Protein 7K29 (pdb70)

GO terms:
  GO:0043161 proteasome-mediated ubiquitin-dependent protein catabolic process (P, IDA)
  GO:1902883 negative regulation of response to oxidative stress (P, IDA)
  GO:0006511 ubiquitin-dependent protein catabolic process (P, IDA)
  GO:1990756 ubiquitin-like ligase-substrate adaptor activity (F, IDA)
  GO:0140416 transcription regulator inhibitor activity (F, IDA)
  GO:0000122 negative regulation of transcription by RNA polymerase II (P, IDA)
  GO:0005829 cytosol (C, TAS)
  GO:0032436 positive regulation of proteasomal ubiquitin-dependent protein catabolic process (P, TAS)
  GO:0061629 RNA polymerase II-specific DNA-binding transcription factor binding (F, IPI)
  GO:0005515 protein binding (F, IPI)
  GO:0034599 cellular response to oxidative stress (P, IDA)
  GO:0005737 cytoplasm (C, IDA)
  GO:0016234 inclusion body (C, IDA)
  GO:0010506 regulation of autophagy (P, IDA)
  GO:0031463 Cul3-RING ubiquitin ligase complex (C, IDA)
  GO:0016567 protein ubiquitination (P, IDA)
  GO:0005634 nucleus (C, EXP)
  GO:0005737 cytoplasm (C, EXP)
  GO:0005654 nucleoplasm (C, IDA)
  GO:0005829 cytosol (C, IDA)

InterPro domains:
  IPR000210 BTB/POZ domain [PF00651] (67-178)
  IPR000210 BTB/POZ domain [PS50097] (77-149)
  IPR000210 BTB/POZ domain [SM00225] (77-179)
  IPR006652 Kelch repeat type 1 [PF01344] (321-359)
  IPR006652 Kelch repeat type 1 [PF01344] (361-410)
  IPR006652 Kelch repeat type 1 [PF01344] (412-456)
  IPR006652 Kelch repeat type 1 [SM00612] (327-372)
  IPR006652 Kelch repeat type 1 [SM00612] (373-423)
  IPR006652 Kelch repeat type 1 [SM00612] (424-470)
  IPR006652 Kelch repeat type 1 [SM00612] (471-517)
  IPR006652 Kelch repeat type 1 [SM00612] (518-564)
  IPR006652 Kelch repeat type 1 [SM00612] (565-611)
  IPR011333 SKP1/BTB/POZ domain superfamily [G3DSA:3.30.710.10] (45-180)
  IPR011333 SKP1/BTB/POZ domain superfamily [SSF54695] (53-177)
  IPR011705 BTB/Kelch-associated [PF07707] (184-284)
  IPR011705 BTB/Kelch-associated [SM00875] (184-286)
  IPR015915 Kelch-type beta-propeller [G3DSA:2.120.10.80] (309-624)
  IPR015915 Kelch-type beta-propeller [SSF117281] (327-608)
  IPR017096 BTB-kelch protein [PIRSF037037] (39-613)
  IPR030563 Kelch-like ECH-associated protein 1, BTB/POZ domain [cd18248] (56-180)

Sequence (582 aa):
LIYTAGGYFRQSLSYLEAYNPSDGTWLRLADLQVPRSGLAGCVVGGLLYAVGGRNNSPDGNTDSSALDCYNPMTNQWSPCAPMSVPRNRIGVGVIDGHIYAVGGSHGCIHHNSVERYEPERDEWHLVAPMLTRRIGVGVAVLNRLLYAVGGFDGTNRLNSAECYYPERNEWRMITAMNTIRSGAGVCVLHNCIYAAGGYDGQDQLNSVERYDVATATWTFVAPMKHRRSALGITVHQGRIYVLGGYDGHTFLDSVECYDPDTDTWSEVTRMTSGRSGVGVAVTGRLIYTAGGYFRQSLSYLEAYNPSDGTWLRLADLQVPRSGLAGCVVGGLLYAVGGRNNSPDGNTDSSALDCYNPMTNQWSPCAPMSVPRNRIGVGVIDGHIYAVGGSHGCIHHNSVERYEPERDEWHLVAPMLTRRIGVGVAVLNRLLYAVGGFDGTNRLNSAECYYPERNEWRMITAMNTIRSSGAGVCVLHNCIYAAGGYDGQDQLNSVERYDVATATWTFVAPMKHRRSALGITVHQGRIYVLGGYDGHTFLDSVECYDPDTDTWSEVTRMTSGRSGVGVAVTMEPSRLDEETGEAL

Organism: Homo sapiens (NCBI:txid9606)

Radius of gyration: 26.39 Å; Cα contacts (8 Å, |Δi|>4): 1918; chains: 3; bounding box: 52×46×84 Å

B-factor: mean 49.56, std 18.27, range [22.1, 118.95]

Foldseek 3Di:
DKWWAWFDDPWIFQWIWDADLPVRDIGTADGHPAGFFLWAWEAFPNKIKTAWGWTGDPVDTFTFQWIWIAHPVVRDIDTFDGEPDGFGQWEWDAFPRKIKIAWHDDVLQTFQWIWIADVVVRDIDTFAGHPARFGLWYWEAAPRKIKTAWHDRNDFTFQWMWIADVVVRDIGTADGAPDRFGQWYWYAAPRWIKTAWHDGPPFTFQWMWTADVVVRDIGTFDGEPARFGQWEWDDDPRKIWIAWHDGPPDTFQWIWIAHVVVSDIDTRHGHPGGGGRIHMYDD/DKWKWWAWFDDPWIFFWTWTADLPPGDIHTFDTHPARFFQWAWEDFPQKIKTAWGWGGDPPDIFTDQWIWIAHLAVSDIDTFDGDPAGFGNWEWEDAPRKIKIAWHDGVQRQFQWIWIAHVVVRDIGTFAGHPARFHQWYWEAAPRKIKTAWHDRNPATFQWMWIADVVVRDIGTADGEPAGFGQWYWYDAPRKIKTAWHDRPPFTFQWMWIAHPVVSDIGTFDGHPARFGQWEWDDDPRKIWTAWHDGPPDTFQWIWIAHVVVSDIDTRHGHPDGGGRIHIYMGHHHDD/DPPPPPDDD

Nearest PDB structures (foldseek):
  8ehv-assembly2_B  TM=1.002E+00  e=1.366E-50  Homo sapiens
  7xot-assembly1_A  TM=9.981E-01  e=1.419E-49  Homo sapiens
  7pvp-assembly1_A  TM=9.879E-01  e=6.304E-35  synthetic construct
  6v7o-assembly2_B  TM=9.707E-01  e=1.119E-29  Homo sapiens
  6v7o-assembly1_A  TM=9.693E-01  e=1.017E-29  Homo sapiens

Secondary structure (DSSP, 8-state):
-EEEE--EESEEB--EEEE-TTT--EEE-PPPSS-BBS-EEEEETTEEEEE--EEEETTEEEE---EEEEETTTTEEEEE---SS--BT-EEEEETTEEEEE--EETTEEP--EEEEETTTTEEEEEPPPSS--BS-EEEEETTEEEEE--B-SS-B---EEEEETTTTEEEE-PPPSS--BS-EEEEETTEEEEE--B-SS-B---EEEEETTTTEEEE-PPPSS--BS-EEEESSS-EEEE--B-SS-B--EEEEEETTTTEEEEEEE-SS--BS-EEEE-/-EEEEEE--EESEE---EEEE-TTT--EEE-PPPSS--BS-EEEEETTEEEEE--EEEETTEEEE---EEEEETTTTEEEE-PPPSS--BT-EEEEETTEEEEE--EETTEE---EEEEETTTTEEEEEPPPSS--BS-EEEEETTEEEEE--B-SS-B---EEEEETTTTEEEEEPPPSS--BS-EEEEETTEEEEE--B-SS-B---EEEEETTTTEEEEEPPPSS--BS-EEEEETTEEEEE--B-SS-B--EEEEEETTTTEEEEEEE-SS--BS-EEEEEEPPP-/--TTT----

Solvent-accessible surface area: 22625 Å² total; per-residue (Å²): 58,0,19,0,3,0,0,7,72,196,79,2,18,21,67,0,8,0,5,35,33,110,89,39,58,45,95,133,32,24,78,7,109,72,37,4,0,8,9,16,15,10,42,17,77,37,45,4,16,1,0,0,0,36,36,9,38,112,142,35,58,94,21,18,30,35,1,7,14,4,30,54,167,75,66,109,27,48,92,23,32,82,10,72,46,25,0,6,34,11,5,18,5,39,9,109,32,40,0,11,0,0,0,0,9,77,58,125,100,31,15,39,25,0,1,67,7,35,39,112,164,72,68,29,119,106,30,20,78,7,97,23,113,0,7,11,8,9,14,6,37,3,14,46,17,0,8,0,4,0,0,32,40,35,116,85,36,19,48,22,0,0,0,4,28,40,169,152,72,68,18,99,87,41,64,41,7,87,26,65,2,0,9,18,2,14,15,40,9,33,14,2,0,0,0,0,0,0,16,49,40,152,75,10,17,38,31,0,0,62,8,19,54,63,61,43,58,16,74,105,28,18,77,4,148,66,118,0,0,12,14,4,24,16,46,34,153,39,93,0,13,0,2,0,1,15,42,29,168,72,37,12,37,10,1,0,10,4,30,20,116,98,61,65,24,61,86,56,31,161,5,86,40,13,0,0,9,9,3,14,9,49,53,84,132,6,1,1,0,2,0,0,63,92,189,80,3,18,22,66,0,7,1,10,31,40,112,93,38,69,44,68,139,10,26,69,8,157,64,43,2,9,11,7,15,15,10,40,20,77,24,53,2,9,0,0,0,0,60,36,32,29,121,130,42,87,87,13,16,28,34,1,15,15,0,45,2,120,74,37,106,37,61,111,26,28,80,7,66,46,28,0,19,87,13,5,16,7,45,4,94,30,43,0,9,0,0,0,0,13,68,56,110,85,51,12,39,26,0,1,56,5,7,37,121,156,67,72,28,83,111,26,17,79,6,105,26,115,0,12,8,7,7,13,6,36,6,24,116,6,0,7,0,4,0,0,50,39,24,111,88,75,23,47,24,0,0,2,1,18,22,103,47,69,70,16,82,95,37,67,40,5,82,26,70,1,7,8,17,2,12,13,40,6,123,48,16,0,4,0,1,0,0,61,49,26,150,75,33,14,36,25,0,0,74,8,45,25,40,66,45,65,14,66,100,20,19,65,3,121,71,117,0,11,14,13,4,26,16,44,14,148,28,103,1,15,0,1,0,0,78,41,24,167,71,54,22,27,9,1,0,10,0,21,29,131,86,62,73,11,62,98,63,27,148,6,89,41,11,0,8,13,11,2,13,8,16,2,86,81,17,61,216,129,18,92,1,8,1,5,46,152

Structure (mmCIF, N/CA/C/O backbone):
data_7K29
#
_entry.id   7K29
#
_cell.length_a   162.548
_cell.length_b   68.925
_cell.length_c   77.071
_cell.angle_alpha   90.00
_cell.angle_beta   117.70
_cell.angle_gamma   90.00
#
_symmetry.space_group_name_H-M   'C 1 2 1'
#
loop_
_entity.id
_entity.type
_entity.pdbx_description
1 polymer 'Kelch-like ECH-associated protein 1'
2 polymer ACE-LEU-ASP-GLU-GLU-THR-GLY-GLU-ALA-LEU-NH2
3 non-polymer 'SULFATE ION'
4 water water
#
loop_
_atom_site.group_PDB
_atom_site.id
_atom_site.type_symbol
_atom_site.label_atom_id
_atom_site.label_alt_id
_atom_site.label_comp_id
_atom_site.label_asym_id
_atom_site.label_entity_id
_atom_site.label_seq_id
_atom_site.pdbx_PDB_ins_code
_atom_site.Cartn_x
_atom_site.Cartn_y
_atom_site.Cartn_z
_atom_site.occupancy
_atom_site.B_iso_or_equiv
_atom_site.auth_seq_id
_atom_site.auth_comp_id
_atom_site.auth_asym_id
_atom_site.auth_atom_id
_atom_site.pdbx_PDB_model_num
ATOM 1 N N . LEU A 1 4 ? -52.697 27.733 35.083 1.00 69.43 327 LEU A N 1
ATOM 2 C CA . LEU A 1 4 ? -52.641 28.388 36.395 1.00 70.97 327 LEU A CA 1
ATOM 3 C C . LEU A 1 4 ? -51.743 27.756 37.468 1.00 71.20 327 LEU A C 1
ATOM 4 O O . LEU A 1 4 ? -51.439 26.561 37.447 1.00 73.67 327 LEU A O 1
ATOM 9 N N . ILE A 1 5 ? -51.385 28.584 38.444 1.00 72.27 328 ILE A N 1
ATOM 10 C CA . ILE A 1 5 ? -50.558 28.176 39.571 1.00 71.67 328 ILE A CA 1
ATOM 11 C C . ILE A 1 5 ? -51.471 27.667 40.678 1.00 68.31 328 ILE A C 1
ATOM 12 O O . ILE A 1 5 ? -52.192 28.446 41.301 1.00 67.32 328 ILE A O 1
ATOM 17 N N . TYR A 1 6 ? -51.431 26.361 40.923 1.00 67.11 329 TYR A N 1
ATOM 18 C CA . TYR A 1 6 ? -52.216 25.734 41.976 1.00 67.89 329 TYR A CA 1
ATOM 19 C C . TYR A 1 6 ? -51.383 25.577 43.243 1.00 66.26 329 TYR A C 1
ATOM 20 O O . TYR A 1 6 ? -50.193 25.245 43.184 1.00 67.33 329 TYR A O 1
ATOM 29 N N . THR A 1 7 ? -52.018 25.823 44.385 1.00 63.23 330 THR A N 1
ATOM 30 C CA . THR A 1 7 ? -51.430 25.622 45.699 1.00 62.94 330 THR A CA 1
ATOM 31 C C . THR A 1 7 ? -52.324 24.672 46.488 1.00 64.30 330 THR A C 1
ATOM 32 O O . THR A 1 7 ? -53.550 24.832 46.509 1.00 64.06 330 THR A O 1
ATOM 36 N N . ALA A 1 8 ? -51.726 23.648 47.087 1.00 63.94 331 ALA A N 1
ATOM 37 C CA . ALA A 1 8 ? -52.505 22.645 47.803 1.00 61.55 331 ALA A CA 1
ATOM 38 C C . ALA A 1 8 ? -51.968 22.463 49.213 1.00 57.88 331 ALA A C 1
ATOM 39 O O . ALA A 1 8 ? -50.760 22.575 49.450 1.00 57.06 331 ALA A O 1
ATOM 41 N N . GLY A 1 9 ? -52.873 22.165 50.140 1.00 54.85 332 GLY A N 1
ATOM 42 C CA . GLY A 1 9 ? -52.531 21.971 51.528 1.00 52.19 332 GLY A CA 1
ATOM 43 C C . GLY A 1 9 ? -51.843 23.187 52.119 1.00 49.34 332 GLY A C 1
ATOM 44 O O . GLY A 1 9 ? -52.102 24.337 51.747 1.00 52.33 332 GLY A O 1
ATOM 45 N N . GLY A 1 10 ? -50.938 22.925 53.051 1.00 40.70 333 GLY A N 1
ATOM 46 C CA . GLY A 1 10 ? -50.219 23.963 53.757 1.00 40.42 333 GLY A CA 1
ATOM 47 C C . GLY A 1 10 ? -50.558 23.968 55.233 1.00 41.84 333 GLY A C 1
ATOM 48 O O . GLY A 1 10 ? -51.271 23.100 55.747 1.00 39.78 333 GLY A O 1
ATOM 49 N N . TYR A 1 11 ? -50.032 24.968 55.927 1.00 44.51 334 TYR A N 1
ATOM 50 C CA . TYR A 1 11 ? -50.172 25.021 57.370 1.00 47.37 334 TYR A CA 1
ATOM 51 C C . TYR A 1 11 ? -50.328 26.461 57.825 1.00 50.62 334 TYR A C 1
ATOM 52 O O . TYR A 1 11 ? -49.528 27.328 57.457 1.00 48.95 334 TYR A O 1
ATOM 61 N N . PHE A 1 12 ? -51.373 26.693 58.617 1.00 54.01 335 PHE A N 1
ATOM 62 C CA . PHE A 1 12 ? -51.544 27.922 59.388 1.00 55.39 335 PHE A CA 1
ATOM 63 C C . PHE A 1 12 ? -52.403 27.557 60.592 1.00 54.28 335 PHE A C 1
ATOM 64 O O . PHE A 1 12 ? -53.600 27.299 60.437 1.00 57.69 335 PHE A O 1
ATOM 72 N N . ARG A 1 13 ? -51.783 27.508 61.773 1.00 53.00 336 ARG A N 1
ATOM 73 C CA . ARG A 1 13 ? -52.370 27.024 63.027 1.00 51.52 336 ARG A CA 1
ATOM 74 C C . ARG A 1 13 ? -52.693 25.528 62.988 1.00 48.46 336 ARG A C 1
ATOM 75 O O . ARG A 1 13 ? -52.688 24.873 64.034 1.00 47.59 336 ARG A O 1
ATOM 83 N N . GLN A 1 14 ? -52.955 24.975 61.805 1.00 46.65 337 GLN A N 1
ATOM 84 C CA . GLN A 1 14 ? -53.125 23.538 61.618 1.00 43.33 337 GLN A CA 1
ATOM 85 C C . GLN A 1 14 ? -52.940 23.243 60.132 1.00 40.26 337 GLN A C 1
ATOM 86 O O . GLN A 1 14 ? -52.923 24.155 59.301 1.00 40.71 337 GLN A O 1
ATOM 92 N N . SER A 1 15 ? -52.799 21.961 59.794 1.00 36.56 338 SER A N 1
ATOM 93 C CA . SER A 1 15 ? -52.711 21.597 58.382 1.00 38.65 338 SER A CA 1
ATOM 94 C C . SER A 1 15 ? -54.037 21.904 57.688 1.00 45.67 338 SER A C 1
ATOM 95 O O . SER A 1 15 ? -55.108 21.783 58.285 1.00 48.10 338 SER A O 1
ATOM 98 N N . LEU A 1 16 ? -53.970 22.296 56.423 1.00 52.92 339 LEU A N 1
ATOM 99 C CA . LEU A 1 16 ? -55.130 22.792 55.700 1.00 54.14 339 LEU A CA 1
ATOM 100 C C . LEU A 1 16 ? -55.536 21.855 54.568 1.00 51.02 339 LEU A C 1
ATOM 101 O O . LEU A 1 16 ? -54.752 21.024 54.093 1.00 50.75 339 LEU A O 1
ATOM 106 N N . SER A 1 17 ? -56.780 22.035 54.119 1.00 50.49 340 SER A N 1
ATOM 107 C CA . SER A 1 17 ? -57.327 21.330 52.969 1.00 54.33 340 SER A CA 1
ATOM 108 C C . SER A 1 17 ? -57.459 22.222 51.740 1.00 58.84 340 SER A C 1
ATOM 109 O O . SER A 1 17 ? -58.041 21.794 50.741 1.00 61.63 340 SER A O 1
ATOM 112 N N . TYR A 1 18 ? -56.929 23.441 51.791 1.00 60.02 341 TYR A N 1
ATOM 113 C CA . TYR A 1 18 ? -57.140 24.414 50.726 1.00 62.80 341 TYR A CA 1
ATOM 114 C C . TYR A 1 18 ? -56.584 23.935 49.391 1.00 62.84 341 TYR A C 1
ATOM 115 O O . TYR A 1 18 ? -55.503 23.341 49.317 1.00 66.15 341 TYR A O 1
ATOM 124 N N . LEU A 1 19 ? -57.323 24.224 48.326 1.00 61.99 342 LEU A N 1
ATOM 125 C CA . LEU A 1 19 ? -56.813 24.139 46.962 1.00 62.33 342 LEU A CA 1
ATOM 126 C C . LEU A 1 19 ? -57.183 25.435 46.258 1.00 63.54 342 LEU A C 1
ATOM 127 O O . LEU A 1 19 ? -58.368 25.732 46.078 1.00 63.29 342 LEU A O 1
ATOM 132 N N . GLU A 1 20 ? -56.177 26.212 45.885 1.00 67.75 343 GLU A N 1
ATOM 133 C CA . GLU A 1 20 ? -56.385 27.504 45.261 1.00 69.80 343 GLU A CA 1
ATOM 134 C C . GLU A 1 20 ? -55.525 27.599 44.016 1.00 71.24 343 GLU A C 1
ATOM 135 O O . GLU A 1 20 ? -54.464 26.978 43.929 1.00 73.76 343 GLU A O 1
ATOM 141 N N . ALA A 1 21 ? -55.992 28.390 43.053 1.00 69.49 344 ALA A N 1
ATOM 142 C CA . ALA A 1 21 ? -55.288 28.604 41.799 1.00 67.46 344 ALA A CA 1
ATOM 143 C C . ALA A 1 21 ? -55.090 30.096 41.599 1.00 70.00 344 ALA A C 1
ATOM 144 O O . ALA A 1 21 ? -56.026 30.879 41.780 1.00 72.51 344 ALA A O 1
ATOM 146 N N . TYR A 1 22 ? -53.874 30.486 41.242 1.00 72.93 345 TYR A N 1
ATOM 147 C CA . TYR A 1 22 ? -53.543 31.870 40.947 1.00 77.65 345 TYR A CA 1
ATOM 148 C C . TYR A 1 22 ? -53.348 32.027 39.447 1.00 81.75 345 TYR A C 1
ATOM 149 O O . TYR A 1 22 ? -52.711 31.190 38.803 1.00 83.66 345 TYR A O 1
ATOM 158 N N . ASN A 1 23 ? -53.907 33.098 38.896 1.00 84.50 346 ASN A N 1
ATOM 159 C CA . ASN A 1 23 ? -53.731 33.438 37.493 1.00 87.95 346 ASN A CA 1
ATOM 160 C C . ASN A 1 23 ? -52.832 34.664 37.400 1.00 88.20 346 ASN A C 1
ATOM 161 O O . ASN A 1 23 ? -53.277 35.778 37.716 1.00 88.38 346 ASN A O 1
ATOM 166 N N . PRO A 1 24 ? -51.575 34.524 36.962 1.00 88.50 347 PRO A N 1
ATOM 167 C CA . PRO A 1 24 ? -50.635 35.665 37.022 1.00 89.73 347 PRO A CA 1
ATOM 168 C C . PRO A 1 24 ? -50.923 36.814 36.050 1.00 95.16 347 PRO A C 1
ATOM 169 O O . PRO A 1 24 ? -50.261 37.852 36.161 1.00 95.94 347 PRO A O 1
ATOM 173 N N . SER A 1 25 ? -51.851 36.671 35.106 1.00 97.24 348 SER A N 1
ATOM 174 C CA . SER A 1 25 ? -52.122 37.786 34.206 1.00 100.25 348 SER A CA 1
ATOM 175 C C . SER A 1 25 ? -53.287 38.649 34.686 1.00 102.30 348 SER A C 1
ATOM 176 O O . SER A 1 25 ? -53.273 39.858 34.489 1.00 102.58 348 SER A O 1
ATOM 179 N N . ASP A 1 26 ? -54.261 38.063 35.354 1.00 103.47 349 ASP A N 1
ATOM 180 C CA . ASP A 1 26 ? -55.387 38.818 35.870 1.00 103.77 349 ASP A CA 1
ATOM 181 C C . ASP A 1 26 ? -55.313 39.033 37.383 1.00 101.10 349 ASP A C 1
ATOM 182 O O . ASP A 1 26 ? -56.215 39.658 37.959 1.00 100.61 349 ASP A O 1
ATOM 187 N N . GLY A 1 27 ? -54.281 38.517 38.050 1.00 98.40 350 GLY A N 1
ATOM 188 C CA . GLY A 1 27 ? -54.182 38.613 39.492 1.00 94.81 350 GLY A CA 1
ATOM 189 C C . GLY A 1 27 ? -55.287 37.948 40.286 1.00 94.30 350 GLY A C 1
ATOM 190 O O . GLY A 1 27 ? -55.368 38.173 41.500 1.00 92.50 350 GLY A O 1
ATOM 191 N N . THR A 1 28 ? -56.137 37.131 39.658 1.00 95.58 351 THR A N 1
ATOM 192 C CA . THR A 1 28 ? -57.224 36.483 40.382 1.00 95.73 351 THR A CA 1
ATOM 193 C C . THR A 1 28 ? -56.765 35.201 41.060 1.00 92.98 351 THR A C 1
ATOM 194 O O . THR A 1 28 ? -55.810 34.545 40.633 1.00 91.56 351 THR A O 1
ATOM 198 N N . TRP A 1 29 ? -57.501 34.843 42.106 1.00 90.84 352 TRP A N 1
ATOM 199 C CA . TRP A 1 29 ? -57.353 33.613 42.858 1.00 87.27 352 TRP A CA 1
ATOM 200 C C . TRP A 1 29 ? -58.649 32.819 42.739 1.00 87.46 352 TRP A C 1
ATOM 201 O O . TRP A 1 29 ? -59.746 33.383 42.823 1.00 89.22 352 TRP A O 1
ATOM 212 N N . LEU A 1 30 ? -58.533 31.505 42.550 1.00 85.71 353 LEU A N 1
ATOM 213 C CA . LEU A 1 30 ? -59.702 30.638 42.454 1.00 84.98 353 LEU A CA 1
ATOM 214 C C . LEU A 1 30 ? -59.655 29.545 43.514 1.00 84.41 353 LEU A C 1
ATOM 215 O O . LEU A 1 30 ? -58.652 28.830 43.635 1.00 82.64 353 LEU A O 1
ATOM 220 N N . ARG A 1 31 ? -60.755 29.410 44.266 1.00 84.37 354 ARG A N 1
ATOM 221 C CA . ARG A 1 31 ? -60.914 28.366 45.277 1.00 81.71 354 ARG A CA 1
ATOM 222 C C . ARG A 1 31 ? -61.545 27.146 44.612 1.00 81.89 354 ARG A C 1
ATOM 223 O O . ARG A 1 31 ? -62.458 27.292 43.790 1.00 83.58 354 ARG A O 1
ATOM 231 N N . LEU A 1 32 ? -61.062 25.956 44.961 1.00 79.14 355 LEU A N 1
ATOM 232 C CA . LEU A 1 32 ? -61.491 24.717 44.321 1.00 75.69 355 LEU A CA 1
ATOM 233 C C . LEU A 1 32 ? -61.762 23.674 45.404 1.00 67.78 355 LEU A C 1
ATOM 234 O O . LEU A 1 32 ? -61.845 23.985 46.597 1.00 64.87 355 LEU A O 1
ATOM 239 N N . ALA A 1 33 ? -61.856 22.410 44.988 1.00 65.26 356 ALA A N 1
ATOM 240 C CA . ALA A 1 33 ? -62.219 21.314 45.884 1.00 63.53 356 ALA A CA 1
ATOM 241 C C . ALA A 1 33 ? -61.204 21.131 47.015 1.00 66.09 356 ALA A C 1
ATOM 242 O O . ALA A 1 33 ? -59.993 21.065 46.781 1.00 66.10 356 ALA A O 1
ATOM 244 N N . ASP A 1 34 ? -61.711 21.033 48.246 1.00 67.71 357 ASP A N 1
ATOM 245 C CA . ASP A 1 34 ? -60.855 20.776 49.397 1.00 66.54 357 ASP A CA 1
ATOM 246 C C . ASP A 1 34 ? -60.170 19.420 49.263 1.00 65.22 357 ASP A C 1
ATOM 247 O O . ASP A 1 34 ? -60.765 18.451 48.783 1.00 66.44 357 ASP A O 1
ATOM 252 N N . LEU A 1 35 ? -58.906 19.359 49.692 1.00 62.34 358 LEU A N 1
ATOM 253 C CA . LEU A 1 35 ? -58.189 18.096 49.828 1.00 64.14 358 LEU A CA 1
ATOM 254 C C . LEU A 1 35 ? -59.060 17.111 50.593 1.00 67.73 358 LEU A C 1
ATOM 255 O O . LEU A 1 35 ? -59.881 17.533 51.420 1.00 67.18 358 LEU A O 1
ATOM 260 N N . GLN A 1 36 ? -58.922 15.813 50.323 1.00 71.48 359 GLN A N 1
ATOM 261 C CA . GLN A 1 36 ? -59.491 14.869 51.273 1.00 72.48 359 GLN A CA 1
ATOM 262 C C . GLN A 1 36 ? -58.846 15.178 52.611 1.00 67.78 359 GLN A C 1
ATOM 263 O O . GLN A 1 36 ? -59.359 16.006 53.367 1.00 62.70 359 GLN A O 1
ATOM 269 N N . VAL A 1 37 ? -57.729 14.550 52.928 1.00 64.89 360 VAL A N 1
ATOM 270 C CA . VAL A 1 37 ? -57.174 14.734 54.262 1.00 59.48 360 VAL A CA 1
ATOM 271 C C . VAL A 1 37 ? -56.339 16.010 54.309 1.00 57.93 360 VAL A C 1
ATOM 272 O O . VAL A 1 37 ? -55.573 16.291 53.368 1.00 60.02 360 VAL A O 1
ATOM 276 N N . PRO A 1 38 ? -56.485 16.831 55.355 1.00 53.09 361 PRO A N 1
ATOM 277 C CA . PRO A 1 38 ? -55.610 17.998 55.507 1.00 50.00 361 PRO A CA 1
ATOM 278 C C . PRO A 1 38 ? -54.150 17.590 55.392 1.00 49.75 361 PRO A C 1
ATOM 279 O O . PRO A 1 38 ? -53.769 16.473 55.749 1.00 48.43 361 PRO A O 1
ATOM 283 N N . ARG A 1 39 ? -53.328 18.506 54.892 1.00 49.82 362 ARG A N 1
ATOM 284 C CA . ARG A 1 39 ? -51.933 18.177 54.624 1.00 49.62 362 ARG A CA 1
ATOM 285 C C . ARG A 1 39 ? -51.066 19.421 54.619 1.00 46.75 362 ARG A C 1
ATOM 286 O O . ARG A 1 39 ? -51.421 20.421 53.990 1.00 45.60 362 ARG A O 1
ATOM 294 N N . SER A 1 40 ? -49.926 19.336 55.313 1.00 44.88 363 SER A N 1
ATOM 295 C CA . SER A 1 40 ? -48.817 20.275 55.184 1.00 41.44 363 SER A CA 1
ATOM 296 C C . SER A 1 40 ? -47.530 19.473 55.052 1.00 40.50 363 SER A C 1
ATOM 297 O O . SER A 1 40 ? -47.478 18.300 55.426 1.00 37.99 363 SER A O 1
ATOM 300 N N . GLY A 1 41 ? -46.488 20.110 54.512 1.00 41.61 364 GLY A N 1
ATOM 301 C CA . GLY A 1 41 ? -45.246 19.400 54.269 1.00 41.08 364 GLY A CA 1
ATOM 302 C C . GLY A 1 41 ? -45.293 18.451 53.094 1.00 41.73 364 GLY A C 1
ATOM 303 O O . GLY A 1 41 ? -44.441 17.558 52.983 1.00 43.09 364 GLY A O 1
ATOM 304 N N . LEU A 1 42 ? -46.276 18.619 52.212 1.00 39.09 365 LEU A N 1
ATOM 305 C CA . LEU A 1 42 ? -46.457 17.760 51.058 1.00 43.08 365 LEU A CA 1
ATOM 306 C C . LEU A 1 42 ? -45.742 18.372 49.858 1.00 47.66 365 LEU A C 1
ATOM 307 O O . LEU A 1 42 ? -45.115 19.429 49.948 1.00 49.45 365 LEU A O 1
ATOM 312 N N . ALA A 1 43 ? -45.821 17.695 48.721 1.00 48.06 366 ALA A N 1
ATOM 313 C CA . ALA A 1 43 ? -45.334 18.234 47.463 1.00 50.12 366 ALA A CA 1
ATOM 314 C C . ALA A 1 43 ? -46.367 17.967 46.380 1.00 55.90 366 ALA A C 1
ATOM 315 O O . ALA A 1 43 ? -47.119 16.988 46.438 1.00 54.81 366 ALA A O 1
ATOM 317 N N . GLY A 1 44 ? -46.420 18.868 45.412 1.00 58.44 367 GLY A N 1
ATOM 318 C CA . GLY A 1 44 ? -47.325 18.741 44.282 1.00 58.27 367 GLY A CA 1
ATOM 319 C C . GLY A 1 44 ? -46.559 18.553 42.986 1.00 58.88 367 GLY A C 1
ATOM 320 O O . GLY A 1 44 ? -45.470 19.103 42.814 1.00 56.20 367 GLY A O 1
ATOM 321 N N . CYS A 1 45 ? -47.129 17.760 42.084 1.00 63.14 368 CYS A N 1
ATOM 322 C CA . CYS A 1 45 ? -46.621 17.670 40.727 1.00 67.99 368 CYS A CA 1
ATOM 323 C C . CYS A 1 45 ? -47.805 17.500 39.789 1.00 69.94 368 CYS A C 1
ATOM 324 O O . CYS A 1 45 ? -48.871 17.024 40.188 1.00 73.61 368 CYS A O 1
ATOM 327 N N . VAL A 1 46 ? -47.608 17.907 38.535 1.00 69.78 369 VAL A N 1
ATOM 328 C CA . VAL A 1 46 ? -48.585 17.729 37.463 1.00 71.77 369 VAL A CA 1
ATOM 329 C C . VAL A 1 46 ? -48.069 16.646 36.525 1.00 75.49 369 VAL A C 1
ATOM 330 O O . VAL A 1 46 ? -46.958 16.758 35.988 1.00 74.11 369 VAL A O 1
ATOM 334 N N . VAL A 1 47 ? -48.860 15.587 36.349 1.00 78.72 370 VAL A N 1
ATOM 335 C CA . VAL A 1 47 ? -48.548 14.523 35.400 1.00 79.83 370 VAL A CA 1
ATOM 336 C C . VAL A 1 47 ? -49.756 14.303 34.501 1.00 83.02 370 VAL A C 1
ATOM 337 O O . VAL A 1 47 ? -50.839 13.949 34.982 1.00 81.92 370 VAL A O 1
ATOM 341 N N . GLY A 1 48 ? -49.561 14.497 33.199 1.00 84.98 371 GLY A N 1
ATOM 342 C CA . GLY A 1 48 ? -50.649 14.378 32.242 1.00 86.17 371 GLY A CA 1
ATOM 343 C C . GLY A 1 48 ? -51.791 15.329 32.521 1.00 85.89 371 GLY A C 1
ATOM 344 O O . GLY A 1 48 ? -52.956 14.915 32.520 1.00 85.96 371 GLY A O 1
ATOM 345 N N . GLY A 1 49 ? -51.482 16.602 32.769 1.00 87.03 372 GLY A N 1
ATOM 346 C CA . GLY A 1 49 ? -52.475 17.590 33.124 1.00 88.91 372 GLY A CA 1
ATOM 347 C C . GLY A 1 49 ? -52.959 17.530 34.555 1.00 89.55 372 GLY A C 1
ATOM 348 O O . GLY A 1 49 ? -53.171 18.586 35.165 1.00 92.16 372 GLY A O 1
ATOM 349 N N . LEU A 1 50 ? -53.125 16.335 35.114 1.00 87.04 373 LEU A N 1
ATOM 350 C CA . LEU A 1 50 ? -53.682 16.168 36.446 1.00 82.84 373 LEU A CA 1
ATOM 351 C C . LEU A 1 50 ? -52.687 16.633 37.510 1.00 79.08 373 LEU A C 1
ATOM 352 O O . LEU A 1 50 ? -51.493 16.803 37.246 1.00 78.67 373 LEU A O 1
ATOM 357 N N . LEU A 1 51 ? -53.193 16.856 38.721 1.00 73.91 374 LEU A N 1
ATOM 358 C CA . LEU A 1 51 ? -52.410 17.405 39.821 1.00 67.07 374 LEU A CA 1
ATOM 359 C C . LEU A 1 51 ? -52.346 16.387 40.956 1.00 66.48 374 LEU A C 1
ATOM 360 O O . LEU A 1 51 ? -53.387 15.920 41.430 1.00 64.49 374 LEU A O 1
ATOM 365 N N . TYR A 1 52 ? -51.134 16.067 41.414 1.00 68.23 375 TYR A N 1
ATOM 366 C CA . TYR A 1 52 ? -50.949 15.074 42.467 1.00 68.98 375 TYR A CA 1
ATOM 367 C C . TYR A 1 52 ? -50.441 15.714 43.756 1.00 60.38 375 TYR A C 1
ATOM 368 O O . TYR A 1 52 ? -49.635 16.650 43.727 1.00 56.53 375 TYR A O 1
ATOM 377 N N . ALA A 1 53 ? -50.932 15.204 44.888 1.00 58.34 376 ALA A N 1
ATOM 378 C CA . ALA A 1 53 ? -50.474 15.595 46.223 1.00 56.32 376 ALA A CA 1
ATOM 379 C C . ALA A 1 53 ? -49.856 14.376 46.896 1.00 52.69 376 ALA A C 1
ATOM 380 O O . ALA A 1 53 ? -50.516 13.337 47.008 1.00 49.43 376 ALA A O 1
ATOM 382 N N . VAL A 1 54 ? -48.593 14.500 47.338 1.00 50.19 377 VAL A N 1
ATOM 383 C CA . VAL A 1 54 ? -47.795 13.367 47.801 1.00 47.83 377 VAL A CA 1
ATOM 384 C C . VAL A 1 54 ? -47.267 13.644 49.209 1.00 48.29 377 VAL A C 1
ATOM 385 O O . VAL A 1 54 ? -46.743 14.728 49.493 1.00 49.92 377 VAL A O 1
ATOM 389 N N . GLY A 1 55 ? -47.390 12.648 50.084 1.00 48.55 378 GLY A N 1
ATOM 390 C CA . GLY A 1 55 ? -46.800 12.693 51.413 1.00 48.65 378 GLY A CA 1
ATOM 391 C C . GLY A 1 55 ? -47.348 13.822 52.271 1.00 47.31 378 GLY A C 1
ATOM 392 O O . GLY A 1 55 ? -48.442 14.345 52.034 1.00 46.96 378 GLY A O 1
ATOM 393 N N . GLY A 1 56 ? -46.548 14.223 53.262 1.00 46.00 379 GLY A N 1
ATOM 394 C CA . GLY A 1 56 ? -46.895 15.280 54.189 1.00 44.02 379 GLY A CA 1
ATOM 395 C C . GLY A 1 56 ? -47.349 14.729 55.527 1.00 42.46 379 GLY A C 1
ATOM 396 O O . GLY A 1 56 ? -46.964 13.638 55.946 1.00 43.63 379 GLY A O 1
ATOM 397 N N . ARG A 1 57 ? -48.177 15.513 56.212 1.00 41.60 380 ARG A N 1
ATOM 398 C CA . ARG A 1 57 ? -48.768 15.043 57.466 1.00 40.40 380 ARG A CA 1
ATOM 399 C C . ARG A 1 57 ? -49.973 15.895 57.833 1.00 39.49 380 ARG A C 1
ATOM 400 O O . ARG A 1 57 ? -50.136 17.016 57.348 1.00 40.17 380 ARG A O 1
ATOM 408 N N . ASN A 1 58 ? -50.801 15.360 58.738 1.00 36.47 381 ASN A N 1
ATOM 409 C CA . ASN A 1 58 ? -51.968 16.079 59.229 1.00 35.95 381 ASN A CA 1
ATOM 410 C C . ASN A 1 58 ? -51.663 16.473 60.675 1.00 36.22 381 ASN A C 1
ATOM 411 O O . ASN A 1 58 ? -51.825 15.680 61.610 1.00 34.66 381 ASN A O 1
ATOM 416 N N . ASN A 1 59 ? -51.188 17.704 60.827 1.00 34.72 382 ASN A N 1
ATOM 417 C CA . ASN A 1 59 ? -50.893 18.308 62.115 1.00 34.25 382 ASN A CA 1
ATOM 418 C C . ASN A 1 59 ? -52.153 19.038 62.567 1.00 35.50 382 ASN A C 1
ATOM 419 O O . ASN A 1 59 ? -52.491 20.089 62.019 1.00 38.08 382 ASN A O 1
ATOM 424 N N . SER A 1 60 ? -52.854 18.480 63.543 1.00 35.48 383 SER A N 1
ATOM 425 C CA . SER A 1 60 ? -54.168 18.958 63.952 1.00 39.74 383 SER A CA 1
ATOM 426 C C . SER A 1 60 ? -54.248 19.083 65.464 1.00 38.66 383 SER A C 1
ATOM 427 O O . SER A 1 60 ? -53.343 18.651 66.183 1.00 40.64 383 SER A O 1
ATOM 430 N N . PRO A 1 61 ? -55.327 19.677 65.992 1.00 36.99 384 PRO A N 1
ATOM 431 C CA . PRO A 1 61 ? -55.496 19.702 67.460 1.00 33.92 384 PRO A CA 1
ATOM 432 C C . PRO A 1 61 ? -55.616 18.331 68.097 1.00 31.09 384 PRO A C 1
ATOM 433 O O . PRO A 1 61 ? -55.536 18.235 69.326 1.00 31.18 384 PRO A O 1
ATOM 437 N N . ASP A 1 62 ? -55.765 17.272 67.310 1.00 31.63 385 ASP A N 1
ATOM 438 C CA . ASP A 1 62 ? -55.996 15.935 67.836 1.00 31.98 385 ASP A CA 1
ATOM 439 C C . ASP A 1 62 ? -55.014 14.901 67.312 1.00 33.97 385 ASP A C 1
ATOM 440 O O . ASP A 1 62 ? -55.206 13.703 67.560 1.00 35.38 385 ASP A O 1
ATOM 445 N N . GLY A 1 63 ? -53.969 15.318 66.605 1.00 31.68 386 GLY A N 1
ATOM 446 C CA . GLY A 1 63 ? -53.024 14.355 66.068 1.00 29.29 386 GLY A CA 1
ATOM 447 C C . GLY A 1 63 ? -51.941 15.047 65.275 1.00 31.26 386 GLY A C 1
ATOM 448 O O . GLY A 1 63 ? -51.954 16.271 65.087 1.00 31.29 386 GLY A O 1
ATOM 449 N N . ASN A 1 64 ? -51.003 14.232 64.802 1.00 30.16 387 ASN A N 1
ATOM 450 C CA . ASN A 1 64 ? -49.889 14.692 63.980 1.00 31.57 387 ASN A CA 1
ATOM 451 C C . ASN A 1 64 ? -49.443 13.504 63.143 1.00 34.98 387 ASN A C 1
ATOM 452 O O . ASN A 1 64 ? -48.377 12.928 63.374 1.00 35.12 387 ASN A O 1
ATOM 457 N N . THR A 1 65 ? -50.283 13.093 62.208 1.00 33.84 388 THR A N 1
ATOM 458 C CA . THR A 1 65 ? -50.122 11.833 61.497 1.00 35.04 388 THR A CA 1
ATOM 459 C C . THR A 1 65 ? -49.357 12.077 60.204 1.00 35.86 388 THR A C 1
ATOM 460 O O . THR A 1 65 ? -49.863 12.758 59.311 1.00 38.23 388 THR A O 1
ATOM 464 N N . ASP A 1 66 ? -48.146 11.528 60.116 1.00 35.50 389 ASP A N 1
ATOM 465 C CA . ASP A 1 66 ? -47.403 11.513 58.858 1.00 37.28 389 ASP A CA 1
ATOM 466 C C . ASP A 1 66 ? -48.179 10.754 57.790 1.00 41.92 389 ASP A C 1
ATOM 467 O O . ASP A 1 66 ? -48.835 9.748 58.066 1.00 48.00 389 ASP A O 1
ATOM 472 N N . SER A 1 67 ? -48.094 11.223 56.553 1.00 43.53 390 SER A N 1
ATOM 473 C CA . SER A 1 67 ? -48.929 10.687 55.489 1.00 45.26 390 SER A CA 1
ATOM 474 C C . SER A 1 67 ? -48.108 9.953 54.432 1.00 52.35 390 SER A C 1
ATOM 475 O O . SER A 1 67 ? -47.087 10.463 53.947 1.00 52.99 390 SER A O 1
ATOM 478 N N . SER A 1 68 ? -48.580 8.767 54.054 1.00 53.95 391 SER A N 1
ATOM 479 C CA . SER A 1 68 ? -48.082 8.059 52.887 1.00 58.20 391 SER A CA 1
ATOM 480 C C . SER A 1 68 ? -49.038 8.163 51.703 1.00 61.38 391 SER A C 1
ATOM 481 O O . SER A 1 68 ? -48.870 7.446 50.710 1.00 65.08 391 SER A O 1
ATOM 484 N N . ALA A 1 69 ? -50.029 9.041 51.781 1.00 59.25 392 ALA A N 1
ATOM 485 C CA . ALA A 1 69 ? -51.068 9.079 50.768 1.00 62.95 392 ALA A CA 1
ATOM 486 C C . ALA A 1 69 ? -50.595 9.797 49.509 1.00 63.16 392 ALA A C 1
ATOM 487 O O . ALA A 1 69 ? -49.729 10.676 49.549 1.00 59.96 392 ALA A O 1
ATOM 489 N N . LEU A 1 70 ? -51.184 9.409 48.384 1.00 64.78 393 LEU A N 1
ATOM 490 C CA . LEU A 1 70 ? -51.093 10.140 47.129 1.00 65.30 393 LEU A CA 1
ATOM 491 C C . LEU A 1 70 ? -52.507 10.320 46.598 1.00 64.89 393 LEU A C 1
ATOM 492 O O . LEU A 1 70 ? -53.278 9.356 46.562 1.00 63.84 393 LEU A O 1
ATOM 497 N N . ASP A 1 71 ? -52.845 11.551 46.200 1.00 66.12 394 ASP A N 1
ATOM 498 C CA . ASP A 1 71 ? -54.194 11.902 45.776 1.00 70.12 394 ASP A CA 1
ATOM 499 C C . ASP A 1 71 ? -54.137 12.767 44.523 1.00 70.16 394 ASP A C 1
ATOM 500 O O . ASP A 1 71 ? -53.222 13.574 44.346 1.00 64.67 394 ASP A O 1
ATOM 505 N N . CYS A 1 72 ? -55.134 12.586 43.655 1.00 76.32 395 CYS A N 1
ATOM 506 C CA . CYS A 1 72 ? -55.151 13.167 42.317 1.00 79.74 395 CYS A CA 1
ATOM 507 C C . CYS A 1 72 ? -56.339 14.104 42.156 1.00 79.10 395 CYS A C 1
ATOM 508 O O . CYS A 1 72 ? -57.477 13.719 42.435 1.00 81.19 395 CYS A O 1
ATOM 511 N N . TYR A 1 73 ? -56.074 15.318 41.687 1.00 78.38 396 TYR A N 1
ATOM 512 C CA . TYR A 1 73 ? -57.103 16.311 41.416 1.00 79.87 396 TYR A CA 1
ATOM 513 C C . TYR A 1 73 ? -57.242 16.511 39.912 1.00 80.14 396 TYR A C 1
ATOM 514 O O . TYR A 1 73 ? -56.254 16.792 39.229 1.00 77.67 396 TYR A O 1
ATOM 523 N N . ASN A 1 74 ? -58.473 16.392 39.404 1.00 87.43 397 ASN A N 1
ATOM 524 C CA . ASN A 1 74 ? -58.750 16.574 37.980 1.00 89.61 397 ASN A CA 1
ATOM 525 C C . ASN A 1 74 ? -59.265 17.984 37.728 1.00 90.51 397 ASN A C 1
ATOM 526 O O . ASN A 1 74 ? -60.342 18.335 38.238 1.00 91.09 397 ASN A O 1
ATOM 531 N N . PRO A 1 75 ? -58.554 18.820 36.959 1.00 90.08 398 PRO A N 1
ATOM 532 C CA . PRO A 1 75 ? -58.971 20.226 36.809 1.00 90.42 398 PRO A CA 1
ATOM 533 C C . PRO A 1 75 ? -60.266 20.437 36.030 1.00 94.11 398 PRO A C 1
ATOM 534 O O . PRO A 1 75 ? -60.804 21.551 36.080 1.00 92.05 398 PRO A O 1
ATOM 538 N N . MET A 1 76 ? -60.786 19.429 35.318 1.00 99.12 399 MET A N 1
ATOM 539 C CA . MET A 1 76 ? -62.055 19.561 34.609 1.00 102.58 399 MET A CA 1
ATOM 540 C C . MET A 1 76 ? -63.218 18.845 35.291 1.00 103.18 399 MET A C 1
ATOM 541 O O . MET A 1 76 ? -64.369 19.059 34.894 1.00 103.98 399 MET A O 1
ATOM 546 N N . THR A 1 77 ? -62.961 17.992 36.289 1.00 101.75 400 THR A N 1
ATOM 547 C CA . THR A 1 77 ? -64.031 17.450 37.119 1.00 102.53 400 THR A CA 1
ATOM 548 C C . THR A 1 77 ? -64.081 18.083 38.503 1.00 99.32 400 THR A C 1
ATOM 549 O O . THR A 1 77 ? -65.077 17.899 39.208 1.00 99.29 400 THR A O 1
ATOM 553 N N . ASN A 1 78 ? -63.044 18.825 38.895 1.00 95.97 401 ASN A N 1
ATOM 554 C CA . ASN A 1 78 ? -62.907 19.383 40.245 1.00 92.85 401 ASN A CA 1
ATOM 555 C C . ASN A 1 78 ? -63.184 18.317 41.302 1.00 90.03 401 ASN A C 1
ATOM 556 O O . ASN A 1 78 ? -64.053 18.453 42.163 1.00 91.34 401 ASN A O 1
ATOM 561 N N . GLN A 1 79 ? -62.423 17.232 41.225 1.00 89.39 402 GLN A N 1
ATOM 562 C CA . GLN A 1 79 ? -62.587 16.113 42.136 1.00 91.55 402 GLN A CA 1
ATOM 563 C C . GLN A 1 79 ? -61.236 15.515 42.502 1.00 88.85 402 GLN A C 1
ATOM 564 O O . GLN A 1 79 ? -60.387 15.287 41.632 1.00 87.61 402 GLN A O 1
ATOM 570 N N . TRP A 1 80 ? -61.047 15.272 43.797 1.00 84.25 403 TRP A N 1
ATOM 571 C CA . TRP A 1 80 ? -59.931 14.483 44.293 1.00 79.53 403 TRP A CA 1
ATOM 572 C C . TRP A 1 80 ? -60.304 13.006 44.299 1.00 81.74 403 TRP A C 1
ATOM 573 O O . TRP A 1 80 ? -61.442 12.636 44.591 1.00 84.43 403 TRP A O 1
ATOM 584 N N . SER A 1 81 ? -59.327 12.156 43.984 1.00 82.33 404 SER A N 1
ATOM 585 C CA . SER A 1 81 ? -59.533 10.722 44.060 1.00 83.28 404 SER A CA 1
ATOM 586 C C . SER A 1 81 ? -58.270 10.106 44.651 1.00 80.68 404 SER A C 1
ATOM 587 O O . SER A 1 81 ? -57.154 10.509 44.277 1.00 78.41 404 SER A O 1
ATOM 590 N N . PRO A 1 82 ? -58.393 9.152 45.568 1.00 80.09 405 PRO A N 1
ATOM 591 C CA . PRO A 1 82 ? -57.194 8.562 46.164 1.00 77.98 405 PRO A CA 1
ATOM 592 C C . PRO A 1 82 ? -56.476 7.653 45.185 1.00 78.79 405 PRO A C 1
ATOM 593 O O . PRO A 1 82 ? -57.092 6.966 44.370 1.00 83.11 405 PRO A O 1
ATOM 597 N N . CYS A 1 83 ? -55.151 7.680 45.256 1.00 75.21 406 CYS A N 1
ATOM 598 C CA . CYS A 1 83 ? -54.293 6.720 44.585 1.00 75.49 406 CYS A CA 1
ATOM 599 C C . CYS A 1 83 ? -53.579 5.888 45.643 1.00 80.69 406 CYS A C 1
ATOM 600 O O . CYS A 1 83 ? -53.596 6.216 46.832 1.00 99.47 406 CYS A O 1
ATOM 603 N N . ALA A 1 84 ? -52.957 4.799 45.203 1.00 73.72 407 ALA A N 1
ATOM 604 C CA . ALA A 1 84 ? -52.319 3.883 46.138 1.00 72.13 407 ALA A CA 1
ATOM 605 C C . ALA A 1 84 ? -51.306 4.629 47.005 1.00 72.65 407 ALA A C 1
ATOM 606 O O . ALA A 1 84 ? -50.664 5.577 46.535 1.00 69.27 407 ALA A O 1
ATOM 608 N N . PRO A 1 85 ? -51.152 4.256 48.272 1.00 72.80 408 PRO A N 1
ATOM 609 C CA . PRO A 1 85 ? -50.206 4.958 49.141 1.00 70.94 408 PRO A CA 1
ATOM 610 C C . PRO A 1 85 ? -48.778 4.496 48.873 1.00 69.75 408 PRO A C 1
ATOM 611 O O . PRO A 1 85 ? -48.537 3.521 48.163 1.00 74.63 408 PRO A O 1
ATOM 615 N N . MET A 1 86 ? -47.831 5.215 49.475 1.00 63.74 409 MET A N 1
ATOM 616 C CA . MET A 1 86 ? -46.417 4.877 49.389 1.00 59.30 409 MET A CA 1
ATOM 617 C C . MET A 1 86 ? -46.072 3.792 50.402 1.00 57.19 409 MET A C 1
ATOM 618 O O . MET A 1 86 ? -46.901 3.369 51.209 1.00 56.92 409 MET A O 1
ATOM 623 N N . SER A 1 87 ? -44.824 3.334 50.351 1.00 55.35 410 SER A N 1
ATOM 624 C CA . SER A 1 87 ? -44.410 2.276 51.261 1.00 57.53 410 SER A CA 1
ATOM 625 C C . SER A 1 87 ? -44.278 2.785 52.689 1.00 60.45 410 SE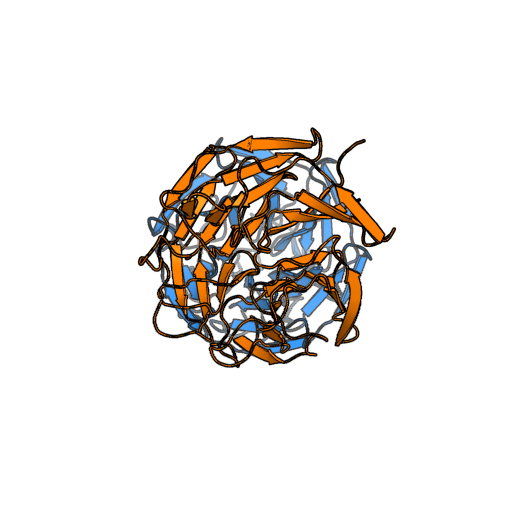R A C 1
ATOM 626 O O . SER A 1 87 ? -44.454 2.011 53.637 1.00 61.81 410 SER A O 1
ATOM 629 N N . VAL A 1 88 ? -43.959 4.067 52.857 1.00 57.90 411 VAL A N 1
ATOM 630 C CA . VAL A 1 88 ? -43.729 4.684 54.163 1.00 52.87 411 VAL A CA 1
ATOM 631 C C . VAL A 1 88 ? -44.316 6.086 54.158 1.00 52.03 411 VAL A C 1
ATOM 632 O O . VAL A 1 88 ? -44.489 6.703 53.098 1.00 52.86 411 VAL A O 1
ATOM 636 N N . PRO A 1 89 ? -44.635 6.621 55.339 1.00 51.89 412 PRO A N 1
ATOM 637 C CA . PRO A 1 89 ? -45.051 8.028 55.409 1.00 50.76 412 PRO A CA 1
ATOM 638 C C . PRO A 1 89 ? -43.880 8.965 55.138 1.00 46.03 412 PRO A C 1
ATOM 639 O O . PRO A 1 89 ? -42.745 8.721 55.564 1.00 40.92 412 PRO A O 1
ATOM 643 N N . ARG A 1 90 ? -44.175 10.067 54.456 1.00 44.98 413 ARG A N 1
ATOM 644 C CA . ARG A 1 90 ? -43.129 10.995 54.026 1.00 45.17 413 ARG A CA 1
ATOM 645 C C . ARG A 1 90 ? -43.585 12.422 54.320 1.00 42.48 413 ARG A C 1
ATOM 646 O O . ARG A 1 90 ? -44.219 13.070 53.487 1.00 46.33 413 ARG A O 1
ATOM 654 N N . ASN A 1 91 ? -43.253 12.911 55.508 1.00 37.88 414 ASN A N 1
ATOM 655 C CA . ASN A 1 91 ? -43.474 14.313 55.819 1.00 34.35 414 ASN A CA 1
ATOM 656 C C . ASN A 1 91 ? -42.303 15.128 55.293 1.00 35.03 414 ASN A C 1
ATOM 657 O O . ASN A 1 91 ? -41.143 14.723 55.438 1.00 35.15 414 ASN A O 1
ATOM 662 N N . ARG A 1 92 ? -42.603 16.299 54.720 1.00 35.35 415 ARG A N 1
ATOM 663 C CA . ARG A 1 92 ? -41.561 17.206 54.219 1.00 35.13 415 ARG A CA 1
ATOM 664 C C . ARG A 1 92 ? -40.762 16.517 53.119 1.00 35.18 415 ARG A C 1
ATOM 665 O O . ARG A 1 92 ? -39.535 16.503 53.099 1.00 38.27 415 ARG A O 1
ATOM 673 N N . ILE A 1 93 ? -41.509 15.952 52.195 1.00 38.56 416 ILE A N 1
ATOM 674 C CA . ILE A 1 93 ? -41.019 15.139 51.099 1.00 40.71 416 ILE A CA 1
ATOM 675 C C . ILE A 1 93 ? -40.642 16.035 49.922 1.00 42.49 416 ILE A C 1
ATOM 676 O O . ILE A 1 93 ? -41.027 17.203 49.839 1.00 44.57 416 ILE A O 1
ATOM 681 N N . GLY A 1 94 ? -39.875 15.489 49.000 1.00 45.07 417 GLY A N 1
ATOM 682 C CA . GLY A 1 94 ? -39.642 16.128 47.715 1.00 48.97 417 GLY A CA 1
ATOM 683 C C . GLY A 1 94 ? -40.087 15.192 46.610 1.00 51.19 417 GLY A C 1
ATOM 684 O O . GLY A 1 94 ? -39.953 13.973 46.739 1.00 55.22 417 GLY A O 1
ATOM 685 N N . VAL A 1 95 ? -40.624 15.764 45.525 1.00 48.37 418 VAL A N 1
ATOM 686 C CA . VAL A 1 95 ? -41.046 14.948 44.390 1.00 49.06 418 VAL A CA 1
ATOM 687 C C . VAL A 1 95 ? -40.450 15.482 43.095 1.00 51.21 418 VAL A C 1
ATOM 688 O O . VAL A 1 95 ? -40.240 16.688 42.925 1.00 51.81 418 VAL A O 1
ATOM 692 N N . GLY A 1 96 ? -40.187 14.564 42.177 1.00 52.99 419 GLY A N 1
ATOM 693 C CA . GLY A 1 96 ? -39.850 14.927 40.814 1.00 56.38 419 GLY A CA 1
ATOM 694 C C . GLY A 1 96 ? -40.580 14.036 39.829 1.00 61.62 419 GLY A C 1
ATOM 695 O O . GLY A 1 96 ? -40.928 12.893 40.134 1.00 65.11 419 GLY A O 1
ATOM 696 N N . VAL A 1 97 ? -40.798 14.575 38.627 1.00 61.17 420 VAL A N 1
ATOM 697 C CA . VAL A 1 97 ? -41.478 13.877 37.538 1.00 63.23 420 VAL A CA 1
ATOM 698 C C . VAL A 1 97 ? -40.476 13.640 36.413 1.00 67.72 420 VAL A C 1
ATOM 699 O O . VAL A 1 97 ? -40.036 14.591 35.749 1.00 66.98 420 VAL A O 1
ATOM 703 N N . ILE A 1 98 ? -40.136 12.379 36.172 1.00 73.36 421 ILE A N 1
ATOM 704 C CA . ILE A 1 98 ? -39.375 12.048 34.978 1.00 78.01 421 ILE A CA 1
ATOM 705 C C . ILE A 1 98 ? -40.159 11.047 34.144 1.00 84.04 421 ILE A C 1
ATOM 706 O O . ILE A 1 98 ? -40.547 9.978 34.635 1.00 86.07 421 ILE A O 1
ATOM 711 N N . ASP A 1 99 ? -40.416 11.426 32.895 1.00 87.44 422 ASP A N 1
ATOM 712 C CA . ASP A 1 99 ? -41.158 10.641 31.918 1.00 89.45 422 ASP A CA 1
ATOM 713 C C . ASP A 1 99 ? -42.496 10.177 32.483 1.00 85.03 422 ASP A C 1
ATOM 714 O O . ASP A 1 99 ? -42.815 8.987 32.511 1.00 83.31 422 ASP A O 1
ATOM 719 N N . GLY A 1 100 ? -43.286 11.142 32.945 1.00 84.50 423 GLY A N 1
ATOM 720 C CA . GLY A 1 100 ? -44.597 10.846 33.492 1.00 85.27 423 GLY A CA 1
ATOM 721 C C . GLY A 1 100 ? -44.622 9.952 34.716 1.00 84.47 423 GLY A C 1
ATOM 722 O O . GLY A 1 100 ? -45.692 9.443 35.062 1.00 83.06 423 GLY A O 1
ATOM 723 N N . HIS A 1 101 ? -43.485 9.733 35.376 1.00 85.41 424 HIS A N 1
ATOM 724 C CA . HIS A 1 101 ? -43.423 8.975 36.619 1.00 85.08 424 HIS A CA 1
ATOM 725 C C . HIS A 1 101 ? -43.097 9.905 37.780 1.00 80.69 424 HIS A C 1
ATOM 726 O O . HIS A 1 101 ? -42.287 10.827 37.638 1.00 79.46 424 HIS A O 1
ATOM 733 N N . ILE A 1 102 ? -43.725 9.649 38.931 1.00 77.25 425 ILE A N 1
ATOM 734 C CA . ILE A 1 102 ? -43.511 10.428 40.150 1.00 70.23 425 ILE A CA 1
ATOM 735 C C . ILE A 1 102 ? -42.483 9.723 41.023 1.00 65.79 425 ILE A C 1
ATOM 736 O O . ILE A 1 102 ? -42.662 8.551 41.386 1.00 66.68 425 ILE A O 1
ATOM 741 N N . TYR A 1 103 ? -41.429 10.449 41.389 1.00 61.13 426 TYR A N 1
ATOM 742 C CA . TYR A 1 103 ? -40.402 9.972 42.307 1.00 59.43 426 TYR A CA 1
ATOM 743 C C . TYR A 1 103 ? -40.587 10.627 43.673 1.00 55.45 426 TYR A C 1
ATOM 744 O O . TYR A 1 103 ? -40.556 11.857 43.780 1.00 54.32 426 TYR A O 1
ATOM 753 N N . ALA A 1 104 ? -40.770 9.810 44.711 1.00 51.25 427 ALA A N 1
ATOM 754 C CA . ALA A 1 104 ? -40.976 10.293 46.074 1.00 49.23 427 ALA A CA 1
ATOM 755 C C . ALA A 1 104 ? -39.675 10.146 46.839 1.00 46.45 427 ALA A C 1
ATOM 756 O O . ALA A 1 104 ? -39.151 9.033 46.964 1.00 48.16 427 ALA A O 1
ATOM 758 N N . VAL A 1 105 ? -39.179 11.261 47.376 1.00 39.56 428 VAL A N 1
ATOM 759 C CA . VAL A 1 105 ? -37.813 11.372 47.851 1.00 41.09 428 VAL A CA 1
ATOM 760 C C . VAL A 1 105 ? -37.808 11.816 49.306 1.00 40.79 428 VAL A C 1
ATOM 761 O O . VAL A 1 105 ? -38.317 12.897 49.632 1.00 41.67 428 VAL A O 1
ATOM 765 N N . GLY A 1 106 ? -37.189 11.004 50.162 1.00 35.71 429 GLY A N 1
ATOM 766 C CA . GLY A 1 106 ? -36.851 11.425 51.505 1.00 34.36 429 GLY A CA 1
ATOM 767 C C . GLY A 1 106 ? -38.083 11.619 52.377 1.00 36.66 429 GLY A C 1
ATOM 768 O O . GLY A 1 106 ? -39.094 10.920 52.246 1.00 38.82 429 GLY A O 1
ATOM 769 N N . GLY A 1 107 ? -38.000 12.600 53.266 1.00 33.43 430 GLY A N 1
ATOM 770 C CA . GLY A 1 107 ? -39.073 12.888 54.193 1.00 37.74 430 GLY A CA 1
ATOM 771 C C . GLY A 1 107 ? -38.918 12.113 55.488 1.00 40.87 430 GLY A C 1
ATOM 772 O O . GLY A 1 107 ? -38.042 11.261 55.644 1.00 46.43 430 GLY A O 1
ATOM 773 N N . SER A 1 108 ? -39.763 12.455 56.453 1.00 39.65 431 SER A N 1
ATOM 774 C CA . SER A 1 108 ? -39.704 11.870 57.784 1.00 39.90 431 SER A CA 1
ATOM 775 C C . SER A 1 108 ? -40.963 11.074 58.089 1.00 42.71 431 SER A C 1
ATOM 776 O O . SER A 1 108 ? -42.041 11.333 57.541 1.00 42.18 431 SER A O 1
ATOM 779 N N . HIS A 1 109 ? -40.791 10.086 58.963 1.00 44.86 432 HIS A N 1
ATOM 780 C CA . HIS A 1 109 ? -41.885 9.454 59.700 1.00 44.11 432 HIS A CA 1
ATOM 781 C C . HIS A 1 109 ? -41.437 9.395 61.151 1.00 44.03 432 HIS A C 1
ATOM 782 O O . HIS A 1 109 ? -40.535 8.623 61.492 1.00 45.03 432 HIS A O 1
ATOM 789 N N . GLY A 1 110 ? -42.058 10.212 61.996 1.00 41.91 433 GLY A N 1
ATOM 790 C CA . GLY A 1 110 ? -41.610 10.320 63.369 1.00 44.71 433 GLY A CA 1
ATOM 791 C C . GLY A 1 110 ? -40.182 10.810 63.412 1.00 51.32 433 GLY A C 1
ATOM 792 O O . GLY A 1 110 ? -39.828 11.831 62.813 1.00 49.18 433 GLY A O 1
ATOM 793 N N . CYS A 1 111 ? -39.344 10.068 64.130 1.00 56.11 434 CYS A N 1
ATOM 794 C CA . CYS A 1 111 ? -37.930 10.382 64.224 1.00 55.02 434 CYS A CA 1
ATOM 795 C C . CYS A 1 111 ? -37.159 9.955 62.991 1.00 50.28 434 CYS A C 1
ATOM 796 O O . CYS A 1 111 ? -36.023 10.395 62.814 1.00 47.58 434 CYS A O 1
ATOM 799 N N . ILE A 1 112 ? -37.738 9.110 62.148 1.00 47.03 435 ILE A N 1
ATOM 800 C CA . ILE A 1 112 ? -36.992 8.513 61.051 1.00 46.86 435 ILE A CA 1
ATOM 801 C C . ILE A 1 112 ? -36.898 9.503 59.897 1.00 46.68 435 ILE A C 1
ATOM 802 O O . ILE A 1 112 ? -37.918 9.952 59.363 1.00 46.31 435 ILE A O 1
ATOM 807 N N . HIS A 1 113 ? -35.669 9.832 59.504 1.00 44.25 436 HIS A N 1
ATOM 808 C CA . HIS A 1 113 ? -35.413 10.618 58.305 1.00 43.78 436 HIS A CA 1
ATOM 809 C C . HIS A 1 113 ? -35.027 9.654 57.186 1.00 45.38 436 HIS A C 1
ATOM 810 O O . HIS A 1 113 ? -34.042 8.918 57.312 1.00 47.95 436 HIS A O 1
ATOM 817 N N . HIS A 1 114 ? -35.823 9.638 56.113 1.00 44.55 437 HIS A N 1
ATOM 818 C CA . HIS A 1 114 ? -35.667 8.668 55.044 1.00 43.18 437 HIS A CA 1
ATOM 819 C C . HIS A 1 114 ? -34.531 9.071 54.111 1.00 44.25 437 HIS A C 1
ATOM 820 O O . HIS A 1 114 ? -34.363 10.251 53.791 1.00 44.27 437 HIS A O 1
ATOM 827 N N . ASN A 1 115 ? -33.739 8.085 53.690 1.00 44.69 438 ASN A N 1
ATOM 828 C CA . ASN A 1 115 ? -32.983 8.198 52.456 1.00 47.42 438 ASN A CA 1
ATOM 829 C C . ASN A 1 115 ? -33.692 7.500 51.309 1.00 49.08 438 ASN A C 1
ATOM 830 O O . ASN A 1 115 ? -33.288 7.667 50.152 1.00 51.44 438 ASN A O 1
ATOM 835 N N . SER A 1 116 ? -34.752 6.755 51.616 1.00 47.12 439 SER A N 1
ATOM 836 C CA . SER A 1 116 ? -35.439 5.911 50.656 1.00 49.04 439 SER A CA 1
ATOM 837 C C . SER A 1 116 ? -36.168 6.736 49.605 1.00 55.34 439 SER A C 1
ATOM 838 O O . SER A 1 116 ? -36.575 7.879 49.834 1.00 53.81 439 SER A O 1
ATOM 841 N N . VAL A 1 117 ? -36.323 6.134 48.435 1.00 62.33 440 VAL A N 1
ATOM 842 C CA . VAL A 1 117 ? -36.944 6.778 47.291 1.00 57.37 440 VAL A CA 1
ATOM 843 C C . VAL A 1 117 ? -37.831 5.735 46.627 1.00 61.74 440 VAL A C 1
ATOM 844 O O . VAL A 1 117 ? -37.497 4.545 46.612 1.00 64.02 440 VAL A O 1
ATOM 848 N N . GLU A 1 118 ? -38.977 6.169 46.104 1.00 63.10 441 GLU A N 1
ATOM 849 C CA . GLU A 1 118 ? -39.860 5.261 45.391 1.00 62.23 441 GLU A CA 1
ATOM 850 C C . GLU A 1 118 ? -40.480 5.991 44.215 1.00 62.65 441 GLU A C 1
ATOM 851 O O . GLU A 1 118 ? -40.520 7.223 44.163 1.00 62.86 441 GLU A O 1
ATOM 857 N N . ARG A 1 119 ? -40.951 5.204 43.261 1.00 63.63 442 ARG A N 1
ATOM 858 C CA . ARG A 1 119 ? -41.469 5.710 42.007 1.00 67.76 442 ARG A CA 1
ATOM 859 C C . ARG A 1 119 ? -42.919 5.276 41.840 1.00 68.61 442 ARG A C 1
ATOM 860 O O . ARG A 1 119 ? -43.289 4.150 42.196 1.00 64.50 442 ARG A O 1
ATOM 868 N N . TYR A 1 120 ? -43.737 6.178 41.302 1.00 72.91 443 TYR A N 1
ATOM 869 C CA . TYR A 1 120 ? -45.152 5.928 41.079 1.00 76.40 443 TYR A CA 1
ATOM 870 C C . TYR A 1 120 ? -45.451 5.868 39.589 1.00 80.19 443 TYR A C 1
ATOM 871 O O . TYR A 1 120 ? -44.950 6.686 38.811 1.00 79.46 443 TYR A O 1
ATOM 880 N N . GLU A 1 121 ? -46.286 4.903 39.206 1.00 83.48 444 GLU A N 1
ATOM 881 C CA . GLU A 1 121 ? -46.647 4.674 37.810 1.00 87.09 444 GLU A CA 1
ATOM 882 C C . GLU A 1 121 ? -48.109 5.037 37.567 1.00 85.21 444 GLU A C 1
ATOM 883 O O . GLU A 1 121 ? -49.003 4.229 37.861 1.00 80.98 444 GLU A O 1
ATOM 889 N N . PRO A 1 122 ? -48.406 6.225 37.020 1.00 88.98 445 PRO A N 1
ATOM 890 C CA . PRO A 1 122 ? -49.810 6.673 36.940 1.00 92.17 445 PRO A CA 1
ATOM 891 C C . PRO A 1 122 ? -50.684 5.826 36.038 1.00 98.25 445 PRO A C 1
ATOM 892 O O . PRO A 1 122 ? -51.911 5.856 36.187 1.00 97.79 445 PRO A O 1
ATOM 896 N N . GLU A 1 123 ? -50.102 5.089 35.097 1.00 102.56 446 GLU A N 1
ATOM 897 C CA . GLU A 1 123 ? -50.874 4.211 34.232 1.00 106.04 446 GLU A CA 1
ATOM 898 C C . GLU A 1 123 ? -51.152 2.862 34.874 1.00 104.00 446 GLU A C 1
ATOM 899 O O . GLU A 1 123 ? -51.956 2.092 34.339 1.00 105.27 446 GLU A O 1
ATOM 905 N N . ARG A 1 124 ? -50.502 2.557 35.996 1.00 100.57 447 ARG A N 1
ATOM 906 C CA . ARG A 1 124 ? -50.661 1.276 36.655 1.00 100.14 447 ARG A CA 1
ATOM 907 C C . ARG A 1 124 ? -50.963 1.381 38.148 1.00 98.55 447 ARG A C 1
ATOM 908 O O . ARG A 1 124 ? -51.195 0.347 38.784 1.00 99.42 447 A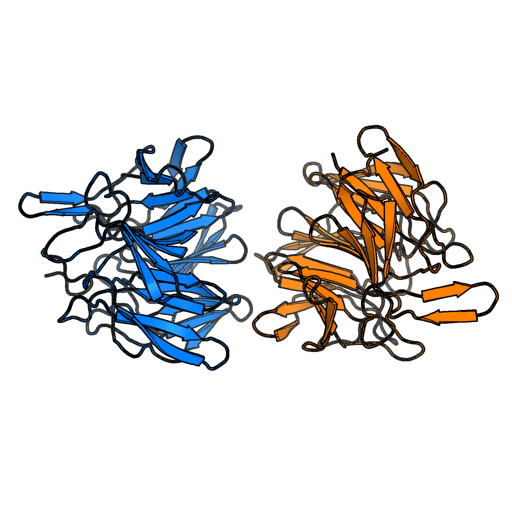RG A O 1
ATOM 916 N N . ASP A 1 125 ? -50.998 2.592 38.712 1.00 94.41 448 ASP A N 1
ATOM 917 C CA . ASP A 1 125 ? -51.348 2.837 40.117 1.00 88.30 448 ASP A CA 1
ATOM 918 C C . ASP A 1 125 ? -50.538 1.951 41.064 1.00 83.56 448 ASP A C 1
ATOM 919 O O . ASP A 1 125 ? -51.079 1.261 41.931 1.00 80.44 448 ASP A O 1
ATOM 924 N N . GLU A 1 126 ? -49.220 1.975 40.892 1.00 84.57 449 GLU A N 1
ATOM 925 C CA . GLU A 1 126 ? -48.316 1.189 41.716 1.00 87.51 449 GLU A CA 1
ATOM 926 C C . GLU A 1 126 ? -47.144 2.045 42.169 1.00 86.13 449 GLU A C 1
ATOM 927 O O . GLU A 1 126 ? -46.649 2.902 41.432 1.00 86.86 449 GLU A O 1
ATOM 933 N N . TRP A 1 127 ? -46.695 1.783 43.388 1.00 83.32 450 TRP A N 1
ATOM 934 C CA . TRP A 1 127 ? -45.454 2.318 43.912 1.00 80.05 450 TRP A CA 1
ATOM 935 C C . TRP A 1 127 ? -44.442 1.186 43.979 1.00 79.83 450 TRP A C 1
ATOM 936 O O . TRP A 1 127 ? -44.805 0.036 44.252 1.00 77.96 450 TRP A O 1
ATOM 947 N N . HIS A 1 128 ? -43.176 1.509 43.727 1.00 79.40 451 HIS A N 1
ATOM 948 C CA . HIS A 1 128 ? -42.100 0.541 43.856 1.00 82.05 451 HIS A CA 1
ATOM 949 C C . HIS A 1 128 ? -40.826 1.267 44.254 1.00 75.81 451 HIS A C 1
ATOM 950 O O . HIS A 1 128 ? -40.506 2.323 43.698 1.00 73.03 451 HIS A O 1
ATOM 957 N N . LEU A 1 129 ? -40.109 0.706 45.224 1.00 72.14 452 LEU A N 1
ATOM 958 C CA . LEU A 1 129 ? -38.894 1.356 45.680 1.00 71.76 452 LEU A CA 1
ATOM 959 C C . LEU A 1 129 ? -37.865 1.393 44.557 1.00 74.05 452 LEU A C 1
ATOM 960 O O . LEU A 1 129 ? -37.874 0.568 43.639 1.00 79.12 452 LEU A O 1
ATOM 965 N N . VAL A 1 130 ? -36.986 2.386 44.625 1.00 72.44 453 VAL A N 1
ATOM 966 C CA . VAL A 1 130 ? -35.795 2.416 43.791 1.00 72.49 453 VAL A CA 1
ATOM 967 C C . VAL A 1 130 ? -34.622 2.611 44.739 1.00 67.01 453 VAL A C 1
ATOM 968 O O . VAL A 1 130 ? -34.775 2.462 45.956 1.00 65.50 453 VAL A O 1
ATOM 972 N N . ALA A 1 131 ? -33.455 2.940 44.198 1.00 62.21 454 ALA A N 1
ATOM 973 C CA . ALA A 1 131 ? -32.240 2.977 45.002 1.00 59.59 454 ALA A CA 1
ATOM 974 C C . ALA A 1 131 ? -32.287 4.122 46.013 1.00 58.35 454 ALA A C 1
ATOM 975 O O . ALA A 1 131 ? -32.731 5.226 45.684 1.00 59.51 454 ALA A O 1
ATOM 977 N N . PRO A 1 132 ? -31.817 3.903 47.237 1.00 54.62 455 PRO A N 1
ATOM 978 C CA . PRO A 1 132 ? -31.835 4.975 48.233 1.00 57.34 455 PRO A CA 1
ATOM 979 C C . PRO A 1 132 ? -30.808 6.053 47.920 1.00 60.97 455 PRO A C 1
ATOM 980 O O . PRO A 1 132 ? -29.837 5.844 47.188 1.00 61.86 455 PRO A O 1
ATOM 984 N N . MET A 1 133 ? -31.055 7.230 48.495 1.00 59.65 456 MET A N 1
ATOM 985 C CA . MET A 1 133 ? -30.111 8.328 48.442 1.00 55.03 456 MET A CA 1
ATOM 986 C C . MET A 1 133 ? -28.877 8.006 49.274 1.00 53.09 456 MET A C 1
ATOM 987 O O . MET A 1 133 ? -28.892 7.148 50.165 1.00 53.02 456 MET A O 1
ATOM 992 N N . LEU A 1 134 ? -27.794 8.713 48.953 1.00 49.21 457 LEU A N 1
ATOM 993 C CA . LEU A 1 134 ? -26.593 8.675 49.773 1.00 47.36 457 LEU A CA 1
ATOM 994 C C . LEU A 1 134 ? -26.830 9.298 51.146 1.00 47.17 457 LEU A C 1
ATOM 995 O O . LEU A 1 134 ? -26.190 8.899 52.127 1.00 49.76 457 LEU A O 1
ATOM 1000 N N . THR A 1 135 ? -27.733 10.272 51.232 1.00 42.02 458 THR A N 1
ATOM 1001 C CA . THR A 1 135 ? -27.929 11.093 52.421 1.00 40.09 458 THR A CA 1
ATOM 1002 C C . THR A 1 135 ? -29.369 10.977 52.898 1.00 42.08 458 THR A C 1
ATOM 1003 O O . THR A 1 135 ? -30.284 10.803 52.087 1.00 42.71 458 THR A O 1
ATOM 1007 N N . ARG A 1 136 ? -29.577 11.061 54.212 1.00 42.94 459 ARG A N 1
ATOM 1008 C CA . ARG A 1 136 ? -30.931 11.175 54.744 1.00 42.02 459 ARG A CA 1
ATOM 1009 C C . ARG A 1 136 ? -31.405 12.611 54.579 1.00 40.98 459 ARG A C 1
ATOM 1010 O O . ARG A 1 136 ? -30.730 13.540 55.029 1.00 43.51 459 ARG A O 1
ATOM 1018 N N . ARG A 1 137 ? -32.553 12.806 53.921 1.00 36.70 460 ARG A N 1
ATOM 1019 C CA . ARG A 1 137 ? -33.005 14.159 53.597 1.00 35.40 460 ARG A CA 1
ATOM 1020 C C . ARG A 1 137 ? -34.492 14.324 53.892 1.00 35.27 460 ARG A C 1
ATOM 1021 O O . ARG A 1 137 ? -35.336 13.625 53.320 1.00 36.55 460 ARG A O 1
ATOM 1029 N N . ILE A 1 138 ? -34.810 15.278 54.756 1.00 30.68 461 ILE A N 1
ATOM 1030 C CA . ILE A 1 138 ? -36.165 15.787 54.854 1.00 32.98 461 ILE A CA 1
ATOM 1031 C C . ILE A 1 138 ? -36.096 17.270 54.556 1.00 35.64 461 ILE A C 1
ATOM 1032 O O . ILE A 1 138 ? -35.041 17.889 54.640 1.00 32.15 461 ILE A O 1
ATOM 1037 N N . GLY A 1 139 ? -37.233 17.839 54.179 1.00 38.00 462 GLY A N 1
ATOM 1038 C CA . GLY A 1 139 ? -37.194 19.181 53.637 1.00 32.40 462 GLY A CA 1
ATOM 1039 C C . GLY A 1 139 ? -36.322 19.265 52.409 1.00 30.76 462 GLY A C 1
ATOM 1040 O O . GLY A 1 139 ? -35.670 20.289 52.192 1.00 30.50 462 GLY A O 1
ATOM 1041 N N . VAL A 1 140 ? -36.280 18.197 51.612 1.00 30.52 463 VAL A N 1
ATOM 1042 C CA . VAL A 1 140 ? -35.407 18.124 50.449 1.00 36.18 463 VAL A CA 1
ATOM 1043 C C . VAL A 1 140 ? -36.095 18.752 49.242 1.00 41.80 463 VAL A C 1
ATOM 1044 O O . VAL A 1 140 ? -37.295 18.570 49.026 1.00 41.86 463 VAL A O 1
ATOM 1048 N N . GLY A 1 141 ? -35.331 19.511 48.459 1.00 38.67 464 GLY A N 1
ATOM 1049 C CA . GLY A 1 141 ? -35.811 20.067 47.209 1.00 36.65 464 GLY A CA 1
ATOM 1050 C C . GLY A 1 141 ? -35.419 19.158 46.058 1.00 38.58 464 GLY A C 1
ATOM 1051 O O . GLY A 1 141 ? -34.281 18.698 45.975 1.00 38.63 464 GLY A O 1
ATOM 1052 N N . VAL A 1 142 ? -36.377 18.891 45.179 1.00 41.82 465 VAL A N 1
ATOM 1053 C CA . VAL A 1 142 ? -36.176 17.981 44.059 1.00 45.60 465 VAL A CA 1
ATOM 1054 C C . VAL A 1 142 ? -36.364 18.730 42.746 1.00 50.76 465 VAL A C 1
ATOM 1055 O O . VAL A 1 142 ? -37.177 19.657 42.661 1.00 53.33 465 VAL A O 1
ATOM 1059 N N . ALA A 1 143 ? -35.582 18.344 41.734 1.00 52.52 466 ALA A N 1
ATOM 1060 C CA . ALA A 1 143 ? -35.695 18.895 40.393 1.00 55.40 466 ALA A CA 1
ATOM 1061 C C . ALA A 1 143 ? -35.359 17.823 39.366 1.00 58.47 466 ALA A C 1
ATOM 1062 O O . ALA A 1 143 ? -34.716 16.814 39.672 1.00 56.80 466 ALA A O 1
ATOM 1064 N N . VAL A 1 144 ? -35.826 18.050 38.141 1.00 61.90 467 VAL A N 1
ATOM 1065 C CA . VAL A 1 144 ? -35.588 17.167 37.006 1.00 60.01 467 VAL A CA 1
ATOM 1066 C C . VAL A 1 144 ? -34.896 18.000 35.939 1.00 60.40 467 VAL A C 1
ATOM 1067 O O . VAL A 1 144 ? -35.366 19.090 35.594 1.00 61.75 467 VAL A O 1
ATOM 1071 N N . LEU A 1 145 ? -33.741 17.531 35.482 1.00 58.80 468 LEU A N 1
ATOM 1072 C CA . LEU A 1 145 ? -32.982 18.217 34.446 1.00 59.40 468 LEU A CA 1
ATOM 1073 C C . LEU A 1 145 ? -32.378 17.149 33.555 1.00 62.30 468 LEU A C 1
ATOM 1074 O O . LEU A 1 145 ? -31.674 16.262 34.049 1.00 61.67 468 LEU A O 1
ATOM 1079 N N . ASN A 1 146 ? -32.693 17.217 32.259 1.00 64.23 469 ASN A N 1
ATOM 1080 C CA . ASN A 1 146 ? -32.239 16.228 31.280 1.00 65.19 469 ASN A CA 1
ATOM 1081 C C . ASN A 1 146 ? -32.562 14.809 31.737 1.00 62.74 469 ASN A C 1
ATOM 1082 O O . ASN A 1 146 ? -31.750 13.885 31.616 1.00 58.98 469 ASN A O 1
ATOM 1087 N N . ARG A 1 147 ? -33.765 14.652 32.295 1.00 64.32 470 ARG A N 1
ATOM 1088 C CA . ARG A 1 147 ? -34.311 13.359 32.704 1.00 67.19 470 ARG A CA 1
ATOM 1089 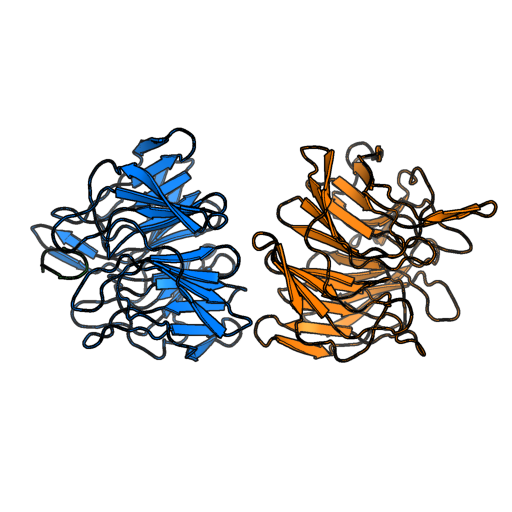C C . ARG A 1 147 ? -33.425 12.714 33.763 1.00 64.09 470 ARG A C 1
ATOM 1090 O O . ARG A 1 147 ? -33.358 11.491 33.892 1.00 66.42 470 ARG A O 1
ATOM 1098 N N . LEU A 1 148 ? -32.723 13.556 34.508 1.00 58.69 471 LEU A N 1
ATOM 1099 C CA . LEU A 1 148 ? -32.015 13.178 35.718 1.00 56.14 471 LEU A CA 1
ATOM 1100 C C . LEU A 1 148 ? -32.731 13.813 36.908 1.00 55.83 471 LEU A C 1
ATOM 1101 O O . LEU A 1 148 ? -33.367 14.863 36.775 1.00 56.70 471 LEU A O 1
ATOM 1106 N N . LEU A 1 149 ? -32.618 13.176 38.070 1.00 54.17 472 LEU A N 1
ATOM 1107 C CA . LEU A 1 149 ? -33.312 13.603 39.284 1.00 53.11 472 LEU A CA 1
ATOM 1108 C C . LEU A 1 149 ? -32.275 14.134 40.270 1.00 51.05 472 LEU A C 1
ATOM 1109 O O . LEU A 1 149 ? -31.270 13.465 40.530 1.00 50.99 472 LEU A O 1
ATOM 1114 N N . TYR A 1 150 ? -32.515 15.330 40.806 1.00 46.26 473 TYR A N 1
ATOM 1115 C CA . TYR A 1 150 ? -31.616 15.972 41.757 1.00 41.97 473 TYR A CA 1
ATOM 1116 C C . TYR A 1 150 ? -32.319 16.142 43.102 1.00 45.82 473 TYR A C 1
ATOM 1117 O O . TYR A 1 150 ? -33.415 16.713 43.170 1.00 48.78 473 TYR A O 1
ATOM 1126 N N . ALA A 1 151 ? -31.710 15.609 44.159 1.00 43.59 474 ALA A N 1
ATOM 1127 C CA . ALA A 1 151 ? -32.116 15.896 45.529 1.00 39.96 474 ALA A CA 1
ATOM 1128 C C . ALA A 1 151 ? -31.166 16.945 46.079 1.00 40.09 474 ALA A C 1
ATOM 1129 O O . ALA A 1 151 ? -29.946 16.791 45.981 1.00 42.24 474 ALA A O 1
ATOM 1131 N N . VAL A 1 152 ? -31.721 18.019 46.631 1.00 37.93 475 VAL A N 1
ATOM 1132 C CA . VAL A 1 152 ? -30.961 19.227 46.921 1.00 36.16 475 VAL A CA 1
ATOM 1133 C C . VAL A 1 152 ? -31.272 19.673 48.339 1.00 33.10 475 VAL A C 1
ATOM 1134 O O . VAL A 1 152 ? -32.432 19.931 48.666 1.00 34.78 475 VAL A O 1
ATOM 1138 N N . GLY A 1 153 ? -30.235 19.789 49.168 1.00 29.89 476 GLY A N 1
ATOM 1139 C CA . GLY A 1 153 ? -30.349 20.310 50.501 1.00 27.62 476 GLY A CA 1
ATOM 1140 C C . GLY A 1 153 ? -31.163 19.400 51.403 1.00 27.75 476 GLY A C 1
ATOM 1141 O O . GLY A 1 153 ? -31.214 18.173 51.239 1.00 28.46 476 GLY A O 1
ATOM 1142 N N . GLY A 1 154 ? -31.801 20.011 52.383 1.00 25.90 477 GLY A N 1
ATOM 1143 C CA . GLY A 1 154 ? -32.592 19.268 53.329 1.00 28.20 477 GLY A CA 1
ATOM 1144 C C . GLY A 1 154 ? -31.935 19.175 54.691 1.00 30.84 477 GLY A C 1
ATOM 1145 O O . GLY A 1 154 ? -31.063 19.961 55.056 1.00 30.57 477 GLY A O 1
ATOM 1146 N N . PHE A 1 155 ? -32.351 18.160 55.436 1.00 31.06 478 PHE A N 1
ATOM 1147 C CA . PHE A 1 155 ? -32.017 17.994 56.842 1.00 31.57 478 PHE A CA 1
ATOM 1148 C C . PHE A 1 155 ? -31.965 16.499 57.106 1.00 33.27 478 PHE A C 1
ATOM 1149 O O . PHE A 1 155 ? -32.922 15.793 56.756 1.00 31.51 478 PHE A O 1
ATOM 1157 N N . ASP A 1 156 ? -30.840 16.009 57.663 1.00 35.15 479 ASP A N 1
ATOM 1158 C CA . ASP A 1 156 ? -30.669 14.574 57.929 1.00 38.35 479 ASP A CA 1
ATOM 1159 C C . ASP A 1 156 ? -31.070 14.165 59.345 1.00 42.28 479 ASP A C 1
ATOM 1160 O O . ASP A 1 156 ? -30.961 12.981 59.684 1.00 43.11 479 ASP A O 1
ATOM 1165 N N . GLY A 1 157 ? -31.534 15.105 60.164 1.00 43.44 480 GLY A N 1
ATOM 1166 C CA . GLY A 1 157 ? -31.832 14.869 61.556 1.00 46.43 480 GLY A CA 1
ATOM 1167 C C . GLY A 1 157 ? -30.870 15.564 62.491 1.00 48.14 480 GLY A C 1
ATOM 1168 O O . GLY A 1 157 ? -31.189 15.756 63.669 1.00 47.32 480 GLY A O 1
ATOM 1169 N N . THR A 1 158 ? -29.712 15.972 61.982 1.00 47.41 481 THR A N 1
ATOM 1170 C CA . THR A 1 158 ? -28.677 16.585 62.794 1.00 41.30 481 THR A CA 1
ATOM 1171 C C . THR A 1 158 ? -28.112 17.805 62.090 1.00 39.39 481 THR A C 1
ATOM 1172 O O . THR A 1 158 ? -27.988 18.874 62.698 1.00 41.02 481 THR A O 1
ATOM 1176 N N . ASN A 1 159 ? -27.769 17.659 60.807 1.00 34.82 482 ASN A N 1
ATOM 1177 C CA . ASN A 1 159 ? -27.200 18.749 60.034 1.00 32.15 482 ASN A CA 1
ATOM 1178 C C . ASN A 1 159 ? -28.156 19.198 58.943 1.00 32.14 482 ASN A C 1
ATOM 1179 O O . ASN A 1 159 ? -28.853 18.385 58.325 1.00 31.56 482 ASN A O 1
ATOM 1184 N N . ARG A 1 160 ? -28.205 20.497 58.729 1.00 29.50 483 ARG A N 1
ATOM 1185 C CA . ARG A 1 160 ? -28.819 20.995 57.522 1.00 28.62 483 ARG A CA 1
ATOM 1186 C C . ARG A 1 160 ? -27.783 20.969 56.408 1.00 30.48 483 ARG A C 1
ATOM 1187 O O . ARG A 1 160 ? -26.584 21.099 56.660 1.00 26.60 483 ARG A O 1
ATOM 1195 N N . LEU A 1 161 ? -28.252 20.757 55.180 1.00 31.33 484 LEU A N 1
ATOM 1196 C CA . LEU A 1 161 ? -27.423 20.254 54.091 1.00 32.28 484 LEU A CA 1
ATOM 1197 C C . LEU A 1 161 ? -27.300 21.279 52.980 1.00 33.08 484 LEU A C 1
ATOM 1198 O O . LEU A 1 161 ? -28.306 21.855 52.538 1.00 28.68 484 LEU A O 1
ATOM 1203 N N . ASN A 1 162 ? -26.072 21.479 52.505 1.00 31.69 485 ASN A N 1
ATOM 1204 C CA . ASN A 1 162 ? -25.866 22.130 51.219 1.00 32.17 485 ASN A CA 1
ATOM 1205 C C . ASN A 1 162 ? -25.533 21.133 50.128 1.00 31.39 485 ASN A C 1
ATOM 1206 O O . ASN A 1 162 ? -25.272 21.537 48.998 1.00 32.92 485 ASN A O 1
ATOM 1211 N N . SER A 1 163 ? -25.504 19.846 50.437 1.00 26.89 486 SER A N 1
ATOM 1212 C CA . SER A 1 163 ? -25.082 18.943 49.384 1.00 26.49 486 SER A CA 1
ATOM 1213 C C . SER A 1 163 ? -26.254 18.653 48.448 1.00 30.16 486 SER A C 1
ATOM 1214 O O . SER A 1 163 ? -27.427 18.860 48.774 1.00 33.49 486 SER A O 1
ATOM 1217 N N . ALA A 1 164 ? -25.918 18.165 47.272 1.00 29.64 487 ALA A N 1
ATOM 1218 C CA . ALA A 1 164 ? -26.908 17.706 46.318 1.00 32.08 487 ALA A CA 1
ATOM 1219 C C . ALA A 1 164 ? -26.360 16.433 45.698 1.00 32.60 487 ALA A C 1
ATOM 1220 O O . ALA A 1 164 ? -25.149 16.223 45.655 1.00 30.59 487 ALA A O 1
ATOM 1222 N N . GLU A 1 165 ? -27.267 15.559 45.294 1.00 37.54 488 GLU A N 1
ATOM 1223 C CA . GLU A 1 165 ? -26.900 14.311 44.660 1.00 39.25 488 GLU A CA 1
ATOM 1224 C C . GLU A 1 165 ? -27.880 14.053 43.532 1.00 45.17 488 GLU A C 1
ATOM 1225 O O . GLU A 1 165 ? -29.004 14.564 43.521 1.00 44.61 488 GLU A O 1
ATOM 1231 N N . CYS A 1 166 ? -27.424 13.256 42.575 1.00 49.35 489 CYS A N 1
ATOM 1232 C CA . CYS A 1 166 ? -28.078 13.094 41.286 1.00 49.70 489 CYS A CA 1
ATOM 1233 C C . CYS A 1 166 ? -28.461 11.636 41.112 1.00 52.53 489 CYS A C 1
ATOM 1234 O O . CYS A 1 166 ? -27.642 10.742 41.354 1.00 52.97 489 CYS A O 1
ATOM 1237 N N . TYR A 1 167 ? -29.701 11.399 40.702 1.00 53.26 490 TYR A N 1
ATOM 1238 C CA . TYR A 1 167 ? -30.196 10.053 40.463 1.00 55.44 490 TYR A CA 1
ATOM 1239 C C . TYR A 1 167 ? -30.258 9.783 38.966 1.00 53.67 490 TYR A C 1
ATOM 1240 O O . TYR A 1 167 ? -30.863 10.552 38.215 1.00 51.86 490 TYR A O 1
ATOM 1249 N N . TYR A 1 168 ? -29.643 8.689 38.540 1.00 56.90 491 TYR A N 1
ATOM 1250 C CA . TYR A 1 168 ? -29.605 8.358 37.123 1.00 64.95 491 TYR A CA 1
ATOM 1251 C C . TYR A 1 168 ? -30.597 7.239 36.867 1.00 67.41 491 TYR A C 1
ATOM 1252 O O . TYR A 1 168 ? -30.342 6.094 37.268 1.00 66.49 491 TYR A O 1
ATOM 1261 N N . PRO A 1 169 ? -31.735 7.513 36.231 1.00 72.60 492 PRO A N 1
ATOM 1262 C CA . PRO A 1 169 ? -32.807 6.505 36.203 1.00 77.83 492 PRO A CA 1
ATOM 1263 C C . PRO A 1 169 ? -32.422 5.239 35.464 1.00 83.48 492 PRO A C 1
ATOM 1264 O O . PRO A 1 169 ? -32.771 4.140 35.913 1.00 84.33 492 PRO A O 1
ATOM 1268 N N . GLU A 1 170 ? -31.690 5.351 34.360 1.00 85.54 493 GLU A N 1
ATOM 1269 C CA . GLU A 1 170 ? -31.320 4.165 33.605 1.00 87.95 493 GLU A CA 1
ATOM 1270 C C . GLU A 1 170 ? -30.128 3.425 34.197 1.00 84.53 493 GLU A C 1
ATOM 1271 O O . GLU A 1 170 ? -29.746 2.377 33.670 1.00 85.94 493 GLU A O 1
ATOM 1277 N N . ARG A 1 171 ? -29.541 3.924 35.279 1.00 81.28 494 ARG A N 1
ATOM 1278 C CA . ARG A 1 171 ? -28.564 3.162 36.035 1.00 81.47 494 ARG A CA 1
ATOM 1279 C C . ARG A 1 171 ? -29.010 2.867 37.459 1.00 78.75 494 ARG A C 1
ATOM 1280 O O . ARG A 1 171 ? -28.339 2.088 38.144 1.00 76.00 494 ARG A O 1
ATOM 1288 N N . ASN A 1 172 ? -30.134 3.436 37.898 1.00 80.35 495 ASN A N 1
ATOM 1289 C CA . ASN A 1 172 ? -30.643 3.337 39.272 1.00 77.33 495 ASN A CA 1
ATOM 1290 C C . ASN A 1 172 ? -29.511 3.437 40.300 1.00 75.98 495 ASN A C 1
ATOM 1291 O O . ASN A 1 172 ? -29.213 2.506 41.052 1.00 77.14 495 ASN A O 1
ATOM 1296 N N . GLU A 1 173 ? -28.875 4.606 40.314 1.00 73.92 496 GLU A N 1
ATOM 1297 C CA . GLU A 1 173 ? -27.825 4.899 41.277 1.00 67.79 496 GLU A CA 1
ATOM 1298 C C . GLU A 1 173 ? -27.826 6.393 41.552 1.00 58.61 496 GLU A C 1
ATOM 1299 O O . GLU A 1 173 ? -28.352 7.187 40.770 1.00 57.98 496 GLU A O 1
ATOM 1305 N N . TRP A 1 174 ? -27.237 6.762 42.683 1.00 53.78 497 TRP A N 1
ATOM 1306 C CA . TRP A 1 174 ? -27.101 8.150 43.096 1.00 50.51 497 TRP A CA 1
ATOM 1307 C C . TRP A 1 174 ? -25.628 8.518 43.163 1.00 50.85 497 TRP A C 1
ATOM 1308 O O . TRP A 1 174 ? -24.822 7.780 43.736 1.00 48.41 497 TRP A O 1
ATOM 1319 N N . ARG A 1 175 ? -25.290 9.675 42.610 1.00 53.46 498 ARG A N 1
ATOM 1320 C CA . ARG A 1 175 ? -23.950 10.229 42.710 1.00 57.95 498 ARG A CA 1
ATOM 1321 C C . ARG A 1 175 ? -24.038 11.605 43.351 1.00 53.47 498 ARG A C 1
ATOM 1322 O O . ARG A 1 175 ? -24.885 12.423 42.972 1.00 51.72 498 ARG A O 1
ATOM 1330 N N . MET A 1 176 ? -23.175 11.844 44.336 1.00 49.13 499 MET A N 1
ATOM 1331 C CA . MET A 1 176 ? -23.007 13.175 44.900 1.00 44.74 499 MET A CA 1
ATOM 1332 C C . MET A 1 176 ? -22.498 14.126 43.821 1.00 43.67 499 MET A C 1
ATOM 1333 O O . MET A 1 176 ? -21.777 13.721 42.904 1.00 43.28 499 MET A O 1
ATOM 1338 N N . ILE A 1 177 ? -22.900 15.397 43.900 1.00 40.54 500 ILE A N 1
ATOM 1339 C CA . ILE A 1 177 ? -22.354 16.375 42.951 1.00 38.46 500 ILE A CA 1
ATOM 1340 C C . ILE A 1 177 ? -21.797 17.555 43.732 1.00 39.17 500 ILE A C 1
ATOM 1341 O O . ILE A 1 177 ? -21.628 17.480 44.954 1.00 37.68 500 ILE A O 1
ATOM 1346 N N . THR A 1 178 ? -21.503 18.645 43.027 1.00 35.79 501 THR A N 1
ATOM 1347 C CA . THR A 1 178 ? -21.026 19.853 43.677 1.00 34.49 501 THR A CA 1
ATOM 1348 C C . THR A 1 178 ? -22.090 20.386 44.625 1.00 39.05 501 THR A C 1
ATOM 1349 O O . THR A 1 178 ? -23.257 20.529 44.246 1.00 44.22 501 THR A O 1
ATOM 1353 N N . ALA A 1 179 ? -21.680 20.688 45.853 1.00 35.88 502 ALA A N 1
ATOM 1354 C CA . ALA A 1 179 ? -22.587 21.241 46.847 1.00 30.02 502 ALA A CA 1
ATOM 1355 C C . ALA A 1 179 ? -22.896 22.692 46.524 1.00 29.89 502 ALA A C 1
ATOM 1356 O O . ALA A 1 179 ? -22.075 23.405 45.937 1.00 25.30 502 ALA A O 1
ATOM 1358 N N . MET A 1 180 ? -24.110 23.110 46.877 1.00 30.23 503 MET A N 1
ATOM 1359 C CA . MET A 1 180 ? -24.488 24.515 46.789 1.00 33.45 503 MET A CA 1
ATOM 1360 C C . MET A 1 180 ? -23.525 25.367 47.611 1.00 34.68 503 MET A C 1
ATOM 1361 O O . MET A 1 180 ? -22.795 24.874 48.473 1.00 35.71 503 MET A O 1
ATOM 1366 N N . ASN A 1 181 ? -23.577 26.676 47.387 1.00 36.14 504 ASN A N 1
ATOM 1367 C CA . ASN A 1 181 ? -22.836 27.577 48.262 1.00 38.83 504 ASN A CA 1
ATOM 1368 C C . ASN A 1 181 ? -23.494 27.709 49.644 1.00 42.55 504 ASN A C 1
ATOM 1369 O O . ASN A 1 181 ? -22.798 27.923 50.645 1.00 44.00 504 ASN A O 1
ATOM 1374 N N . THR A 1 182 ? -24.815 27.564 49.729 1.00 40.78 505 THR A N 1
ATOM 1375 C CA . THR A 1 182 ? -25.560 27.830 50.958 1.00 39.99 505 THR A CA 1
ATOM 1376 C C . THR A 1 182 ? -26.213 26.556 51.477 1.00 34.92 505 THR A C 1
ATOM 1377 O O . THR A 1 182 ? -26.796 25.790 50.708 1.00 36.92 505 THR A O 1
ATOM 1381 N N . ILE A 1 183 ? -26.111 26.328 52.782 1.00 31.57 506 ILE A N 1
ATOM 1382 C CA . ILE A 1 183 ? -26.931 25.305 53.416 1.00 29.76 506 ILE A CA 1
ATOM 1383 C C . ILE A 1 183 ? -28.401 25.710 53.354 1.00 32.62 506 ILE A C 1
ATOM 1384 O O . ILE A 1 183 ? -28.758 26.852 53.675 1.00 34.47 506 ILE A O 1
ATOM 1389 N N . ARG A 1 184 ? -29.263 24.772 52.918 1.00 31.39 507 ARG A N 1
ATOM 1390 C CA . ARG A 1 184 ? -30.684 25.038 52.658 1.00 32.06 507 ARG A CA 1
ATOM 1391 C C . ARG A 1 184 ? -31.515 23.799 52.967 1.00 34.74 507 ARG A C 1
ATOM 1392 O O . ARG A 1 184 ? -31.393 22.772 52.286 1.00 35.75 507 ARG A O 1
ATOM 1400 N N . SER A 1 185 ? -32.383 23.910 53.969 1.00 33.47 508 SER A N 1
ATOM 1401 C CA . SER A 1 185 ? -33.433 22.941 54.225 1.00 33.18 508 SER A CA 1
ATOM 1402 C C . SER A 1 185 ? -34.749 23.670 54.046 1.00 30.94 508 SER A C 1
ATOM 1403 O O . SER A 1 185 ? -34.857 24.842 54.417 1.00 30.72 508 SER A O 1
ATOM 1406 N N . GLY A 1 186 ? -35.737 22.987 53.473 1.00 26.41 509 GLY A N 1
ATOM 1407 C CA . GLY A 1 186 ? -36.989 23.653 53.173 1.00 28.05 509 GLY A CA 1
ATOM 1408 C C . GLY A 1 186 ? -36.838 24.820 52.217 1.00 35.45 509 GLY A C 1
ATOM 1409 O O . GLY A 1 186 ? -37.555 25.823 52.355 1.00 39.76 509 GLY A O 1
ATOM 1410 N N . ALA A 1 187 ? -35.890 24.740 51.278 1.00 32.32 510 ALA A N 1
ATOM 1411 C CA . ALA A 1 187 ? -35.817 25.734 50.217 1.00 34.75 510 ALA A CA 1
ATOM 1412 C C . ALA A 1 187 ? -36.903 25.461 49.183 1.00 37.08 510 ALA A C 1
ATOM 1413 O O . ALA A 1 187 ? -37.574 24.426 49.213 1.00 39.33 510 ALA A O 1
ATOM 1415 N N . GLY A 1 188 ? -37.061 26.387 48.251 1.00 38.89 511 GLY A N 1
ATOM 1416 C CA . GLY A 1 188 ? -37.816 26.140 47.041 1.00 41.67 511 GLY A CA 1
ATOM 1417 C C . GLY A 1 188 ? -36.857 25.817 45.916 1.00 42.28 511 GLY A C 1
ATOM 1418 O O . GLY A 1 188 ? -35.954 26.610 45.611 1.00 42.33 511 GLY A O 1
ATOM 1419 N N . VAL A 1 189 ? -37.037 24.643 45.307 1.00 40.35 512 VAL A N 1
ATOM 1420 C CA . VAL A 1 189 ? -36.138 24.168 44.258 1.00 40.62 512 VAL A CA 1
ATOM 1421 C C . VAL A 1 189 ? -36.943 23.858 42.997 1.00 45.03 512 VAL A C 1
ATOM 1422 O O . VAL A 1 189 ? -37.959 23.158 43.061 1.00 44.36 512 VAL A O 1
ATOM 1426 N N . CYS A 1 190 ? -36.483 24.377 41.858 1.00 48.14 513 CYS A N 1
ATOM 1427 C CA . CYS A 1 190 ? -37.159 24.190 40.579 1.00 54.76 513 CYS A CA 1
ATOM 1428 C C . CYS A 1 190 ? -36.144 24.354 39.449 1.00 53.48 513 CYS A C 1
ATOM 1429 O O . CYS A 1 190 ? -34.963 24.637 39.678 1.00 52.57 513 CYS A O 1
ATOM 1432 N N . VAL A 1 191 ? -36.623 24.184 38.220 1.00 53.76 514 VAL A N 1
ATOM 1433 C CA . VAL A 1 191 ? -35.804 24.284 37.015 1.00 50.07 514 VAL A CA 1
ATOM 1434 C C . VAL A 1 191 ? -36.300 25.459 36.182 1.00 57.23 514 VAL A C 1
ATOM 1435 O O . VAL A 1 191 ? -37.483 25.525 35.834 1.00 61.58 514 VAL A O 1
ATOM 1439 N N . LEU A 1 192 ? -35.395 26.380 35.863 1.00 61.99 515 LEU A N 1
ATOM 1440 C CA . LEU A 1 192 ? -35.682 27.527 35.011 1.00 63.09 515 LEU A CA 1
ATOM 1441 C C . LEU A 1 192 ? -34.478 27.808 34.120 1.00 63.38 515 LEU A C 1
ATOM 1442 O O . LEU A 1 192 ? -33.323 27.725 34.559 1.00 52.93 515 LEU A O 1
ATOM 1447 N N . HIS A 1 193 ? -34.760 28.201 32.876 1.00 72.22 516 HIS A N 1
ATOM 1448 C CA . HIS A 1 193 ? -33.772 28.156 31.797 1.00 75.21 516 HIS A CA 1
ATOM 1449 C C . HIS A 1 193 ? -33.321 26.703 31.768 1.00 72.14 516 HIS A C 1
ATOM 1450 O O . HIS A 1 193 ? -34.165 25.819 31.525 1.00 77.09 516 HIS A O 1
ATOM 1457 N N . ASN A 1 194 ? -32.065 26.399 32.056 1.00 60.81 517 ASN A N 1
ATOM 1458 C CA . ASN A 1 194 ? -31.616 25.034 32.289 1.00 60.49 517 ASN A CA 1
ATOM 1459 C C . ASN A 1 194 ? -30.680 25.007 33.493 1.00 57.26 517 ASN A C 1
ATOM 1460 O O . ASN A 1 194 ? -29.567 24.474 33.454 1.00 57.82 517 ASN A O 1
ATOM 1465 N N . CYS A 1 195 ? -31.119 25.652 34.572 1.00 51.14 518 CYS A N 1
ATOM 1466 C CA . CYS A 1 195 ? -30.420 25.643 35.844 1.00 49.93 518 CYS A CA 1
ATOM 1467 C C . CYS A 1 195 ? -31.375 25.217 36.946 1.00 48.85 518 CYS A C 1
ATOM 1468 O O . CYS A 1 195 ? -32.565 25.556 36.921 1.00 48.48 518 CYS A O 1
ATOM 1471 N N . ILE A 1 196 ? -30.841 24.456 37.893 1.00 46.02 519 ILE A N 1
ATOM 1472 C CA . ILE A 1 196 ? -31.548 24.134 39.121 1.00 43.64 519 ILE A CA 1
ATOM 1473 C C . ILE A 1 196 ? -31.487 25.366 40.005 1.00 44.42 519 ILE A C 1
ATOM 1474 O O . ILE A 1 196 ? -30.400 25.861 40.311 1.00 46.76 519 ILE A O 1
ATOM 1479 N N . TYR A 1 197 ? -32.644 25.879 40.398 1.00 43.15 520 TYR A N 1
ATOM 1480 C CA . TYR A 1 197 ? -32.692 27.038 41.275 1.00 43.76 520 TYR A CA 1
ATOM 1481 C C . TYR A 1 197 ? -32.983 26.587 42.698 1.00 44.02 520 TYR A C 1
ATOM 1482 O O . TYR A 1 197 ? -33.777 25.668 42.925 1.00 45.21 520 TYR A O 1
ATOM 1491 N N . ALA A 1 198 ? -32.326 27.228 43.654 1.00 43.86 521 ALA A N 1
ATOM 1492 C CA . ALA A 1 198 ? -32.544 26.960 45.065 1.00 45.84 521 ALA A CA 1
ATOM 1493 C C . ALA A 1 198 ? -32.843 28.299 45.716 1.00 46.03 521 ALA A C 1
ATOM 1494 O O . ALA A 1 198 ? -31.966 29.168 45.782 1.00 48.44 521 ALA A O 1
ATOM 1496 N N . ALA A 1 199 ? -34.079 28.481 46.171 1.00 43.01 522 ALA A N 1
ATOM 1497 C CA . ALA A 1 199 ? -34.512 29.766 46.700 1.00 39.51 522 ALA A CA 1
ATOM 1498 C C . ALA A 1 199 ? -34.867 29.625 48.172 1.00 36.90 522 ALA A C 1
A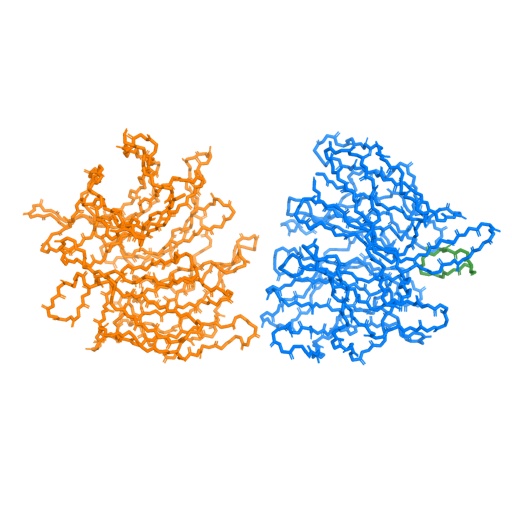TOM 1499 O O . ALA A 1 199 ? -35.683 28.774 48.540 1.00 42.58 522 ALA A O 1
ATOM 1501 N N . GLY A 1 200 ? -34.241 30.453 49.004 1.00 39.12 523 GLY A N 1
ATOM 1502 C CA . GLY A 1 200 ? -34.620 30.541 50.398 1.00 37.45 523 GLY A CA 1
ATOM 1503 C C . GLY A 1 200 ? -34.207 29.314 51.187 1.00 38.45 523 GLY A C 1
ATOM 1504 O O . GLY A 1 200 ? -33.180 28.685 50.929 1.00 39.06 523 GLY A O 1
ATOM 1505 N N . GLY A 1 201 ? -35.038 28.961 52.152 1.00 35.67 524 GLY A N 1
ATOM 1506 C CA . GLY A 1 201 ? -34.761 27.843 53.023 1.00 35.63 524 GLY A CA 1
ATOM 1507 C C . GLY A 1 201 ? -34.356 28.301 54.406 1.00 37.88 524 GLY A C 1
ATOM 1508 O O . GLY A 1 201 ? -34.358 29.490 54.744 1.00 40.69 524 GLY A O 1
ATOM 1509 N N . TYR A 1 202 ? -34.005 27.316 55.219 1.00 36.24 525 TYR A N 1
ATOM 1510 C CA . TYR A 1 202 ? -33.553 27.536 56.579 1.00 35.85 525 TYR A CA 1
ATOM 1511 C C . TYR A 1 202 ? -32.199 26.867 56.751 1.00 38.58 525 TYR A C 1
ATOM 1512 O O . TYR A 1 202 ? -31.964 25.789 56.197 1.00 38.80 525 TYR A O 1
ATOM 1521 N N . ASP A 1 203 ? -31.302 27.494 57.516 1.00 41.15 526 ASP A N 1
ATOM 1522 C CA . ASP A 1 203 ? -29.962 26.937 57.709 1.00 41.67 526 ASP A CA 1
ATOM 1523 C C . ASP A 1 203 ? -29.659 26.569 59.158 1.00 41.67 526 ASP A C 1
ATOM 1524 O O . ASP A 1 203 ? -28.493 26.365 59.500 1.00 40.60 526 ASP A O 1
ATOM 1529 N N . GLY A 1 204 ? -30.674 26.473 60.012 1.00 41.32 527 GLY A N 1
ATOM 1530 C CA . GLY A 1 204 ? -30.474 26.242 61.425 1.00 37.64 527 GLY A CA 1
ATOM 1531 C C . GLY A 1 204 ? -30.298 27.498 62.251 1.00 38.85 527 GLY A C 1
ATOM 1532 O O . GLY A 1 204 ? -30.291 27.416 63.487 1.00 39.59 527 GLY A O 1
ATOM 1533 N N . GLN A 1 205 ? -30.147 28.654 61.614 1.00 41.93 528 GLN A N 1
ATOM 1534 C CA . GLN A 1 205 ? -29.989 29.915 62.324 1.00 44.26 528 GLN A CA 1
ATOM 1535 C C . GLN A 1 205 ? -31.005 30.938 61.828 1.00 46.58 528 GLN A C 1
ATOM 1536 O O . GLN A 1 205 ? -31.671 31.604 62.629 1.00 46.35 528 GLN A O 1
ATOM 1542 N N . ASP A 1 206 ? -31.114 31.082 60.506 1.00 48.60 529 ASP A N 1
ATOM 1543 C CA . ASP A 1 206 ? -31.946 32.101 59.884 1.00 49.39 529 ASP A CA 1
ATOM 1544 C C . ASP A 1 206 ? -32.658 31.504 58.684 1.00 46.86 529 ASP A C 1
ATOM 1545 O O . ASP A 1 206 ? -32.149 30.583 58.038 1.00 48.80 529 ASP A O 1
ATOM 1550 N N . GLN A 1 207 ? -33.855 32.022 58.417 1.00 43.74 530 GLN A N 1
ATOM 1551 C CA . GLN A 1 207 ? -34.449 31.893 57.102 1.00 43.58 530 GLN A CA 1
ATOM 1552 C C . GLN A 1 207 ? -33.639 32.724 56.122 1.00 46.45 530 GLN A C 1
ATOM 1553 O O . GLN A 1 207 ? -33.013 33.725 56.491 1.00 46.84 530 GLN A O 1
ATOM 1559 N N . LEU A 1 208 ? -33.646 32.302 54.865 1.00 44.37 531 LEU A N 1
ATOM 1560 C CA . LEU A 1 208 ? -32.790 32.911 53.861 1.00 45.29 531 LEU A CA 1
ATOM 1561 C C . LEU A 1 208 ? -33.648 33.562 52.793 1.00 47.38 531 LEU A C 1
ATOM 1562 O O . LEU A 1 208 ? -34.743 33.079 52.484 1.00 48.46 531 LEU A O 1
ATOM 1567 N N . ASN A 1 209 ? -33.160 34.680 52.259 1.00 49.48 532 ASN A N 1
ATOM 1568 C CA . ASN A 1 209 ? -33.739 35.277 51.067 1.00 53.58 532 ASN A CA 1
ATOM 1569 C C . ASN A 1 209 ? -32.829 35.168 49.851 1.00 52.64 532 ASN A C 1
ATOM 1570 O O . ASN A 1 209 ? -33.220 35.628 48.777 1.00 55.45 532 ASN A O 1
ATOM 1575 N N . SER A 1 210 ? -31.636 34.576 49.987 1.00 48.66 533 SER A N 1
ATOM 1576 C CA . SER A 1 210 ? -30.750 34.409 48.845 1.00 50.64 533 SER A CA 1
ATOM 1577 C C . SER A 1 210 ? -31.229 33.278 47.936 1.00 49.49 533 SER A C 1
ATOM 1578 O O . SER A 1 210 ? -31.985 32.391 48.334 1.00 47.70 533 SER A O 1
ATOM 1581 N N . VAL A 1 211 ? -30.767 33.330 46.688 1.00 51.97 534 VAL A N 1
ATOM 1582 C CA . VAL A 1 211 ? -31.141 32.390 45.636 1.00 48.92 534 VAL A CA 1
ATOM 1583 C C . VAL A 1 211 ? -29.894 32.073 44.825 1.00 49.94 534 VAL A C 1
ATOM 1584 O O . VAL A 1 211 ? -29.121 32.975 44.485 1.00 50.87 534 VAL A O 1
ATOM 1588 N N . GLU A 1 212 ? -29.699 30.797 44.504 1.00 49.08 535 GLU A N 1
ATOM 1589 C CA . GLU A 1 212 ? -28.587 30.390 43.659 1.00 46.86 535 GLU A CA 1
ATOM 1590 C C . GLU A 1 212 ? -29.080 29.348 42.671 1.00 42.44 535 GLU A C 1
ATOM 1591 O O . GLU A 1 212 ? -30.144 28.746 42.856 1.00 42.62 535 GLU A O 1
ATOM 1597 N N . ARG A 1 213 ? -28.284 29.136 41.616 1.00 38.51 536 ARG A N 1
ATOM 1598 C CA . ARG A 1 213 ? -28.669 28.217 40.558 1.00 37.71 536 ARG A CA 1
ATOM 1599 C C . ARG A 1 213 ? -27.479 27.408 40.055 1.00 37.78 536 ARG A C 1
ATOM 1600 O O . ARG A 1 213 ? -26.344 27.898 40.002 1.00 40.15 536 ARG A O 1
ATOM 1608 N N . TYR A 1 214 ? -27.767 26.164 39.687 1.00 34.12 537 TYR A N 1
ATOM 1609 C CA . TYR A 1 214 ? -26.777 25.169 39.312 1.00 36.40 537 TYR A CA 1
ATOM 1610 C C . TYR A 1 214 ? -26.768 24.987 37.799 1.00 40.94 537 TYR A C 1
ATOM 1611 O O . TYR A 1 214 ? -27.821 24.782 37.191 1.00 41.26 537 TYR A O 1
ATOM 1620 N N . ASP A 1 215 ? -25.586 25.059 37.191 1.00 41.13 538 ASP A N 1
ATOM 1621 C CA . ASP A 1 215 ? -25.448 24.807 35.762 1.00 39.58 538 ASP A CA 1
ATOM 1622 C C . ASP A 1 215 ? -24.736 23.475 35.594 1.00 39.87 538 ASP A C 1
ATOM 1623 O O . ASP A 1 215 ? -23.602 23.324 36.047 1.00 41.75 538 ASP A O 1
ATOM 1628 N N . VAL A 1 216 ? -25.400 22.515 34.943 1.00 38.88 539 VAL A N 1
ATOM 1629 C CA . VAL A 1 216 ? -24.862 21.157 34.861 1.00 40.37 539 VAL A CA 1
ATOM 1630 C C . VAL A 1 216 ? -23.538 21.144 34.107 1.00 41.10 539 VAL A C 1
ATOM 1631 O O . VAL A 1 216 ? -22.556 20.546 34.564 1.00 43.71 539 VAL A O 1
ATOM 1635 N N . ALA A 1 217 ? -23.487 21.811 32.951 1.00 39.26 540 ALA A N 1
ATOM 1636 C CA . ALA A 1 217 ? -22.311 21.738 32.089 1.00 41.76 540 ALA A CA 1
ATOM 1637 C C . ALA A 1 217 ? -21.049 22.171 32.834 1.00 41.54 540 ALA A C 1
ATOM 1638 O O . ALA A 1 217 ? -20.030 21.472 32.805 1.00 44.34 540 ALA A O 1
ATOM 1640 N N . THR A 1 218 ? -21.102 23.300 33.535 1.00 40.32 541 THR A N 1
ATOM 1641 C CA . THR A 1 218 ? -19.942 23.737 34.301 1.00 41.05 541 THR A CA 1
ATOM 1642 C C . THR A 1 218 ? -19.910 23.170 35.724 1.00 40.24 541 THR A C 1
ATOM 1643 O O . THR A 1 218 ? -18.906 23.335 36.426 1.00 37.67 541 THR A O 1
ATOM 1647 N N . ALA A 1 219 ? -20.946 22.453 36.140 1.00 41.59 542 ALA A N 1
ATOM 1648 C CA . ALA A 1 219 ? -21.062 21.965 37.517 1.00 40.21 542 ALA A CA 1
ATOM 1649 C C . ALA A 1 219 ? -20.763 23.075 38.520 1.00 39.33 542 ALA A C 1
ATOM 1650 O O . ALA A 1 219 ? -19.933 22.925 39.411 1.00 34.87 542 ALA A O 1
ATOM 1652 N N . THR A 1 220 ? -21.427 24.222 38.359 1.00 39.30 543 THR A N 1
ATOM 1653 C CA . THR A 1 220 ? -21.195 25.322 39.288 1.00 39.03 543 THR A CA 1
ATOM 1654 C C . THR A 1 220 ? -22.510 25.941 39.750 1.00 38.58 543 THR A C 1
ATOM 1655 O O . THR A 1 220 ? -23.456 26.081 38.971 1.00 41.46 543 THR A O 1
ATOM 1659 N N . TRP A 1 221 ? -22.555 26.322 41.024 1.00 35.46 544 TRP A N 1
ATOM 1660 C CA . TRP A 1 221 ? -23.665 27.078 41.598 1.00 34.15 544 TRP A CA 1
ATOM 1661 C C . TRP A 1 221 ? -23.290 28.555 41.601 1.00 35.66 544 TRP A C 1
ATOM 1662 O O . TRP A 1 221 ? -22.167 28.908 41.979 1.00 33.81 544 TRP A O 1
ATOM 1673 N N . THR A 1 222 ? -24.217 29.418 41.189 1.00 36.80 545 THR A N 1
ATOM 1674 C CA . THR A 1 222 ? -23.953 30.850 41.214 1.00 40.69 545 THR A CA 1
ATOM 1675 C C . THR A 1 222 ? -25.186 31.575 41.744 1.00 43.77 545 THR A C 1
ATOM 1676 O O . THR A 1 222 ? -26.319 31.182 41.453 1.00 45.72 545 THR A O 1
ATOM 1680 N N . PHE A 1 223 ? -24.962 32.620 42.543 1.00 46.18 546 PHE A N 1
ATOM 1681 C CA . PHE A 1 223 ? -26.065 33.357 43.156 1.00 47.90 546 PHE A CA 1
ATOM 1682 C C . PHE A 1 223 ? -26.715 34.287 42.146 1.00 53.29 546 PHE A C 1
ATOM 1683 O O . PHE A 1 223 ? -26.082 34.736 41.189 1.00 54.81 546 PHE A O 1
ATOM 1691 N N . VAL A 1 224 ? -27.993 34.582 42.372 1.00 54.04 547 VAL A N 1
ATOM 1692 C CA . VAL A 1 224 ? -28.702 35.568 41.572 1.00 54.30 547 VAL A CA 1
ATOM 1693 C C . VAL A 1 224 ? -29.326 36.552 42.548 1.00 57.50 547 VAL A C 1
ATOM 1694 O O . VAL A 1 224 ? -28.939 36.595 43.720 1.00 57.32 547 VAL A O 1
ATOM 1698 N N . ALA A 1 225 ? -30.288 37.344 42.088 1.00 56.96 548 ALA A N 1
ATOM 1699 C CA . ALA A 1 225 ? -30.872 38.350 42.963 1.00 56.96 548 ALA A CA 1
ATOM 1700 C C . ALA A 1 225 ? -31.621 37.684 44.115 1.00 56.43 548 ALA A C 1
ATOM 1701 O O . ALA A 1 225 ? -32.284 36.661 43.920 1.00 54.24 548 ALA A O 1
ATOM 1703 N N . PRO A 1 226 ? -31.537 38.234 45.321 1.00 58.23 549 PRO A N 1
ATOM 1704 C CA . PRO A 1 226 ? -32.252 37.638 46.449 1.00 57.81 549 PRO A CA 1
ATOM 1705 C C . PRO A 1 226 ? -33.714 38.037 46.425 1.00 58.14 549 PRO A C 1
ATOM 1706 O O . PRO A 1 226 ? -34.079 39.127 45.981 1.00 59.47 549 PRO A O 1
ATOM 1710 N N . MET A 1 227 ? -34.562 37.135 46.900 1.00 58.18 550 MET A N 1
ATOM 1711 C CA . MET A 1 227 ? -35.935 37.546 47.143 1.00 59.34 550 MET A CA 1
ATOM 1712 C C . MET A 1 227 ? -35.976 38.721 48.117 1.00 60.22 550 MET A C 1
ATOM 1713 O O . MET A 1 227 ? -35.019 38.999 48.848 1.00 56.32 550 MET A O 1
ATOM 1718 N N . LYS A 1 228 ? -37.115 39.409 48.134 1.00 64.58 551 LYS A N 1
ATOM 1719 C CA . LYS A 1 228 ? -37.267 40.507 49.075 1.00 69.46 551 LYS A CA 1
ATOM 1720 C C . LYS A 1 228 ? -37.589 40.033 50.492 1.00 70.11 551 LYS A C 1
ATOM 1721 O O . LYS A 1 228 ? -37.303 40.758 51.450 1.00 73.86 551 LYS A O 1
ATOM 1727 N N . HIS A 1 229 ? -38.124 38.824 50.660 1.00 66.93 552 HIS A N 1
ATOM 1728 C CA . HIS A 1 229 ? -38.519 38.317 51.973 1.00 64.24 552 HIS A CA 1
ATOM 1729 C C . HIS A 1 229 ? -37.865 36.972 52.244 1.00 58.29 552 HIS A C 1
ATOM 1730 O O . HIS A 1 229 ? -38.081 36.016 51.491 1.00 54.04 552 HIS A O 1
ATOM 1737 N N . ARG A 1 230 ? -37.081 36.904 53.323 1.00 58.65 553 ARG A N 1
ATOM 1738 C CA . ARG A 1 230 ? -36.604 35.630 53.852 1.00 58.88 553 ARG A CA 1
ATOM 1739 C C . ARG A 1 230 ? -37.766 34.661 54.042 1.00 55.21 553 ARG A C 1
ATOM 1740 O O . ARG A 1 230 ? -38.826 35.035 54.549 1.00 56.61 553 ARG A O 1
ATOM 1748 N N . ARG A 1 231 ? -37.567 33.408 53.633 1.00 54.13 554 ARG A N 1
ATOM 1749 C CA . ARG A 1 231 ? -38.614 32.409 53.808 1.00 52.32 554 ARG A CA 1
ATOM 1750 C C . ARG A 1 231 ? -38.038 31.004 53.685 1.00 48.32 554 ARG A C 1
ATOM 1751 O O . ARG A 1 231 ? -37.128 30.764 52.885 1.00 51.26 554 ARG A O 1
ATOM 1759 N N . SER A 1 232 ? -38.588 30.088 54.479 1.00 44.36 555 SER A N 1
ATOM 1760 C CA . SER A 1 232 ? -38.406 28.653 54.318 1.00 43.28 555 SER A CA 1
ATOM 1761 C C . SER A 1 232 ? -39.773 27.977 54.275 1.00 42.81 555 SER A C 1
ATOM 1762 O O . SER A 1 232 ? -40.802 28.577 54.618 1.00 40.86 555 SER A O 1
ATOM 1765 N N . ALA A 1 233 ? -39.764 26.706 53.858 1.00 39.02 556 ALA A N 1
ATOM 1766 C CA . ALA A 1 233 ? -40.980 25.911 53.678 1.00 38.39 556 ALA A CA 1
ATOM 1767 C C . ALA A 1 233 ? -41.934 26.601 52.713 1.00 41.26 556 ALA A C 1
ATOM 1768 O O . ALA A 1 233 ? -43.135 26.700 52.942 1.00 39.00 556 ALA A O 1
ATOM 1770 N N . LEU A 1 234 ? -41.381 27.098 51.618 1.00 45.93 557 LEU A N 1
ATOM 1771 C CA . LEU A 1 234 ? -42.169 27.807 50.628 1.00 44.49 557 LEU A CA 1
ATOM 1772 C C . LEU A 1 234 ? -42.585 26.874 49.497 1.00 45.78 557 LEU A C 1
ATOM 1773 O O . LEU A 1 234 ? -41.971 25.833 49.253 1.00 43.46 557 LEU A O 1
ATOM 1778 N N . GLY A 1 235 ? -43.670 27.243 48.829 1.00 47.05 558 GLY A N 1
ATOM 1779 C CA . GLY A 1 235 ? -44.041 26.597 47.592 1.00 47.24 558 GLY A CA 1
ATOM 1780 C C . GLY A 1 235 ? -43.320 27.289 46.450 1.00 47.07 558 GLY A C 1
ATOM 1781 O O . GLY A 1 235 ? -42.969 28.458 46.542 1.00 48.58 558 GLY A O 1
ATOM 1782 N N . ILE A 1 236 ? -43.067 26.563 45.372 1.00 44.67 559 ILE A N 1
ATOM 1783 C CA . ILE A 1 236 ? -42.328 27.185 44.275 1.00 49.01 559 ILE A CA 1
ATOM 1784 C C . ILE A 1 236 ? -42.777 26.557 42.964 1.00 51.24 559 ILE A C 1
ATOM 1785 O O . ILE A 1 236 ? -43.101 25.367 42.911 1.00 53.25 559 ILE A O 1
ATOM 1790 N N . THR A 1 237 ? -42.821 27.372 41.912 1.00 50.21 560 THR A N 1
ATOM 1791 C CA . THR A 1 237 ? -43.091 26.860 40.578 1.00 53.97 560 THR A CA 1
ATOM 1792 C C . THR A 1 237 ? -42.719 27.931 39.554 1.00 58.38 560 THR A C 1
ATOM 1793 O O . THR A 1 237 ? -42.638 29.123 39.863 1.00 58.95 560 THR A O 1
ATOM 1797 N N . VAL A 1 238 ? -42.482 27.493 38.325 1.00 62.53 561 VAL A N 1
ATOM 1798 C CA . VAL A 1 238 ? -42.183 28.412 37.234 1.00 67.40 561 VAL A CA 1
ATOM 1799 C C . VAL A 1 238 ? -43.403 28.460 36.324 1.00 71.66 561 VAL A C 1
ATOM 1800 O O . VAL A 1 238 ? -43.957 27.417 35.958 1.00 70.96 561 VAL A O 1
ATOM 1804 N N . HIS A 1 239 ? -43.863 29.676 36.025 1.00 76.72 562 HIS A N 1
ATOM 1805 C CA . HIS A 1 239 ? -45.023 29.921 35.175 1.00 79.29 562 HIS A CA 1
ATOM 1806 C C . HIS A 1 239 ? -44.590 30.902 34.095 1.00 79.97 562 HIS A C 1
ATOM 1807 O O . HIS A 1 239 ? -44.248 32.050 34.404 1.00 79.83 562 HIS A O 1
ATOM 1814 N N . GLN A 1 240 ? -44.564 30.438 32.840 1.00 80.69 563 GLN A N 1
ATOM 1815 C CA . GLN A 1 240 ? -44.243 31.290 31.693 1.00 81.88 563 GLN A CA 1
ATOM 1816 C C . GLN A 1 240 ? -42.836 31.877 31.818 1.00 76.56 563 GLN A C 1
ATOM 1817 O O . GLN A 1 240 ? -42.631 33.089 31.706 1.00 73.01 563 GLN A O 1
ATOM 1823 N N . GLY A 1 241 ? -41.863 31.000 32.071 1.00 74.95 564 GLY A N 1
ATOM 1824 C CA . GLY A 1 241 ? -40.473 31.405 32.187 1.00 73.47 564 GLY A CA 1
ATOM 1825 C C . GLY A 1 241 ? -40.156 32.371 33.307 1.00 70.20 564 GLY A C 1
ATOM 1826 O O . GLY A 1 241 ? -39.199 33.140 33.192 1.00 67.16 564 GLY A O 1
ATOM 1827 N N . ARG A 1 242 ? -40.933 32.363 34.390 1.00 68.72 565 ARG A N 1
ATOM 1828 C CA . ARG A 1 242 ? -40.664 33.181 35.565 1.00 70.01 565 ARG A CA 1
ATOM 1829 C C . ARG A 1 242 ? -40.895 32.354 36.817 1.00 67.73 565 ARG A C 1
ATOM 1830 O O . ARG A 1 242 ? -41.680 31.405 36.811 1.00 66.75 565 ARG A O 1
ATOM 1838 N N . ILE A 1 243 ? -40.217 32.726 37.892 1.00 66.55 566 ILE A N 1
ATOM 1839 C CA . ILE A 1 243 ? -40.275 31.957 39.126 1.00 63.10 566 ILE A CA 1
ATOM 1840 C C . ILE A 1 243 ? -41.280 32.597 40.065 1.00 62.86 566 ILE A C 1
ATOM 1841 O O . ILE A 1 243 ? -41.263 33.813 40.276 1.00 65.81 566 ILE A O 1
ATOM 1846 N N . TYR A 1 244 ? -42.163 31.781 40.619 1.00 61.37 567 TYR A N 1
ATOM 1847 C CA . TYR A 1 244 ? -43.075 32.217 41.662 1.00 62.50 567 TYR A CA 1
ATOM 1848 C C . TYR A 1 244 ? -42.754 31.458 42.934 1.00 57.96 567 TYR A C 1
ATOM 1849 O O . TYR A 1 244 ? -42.535 30.241 42.905 1.00 55.41 567 TYR A O 1
ATOM 1858 N N . VAL A 1 245 ? -42.722 32.176 44.042 1.00 55.54 568 VAL A N 1
ATOM 1859 C CA . VAL A 1 245 ? -42.601 31.567 45.354 1.00 56.00 568 VAL A CA 1
ATOM 1860 C C . VAL A 1 245 ? -43.770 32.030 46.207 1.00 60.49 568 VAL A C 1
ATOM 1861 O O . VAL A 1 245 ? -44.167 33.201 46.159 1.00 63.17 568 VAL A O 1
ATOM 1865 N N . LEU A 1 246 ? -44.315 31.096 46.984 1.00 59.34 569 LEU A N 1
ATOM 1866 C CA . LEU A 1 246 ? -45.613 31.231 47.636 1.00 58.03 569 LEU A CA 1
ATOM 1867 C C . LEU A 1 246 ? -45.465 30.917 49.113 1.00 56.53 569 LEU A C 1
ATOM 1868 O O . LEU A 1 246 ? -45.029 29.819 49.472 1.00 57.50 569 LEU A O 1
ATOM 1873 N N . GLY A 1 247 ? -45.823 31.878 49.962 1.00 53.91 570 GLY A N 1
ATOM 1874 C CA . GLY A 1 247 ? -45.958 31.608 51.388 1.00 50.90 570 GLY A CA 1
ATOM 1875 C C . GLY A 1 247 ? -44.649 31.221 52.050 1.00 48.42 570 GLY A C 1
ATOM 1876 O O . GLY A 1 247 ? -43.573 31.729 51.718 1.00 51.55 570 GLY A O 1
ATOM 1877 N N . GLY A 1 248 ? -44.738 30.285 52.983 1.00 43.73 571 GLY A N 1
ATOM 1878 C CA . GLY A 1 248 ? -43.609 29.888 53.787 1.00 44.26 571 GLY A CA 1
ATOM 1879 C C . GLY A 1 248 ? -43.602 30.585 55.132 1.00 47.51 571 GLY A C 1
ATOM 1880 O O . GLY A 1 248 ? -44.519 31.320 55.507 1.00 54.77 571 GLY A O 1
ATOM 1881 N N . TYR A 1 249 ? -42.522 30.358 55.864 1.00 43.94 572 TYR A N 1
ATOM 1882 C CA . TYR A 1 249 ? -42.381 30.847 57.227 1.00 44.14 572 TYR A CA 1
ATOM 1883 C C . TYR A 1 249 ? -41.084 31.647 57.317 1.00 47.80 572 TYR A C 1
ATOM 1884 O O . TYR A 1 249 ? -40.042 31.181 56.850 1.00 47.99 572 TYR A O 1
ATOM 1893 N N . ASP A 1 250 ? -41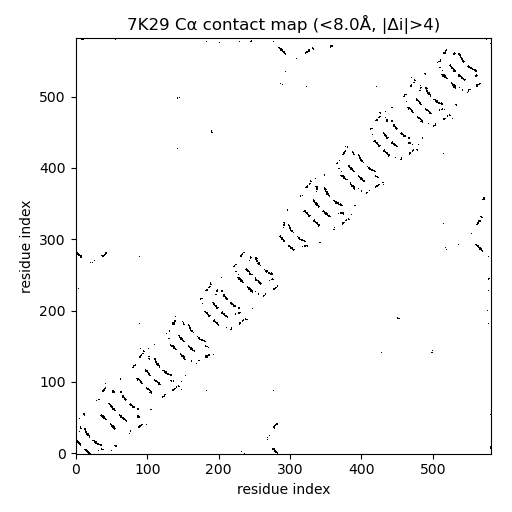.146 32.858 57.886 1.00 50.27 573 ASP A N 1
ATOM 1894 C CA . ASP A 1 250 ? -39.959 33.706 57.997 1.00 50.89 573 ASP A CA 1
ATOM 1895 C C . ASP A 1 250 ? -39.357 33.693 59.396 1.00 52.49 573 ASP A C 1
ATOM 1896 O O . ASP A 1 250 ? -38.596 34.599 59.745 1.00 55.83 573 ASP A O 1
ATOM 1901 N N . GLY A 1 251 ? -39.690 32.694 60.208 1.00 49.95 574 GLY A N 1
ATOM 1902 C CA . GLY A 1 251 ? -39.268 32.664 61.587 1.00 51.51 574 GLY A CA 1
ATOM 1903 C C . GLY A 1 251 ? -40.187 33.374 62.556 1.00 53.43 574 GLY A C 1
ATOM 1904 O O . GLY A 1 251 ? -40.136 33.084 63.754 1.00 54.21 574 GLY A O 1
ATOM 1905 N N . HIS A 1 252 ? -41.017 34.298 62.089 1.00 58.07 575 HIS A N 1
ATOM 1906 C CA . HIS A 1 252 ? -41.981 34.980 62.947 1.00 64.56 575 HIS A CA 1
ATOM 1907 C C . HIS A 1 252 ? -43.395 34.919 62.392 1.00 63.59 575 HIS A C 1
ATOM 1908 O O . HIS A 1 252 ? -44.357 34.882 63.168 1.00 66.03 575 HIS A O 1
ATOM 1915 N N . THR A 1 253 ? -43.543 34.907 61.072 1.00 59.90 576 THR A N 1
ATOM 1916 C CA . THR A 1 253 ? -44.822 35.069 60.399 1.00 57.31 576 THR A CA 1
ATOM 1917 C C . THR A 1 253 ? -45.024 33.914 59.431 1.00 54.06 576 THR A C 1
ATOM 1918 O O . THR A 1 253 ? -44.060 33.310 58.967 1.00 58.33 576 THR A O 1
ATOM 1922 N N . PHE A 1 254 ? -46.282 33.584 59.150 1.00 48.86 577 PHE A N 1
ATOM 1923 C CA . PHE A 1 254 ? -46.611 32.759 57.994 1.00 48.08 577 PHE A CA 1
ATOM 1924 C C . PHE A 1 254 ? -46.904 33.706 56.840 1.00 50.80 577 PHE A C 1
ATOM 1925 O O . PHE A 1 254 ? -47.858 34.482 56.897 1.00 51.06 577 PHE A O 1
ATOM 1933 N N . LEU A 1 255 ? -46.057 33.668 55.807 1.00 53.49 578 LEU A N 1
ATOM 1934 C CA . LEU A 1 255 ? -46.127 34.647 54.728 1.00 55.51 578 LEU A CA 1
ATOM 1935 C C . LEU A 1 255 ? -47.290 34.346 53.791 1.00 54.75 578 LEU A C 1
ATOM 1936 O O . LEU A 1 255 ? -47.556 33.188 53.460 1.00 52.70 578 LEU A O 1
ATOM 1941 N N . ASP A 1 256 ? -47.982 35.398 53.359 1.00 57.84 579 ASP A N 1
ATOM 1942 C CA . ASP A 1 256 ? -48.850 35.296 52.197 1.00 63.07 579 ASP A CA 1
ATOM 1943 C C . ASP A 1 256 ? -48.230 35.953 50.972 1.00 65.19 579 ASP A C 1
ATOM 1944 O O . ASP A 1 256 ? -48.823 35.905 49.891 1.00 66.88 579 ASP A O 1
ATOM 1949 N N . SER A 1 257 ? -47.049 36.555 51.130 1.00 65.34 580 SER A N 1
ATOM 1950 C CA . SER A 1 257 ? -46.283 37.124 50.030 1.00 67.34 580 SER A CA 1
ATOM 1951 C C . SER A 1 257 ? -46.102 36.135 48.883 1.00 64.80 580 SER A C 1
ATOM 1952 O O . SER A 1 257 ? -45.804 34.958 49.092 1.00 60.36 580 SER A O 1
ATOM 1955 N N . VAL A 1 258 ? -46.273 36.625 47.661 1.00 67.36 581 VAL A N 1
ATOM 1956 C CA . VAL A 1 258 ? -45.911 35.885 46.460 1.00 66.72 581 VAL A CA 1
ATOM 1957 C C . VAL A 1 258 ? -44.963 36.755 45.650 1.00 69.84 581 VAL A C 1
ATOM 1958 O O . VAL A 1 258 ? -45.357 37.820 45.153 1.00 69.24 581 VAL A O 1
ATOM 1962 N N . GLU A 1 259 ? -43.715 36.306 45.538 1.00 68.23 582 GLU A N 1
ATOM 1963 C CA . GLU A 1 259 ? -42.685 36.995 44.785 1.00 68.72 582 GLU A CA 1
ATOM 1964 C C . GLU A 1 259 ? -42.500 36.318 43.435 1.00 68.05 582 GLU A C 1
ATOM 1965 O O . GLU A 1 259 ? -42.682 35.106 43.299 1.00 68.59 582 GLU A O 1
ATOM 1971 N N . CYS A 1 260 ? -42.152 37.122 42.430 1.00 66.29 583 CYS A N 1
ATOM 1972 C CA . CYS A 1 260 ? -41.915 36.637 41.078 1.00 64.47 583 CYS A CA 1
ATOM 1973 C C . CYS A 1 260 ? -40.553 37.119 40.594 1.00 61.21 583 CYS A C 1
ATOM 1974 O O . CYS A 1 260 ? -40.268 38.320 40.631 1.00 59.43 583 CYS A O 1
ATOM 1977 N N . TYR A 1 261 ? -39.722 36.177 40.146 1.00 59.98 584 TYR A N 1
ATOM 1978 C CA . TYR A 1 261 ? -38.365 36.445 39.673 1.00 60.10 584 TYR A CA 1
ATOM 1979 C C . TYR A 1 261 ? -38.350 36.490 38.150 1.00 61.13 584 TYR A C 1
ATOM 1980 O O . TYR A 1 261 ? -38.798 35.546 37.493 1.00 63.15 584 TYR A O 1
ATOM 1989 N N . ASP A 1 262 ? -37.831 37.578 37.589 1.00 59.11 585 ASP A N 1
ATOM 1990 C CA . ASP A 1 262 ? -37.668 37.650 36.146 1.00 65.48 585 ASP A CA 1
ATOM 1991 C C . ASP A 1 262 ? -36.209 37.402 35.809 1.00 63.33 585 ASP A C 1
ATOM 1992 O O . ASP A 1 262 ? -35.347 38.205 36.199 1.00 59.40 585 ASP A O 1
ATOM 1997 N N . PRO A 1 263 ? -35.879 36.330 35.093 1.00 63.83 586 PRO A N 1
ATOM 1998 C CA . PRO A 1 263 ? -34.463 36.010 34.890 1.00 63.35 586 PRO A CA 1
ATOM 1999 C C . PRO A 1 263 ? -33.732 36.992 33.980 1.00 69.74 586 PRO A C 1
ATOM 2000 O O . PRO A 1 263 ? -32.498 37.065 34.055 1.00 68.97 586 PRO A O 1
ATOM 2004 N N . ASP A 1 264 ? -34.438 37.775 33.161 1.00 74.05 587 ASP A N 1
ATOM 2005 C CA . ASP A 1 264 ? -33.743 38.622 32.199 1.00 80.13 587 ASP A CA 1
ATOM 2006 C C . ASP A 1 264 ? -33.270 39.933 32.817 1.00 81.30 587 ASP A C 1
ATOM 2007 O O . ASP A 1 264 ? -32.246 40.473 32.389 1.00 83.51 587 ASP A O 1
ATOM 2012 N N . THR A 1 265 ? -33.977 40.455 33.817 1.00 80.09 588 THR A N 1
ATOM 2013 C CA . THR A 1 265 ? -33.453 41.567 34.601 1.00 78.30 588 THR A CA 1
ATOM 2014 C C . THR A 1 265 ? -32.831 41.126 35.923 1.00 74.49 588 THR A C 1
ATOM 2015 O O . THR A 1 265 ? -32.264 41.966 36.631 1.00 75.76 588 THR A O 1
ATOM 2019 N N . ASP A 1 266 ? -32.899 39.836 36.256 1.00 70.40 589 ASP A N 1
ATOM 2020 C CA . ASP A 1 266 ? -32.463 39.340 37.559 1.00 68.31 589 ASP A CA 1
ATOM 2021 C C . ASP A 1 266 ? -33.121 40.149 38.679 1.00 64.24 589 ASP A C 1
ATOM 2022 O O . ASP A 1 266 ? -32.460 40.701 39.561 1.00 62.32 589 ASP A O 1
ATOM 2027 N N . THR A 1 267 ? -34.446 40.237 38.612 1.00 63.75 590 THR A N 1
ATOM 2028 C CA . THR A 1 267 ? -35.241 41.048 39.524 1.00 66.56 590 THR A CA 1
ATOM 2029 C C . THR A 1 267 ? -36.375 40.225 40.116 1.00 64.48 590 THR A C 1
ATOM 2030 O O . THR A 1 267 ? -37.014 39.433 39.416 1.00 64.52 590 THR A O 1
ATOM 2034 N N . TRP A 1 268 ? -36.603 40.404 41.412 1.00 62.97 591 TRP A N 1
ATOM 2035 C CA . TRP A 1 268 ? -37.784 39.890 42.082 1.00 68.05 591 TRP A CA 1
ATOM 2036 C C . TRP A 1 268 ? -38.773 41.025 42.308 1.00 71.10 591 TRP A C 1
ATOM 2037 O O . TRP A 1 268 ? -38.385 42.182 42.481 1.00 72.62 591 TRP A O 1
ATOM 2048 N N . SER A 1 269 ? -40.057 40.686 42.319 1.00 73.59 592 SER A N 1
ATOM 2049 C CA . SER A 1 269 ? -41.068 41.676 42.665 1.00 79.31 592 SER A CA 1
ATOM 2050 C C . SER A 1 269 ? -42.336 40.967 43.107 1.00 81.35 592 SER A C 1
ATOM 2051 O O . SER A 1 269 ? -42.691 39.916 42.566 1.00 82.39 592 SER A O 1
ATOM 2054 N N . GLU A 1 270 ? -43.008 41.538 44.100 1.00 84.29 593 GLU A N 1
ATOM 2055 C CA . GLU A 1 270 ? -44.190 40.915 44.681 1.00 86.09 593 GLU A CA 1
ATOM 2056 C C . GLU A 1 270 ? -45.387 41.121 43.769 1.00 83.41 593 GLU A C 1
ATOM 2057 O O . GLU A 1 270 ? -45.724 42.258 43.429 1.00 85.33 593 GLU A O 1
ATOM 2063 N N . VAL A 1 271 ? -46.024 40.023 43.369 1.00 81.38 594 VAL A N 1
ATOM 2064 C CA . VAL A 1 271 ? -47.085 40.079 42.368 1.00 83.36 594 VAL A CA 1
ATOM 2065 C C . VAL A 1 271 ? -48.474 39.827 42.933 1.00 87.16 594 VAL A C 1
ATOM 2066 O O . VAL A 1 271 ? -49.456 40.049 42.206 1.00 91.51 594 VAL A O 1
ATOM 2070 N N . THR A 1 272 ? -48.601 39.383 44.181 1.00 85.71 595 THR A N 1
ATOM 2071 C CA . THR A 1 272 ? -49.907 39.192 44.809 1.00 85.67 595 THR A CA 1
ATOM 2072 C C . THR A 1 272 ? -49.680 38.738 46.246 1.00 85.45 595 THR A C 1
ATOM 2073 O O . THR A 1 272 ? -48.543 38.559 46.695 1.00 85.92 595 THR A O 1
ATOM 2077 N N . ARG A 1 273 ? -50.782 38.559 46.963 1.00 82.89 596 ARG A N 1
ATOM 2078 C CA . ARG A 1 273 ? -50.800 37.878 48.245 1.00 82.36 596 ARG A CA 1
ATOM 2079 C C . ARG A 1 273 ? -51.703 36.662 48.113 1.00 77.93 596 ARG A C 1
ATOM 2080 O O . ARG A 1 273 ? -52.745 36.727 47.454 1.00 77.73 596 ARG A O 1
ATOM 2088 N N . MET A 1 274 ? -51.296 35.547 48.716 1.00 74.37 597 MET A N 1
ATOM 2089 C CA . MET A 1 274 ? -52.222 34.439 48.888 1.00 71.17 597 MET A CA 1
ATOM 2090 C C . MET A 1 274 ? -53.443 34.934 49.660 1.00 65.93 597 MET A C 1
ATOM 2091 O O . MET A 1 274 ? -53.445 36.032 50.225 1.00 61.38 597 MET A O 1
ATOM 2096 N N . THR A 1 275 ? -54.501 34.125 49.684 1.00 67.89 598 THR A N 1
ATOM 2097 C CA . THR A 1 275 ? -55.662 34.549 50.468 1.00 69.79 598 THR A CA 1
ATOM 2098 C C . THR A 1 275 ? -55.334 34.587 51.957 1.00 67.85 598 THR A C 1
ATOM 2099 O O . THR A 1 275 ? -55.904 35.396 52.696 1.00 68.54 598 THR A O 1
ATOM 2103 N N . SER A 1 276 ? -54.388 33.767 52.404 1.00 65.92 599 SER A N 1
ATOM 2104 C CA . SER A 1 276 ? -53.912 33.851 53.776 1.00 62.55 599 SER A CA 1
ATOM 2105 C C . SER A 1 276 ? -52.534 33.210 53.851 1.00 58.63 599 SER A C 1
ATOM 2106 O O . SER A 1 276 ? -52.232 32.275 53.107 1.00 56.50 599 SER A O 1
ATOM 2109 N N . GLY A 1 277 ? -51.705 33.725 54.754 1.00 60.06 600 GLY A N 1
ATOM 2110 C CA . GLY A 1 277 ? -50.368 33.177 54.907 1.00 58.83 600 GLY A CA 1
ATOM 2111 C C . GLY A 1 277 ? -50.407 31.716 55.322 1.00 56.48 600 GLY A C 1
ATOM 2112 O O . GLY A 1 277 ? -51.279 31.282 56.086 1.00 55.25 600 GLY A O 1
ATOM 2113 N N . ARG A 1 278 ? -49.449 30.949 54.802 1.00 54.42 601 ARG A N 1
ATOM 2114 C CA . ARG A 1 278 ? -49.331 29.532 55.118 1.00 50.31 601 ARG A CA 1
ATOM 2115 C C . ARG A 1 278 ? -47.935 29.054 54.746 1.00 47.60 601 ARG A C 1
ATOM 2116 O O . ARG A 1 278 ? -47.227 29.692 53.966 1.00 45.47 601 ARG A O 1
ATOM 2124 N N . SER A 1 279 ? -47.550 27.924 55.323 1.00 47.72 602 SER A N 1
ATOM 2125 C CA . SER A 1 279 ? -46.282 27.280 55.038 1.00 45.39 602 SER A CA 1
ATOM 2126 C C . SER A 1 279 ? -46.528 25.857 54.550 1.00 45.40 602 SER A C 1
ATOM 2127 O O . SER A 1 279 ? -47.618 25.307 54.703 1.00 47.13 602 SER A O 1
ATOM 2130 N N . GLY A 1 280 ? -45.500 25.277 53.933 1.00 41.34 603 GLY A N 1
ATOM 2131 C CA . GLY A 1 280 ? -45.491 23.849 53.675 1.00 35.04 603 GLY A CA 1
ATOM 2132 C C . GLY A 1 280 ? -46.502 23.361 52.666 1.00 34.06 603 GLY A C 1
ATOM 2133 O O . GLY A 1 280 ? -46.951 22.215 52.761 1.00 37.68 603 GLY A O 1
ATOM 2134 N N . VAL A 1 281 ? -46.862 24.185 51.694 1.00 35.63 604 VAL A N 1
ATOM 2135 C CA . VAL A 1 281 ? -47.820 23.774 50.672 1.00 43.59 604 VAL A CA 1
ATOM 2136 C C . VAL A 1 281 ? -47.126 22.928 49.608 1.00 49.73 604 VAL A C 1
ATOM 2137 O O . VAL A 1 281 ? -45.902 22.890 49.500 1.00 54.38 604 VAL A O 1
ATOM 2141 N N . GLY A 1 282 ? -47.933 22.256 48.796 1.00 50.09 605 GLY A N 1
ATOM 2142 C CA . GLY A 1 282 ? -47.473 21.682 47.540 1.00 49.22 605 GLY A CA 1
ATOM 2143 C C . GLY A 1 282 ? -47.955 22.557 46.396 1.00 49.32 605 GLY A C 1
ATOM 2144 O O . GLY A 1 282 ? -49.082 23.048 46.418 1.00 54.85 605 GLY A O 1
ATOM 2145 N N . VAL A 1 283 ? -47.085 22.782 45.416 1.00 44.48 606 VAL A N 1
ATOM 2146 C CA . VAL A 1 283 ? -47.389 23.680 44.306 1.00 46.44 606 VAL A CA 1
ATOM 2147 C C . VAL A 1 283 ? -47.085 22.971 42.992 1.00 47.19 606 VAL A C 1
ATOM 2148 O O . VAL A 1 283 ? -46.191 22.122 42.920 1.00 46.31 606 VAL A O 1
ATOM 2152 N N . ALA A 1 284 ? -47.870 23.297 41.964 1.00 49.49 607 ALA A N 1
ATOM 2153 C CA . ALA A 1 284 ? -47.625 22.892 40.580 1.00 53.47 607 ALA A CA 1
ATOM 2154 C C . ALA A 1 284 ? -48.491 23.755 39.663 1.00 57.99 607 ALA A C 1
ATOM 2155 O O . ALA A 1 284 ? -49.341 24.523 40.122 1.00 58.09 607 ALA A O 1
ATOM 2157 N N . VAL A 1 285 ? -48.254 23.633 38.354 1.00 63.25 608 VAL A N 1
ATOM 2158 C CA . VAL A 1 285 ? -48.933 24.443 37.343 1.00 64.39 608 VAL A CA 1
ATOM 2159 C C . VAL A 1 285 ? -49.708 23.537 36.394 1.00 66.08 608 VAL A C 1
ATOM 2160 O O . VAL A 1 285 ? -49.170 22.530 35.915 1.00 66.98 608 VAL A O 1
ATOM 2164 N N . THR A 1 286 ? -50.972 23.895 36.136 1.00 65.58 609 THR A N 1
ATOM 2165 C CA . THR A 1 286 ? -51.733 23.381 34.990 1.00 69.35 609 THR A CA 1
ATOM 2166 C C . THR A 1 286 ? -52.993 24.209 34.710 1.00 76.39 609 THR A C 1
ATOM 2167 O O . THR A 1 286 ? -52.936 25.424 34.516 1.00 88.44 609 THR A O 1
ATOM 2171 N N . GLY B 1 2 ? -52.498 8.662 11.928 1.00 62.23 325 GLY B N 1
ATOM 2172 C CA . GLY B 1 2 ? -51.702 8.122 10.836 1.00 69.98 325 GLY B CA 1
ATOM 2173 C C . GLY B 1 2 ? -50.711 9.136 10.297 1.00 74.91 325 GLY B C 1
ATOM 2174 O O . GLY B 1 2 ? -51.106 10.238 9.913 1.00 81.06 325 GLY B O 1
ATOM 2175 N N . ARG B 1 3 ? -49.425 8.789 10.271 1.00 71.13 326 ARG B N 1
ATOM 2176 C CA . ARG B 1 3 ? -48.396 9.751 9.892 1.00 41.04 326 ARG B CA 1
ATOM 2177 C C . ARG B 1 3 ? -47.404 9.162 8.892 1.00 38.55 326 ARG B C 1
ATOM 2178 O O . ARG B 1 3 ? -47.157 7.951 8.847 1.00 37.15 326 ARG B O 1
ATOM 2186 N N . LEU B 1 4 ? -46.833 10.064 8.099 1.00 31.16 327 LEU B N 1
ATOM 2187 C CA . LEU B 1 4 ? -46.003 9.742 6.945 1.00 30.58 327 LEU B CA 1
ATOM 2188 C C . LEU B 1 4 ? -44.666 10.457 7.055 1.00 34.66 327 LEU B C 1
ATOM 2189 O O . LEU B 1 4 ? -44.520 11.438 7.796 1.00 33.05 327 LEU B O 1
ATOM 2194 N N . ILE B 1 5 ? -43.689 9.947 6.306 1.00 33.46 328 ILE B N 1
ATOM 2195 C CA . ILE B 1 5 ? -42.368 10.560 6.204 1.00 31.61 328 ILE B CA 1
ATOM 2196 C C . ILE B 1 5 ? -42.331 11.387 4.922 1.00 33.11 328 ILE B C 1
ATOM 2197 O O . ILE B 1 5 ? -42.345 10.839 3.821 1.00 37.21 328 ILE B O 1
ATOM 2202 N N . TYR B 1 6 ? -42.278 12.700 5.065 1.00 44.59 329 TYR B N 1
ATOM 2203 C CA . TYR B 1 6 ? -42.256 13.612 3.931 1.00 45.07 329 TYR B CA 1
ATOM 2204 C C . TYR B 1 6 ? -40.817 13.941 3.533 1.00 38.56 329 TYR B C 1
ATOM 2205 O O . TYR B 1 6 ? -39.997 14.267 4.390 1.00 37.68 329 TYR B O 1
ATOM 2214 N N . THR B 1 7 ? -40.508 13.862 2.240 1.00 31.79 330 THR B N 1
ATOM 2215 C CA . THR B 1 7 ? -39.214 14.335 1.724 1.00 26.15 330 THR B CA 1
ATOM 2216 C C . THR B 1 7 ? -39.482 15.460 0.732 1.00 35.87 330 THR B C 1
ATOM 2217 O O . THR B 1 7 ? -40.231 15.279 -0.239 1.00 35.39 330 THR B O 1
ATOM 2221 N N . ALA B 1 8 ? -38.921 16.632 1.005 1.00 33.93 331 ALA B N 1
ATOM 2222 C CA . ALA B 1 8 ? -39.116 17.792 0.149 1.00 35.83 331 ALA B CA 1
ATOM 2223 C C . ALA B 1 8 ? -37.816 18.160 -0.560 1.00 34.03 331 ALA B C 1
ATOM 2224 O O . ALA B 1 8 ? -36.742 18.160 0.050 1.00 36.79 331 ALA B O 1
ATOM 2226 N N . GLY B 1 9 ? -37.929 18.486 -1.853 1.00 33.29 332 GLY B N 1
ATOM 2227 C CA . GLY B 1 9 ? -36.791 18.992 -2.616 1.00 34.51 332 GLY B CA 1
ATOM 2228 C C . GLY B 1 9 ? -35.699 17.954 -2.814 1.00 32.53 332 GLY B C 1
ATOM 2229 O O . GLY B 1 9 ? -35.943 16.745 -2.845 1.00 41.51 332 GLY B O 1
ATOM 2230 N N . GLY B 1 10 ? -34.473 18.438 -2.939 1.00 44.14 333 GLY B N 1
ATOM 2231 C CA . GLY B 1 10 ? -33.324 17.582 -3.143 1.00 44.65 333 GLY B CA 1
ATOM 2232 C C . GLY B 1 10 ? -32.559 17.943 -4.402 1.00 44.37 333 GLY B C 1
ATOM 2233 O O . GLY B 1 10 ? -32.809 18.957 -5.061 1.00 45.34 333 GLY B O 1
ATOM 2234 N N . TYR B 1 11 ? -31.601 17.087 -4.733 1.00 48.16 334 TYR B N 1
ATOM 2235 C CA . TYR B 1 11 ? -30.693 17.341 -5.838 1.00 53.10 334 TYR B CA 1
ATOM 2236 C C . TYR B 1 11 ? -30.458 16.042 -6.586 1.00 37.68 334 TYR B C 1
ATOM 2237 O O . TYR B 1 11 ? -30.093 15.029 -5.985 1.00 45.58 334 TYR B O 1
ATOM 2246 N N . PHE B 1 12 ? -30.706 16.072 -7.886 1.00 56.04 335 PHE B N 1
ATOM 2247 C CA . PHE B 1 12 ? -30.199 15.060 -8.804 1.00 51.51 335 PHE B CA 1
ATOM 2248 C C . PHE B 1 12 ? -30.010 15.777 -10.136 1.00 53.01 335 PHE B C 1
ATOM 2249 O O . PHE B 1 12 ? -31.003 16.032 -10.827 1.00 48.75 335 PHE B O 1
ATOM 2257 N N . ARG B 1 13 ? -28.762 16.137 -10.464 1.00 80.87 336 ARG B N 1
ATOM 2258 C CA . ARG B 1 13 ? -28.448 16.856 -11.703 1.00 44.82 336 ARG B CA 1
ATOM 2259 C C . ARG B 1 13 ? -28.801 18.330 -11.574 1.00 42.44 336 ARG B C 1
ATOM 2260 O O . ARG B 1 13 ? -28.097 19.201 -12.102 1.00 38.33 336 ARG B O 1
ATOM 2268 N N . GLN B 1 14 ? -29.940 18.595 -10.942 1.00 35.91 337 GLN B N 1
ATOM 2269 C CA . GLN B 1 14 ? -30.448 19.931 -10.670 1.00 37.50 337 GLN B CA 1
ATOM 2270 C C . GLN B 1 14 ? -31.247 19.830 -9.373 1.00 37.84 337 GLN B C 1
ATOM 2271 O O . GLN B 1 14 ? -31.554 18.732 -8.909 1.00 40.51 337 GLN B O 1
ATOM 2277 N N . SER B 1 15 ? -31.543 20.977 -8.761 1.00 32.91 338 SER B N 1
ATOM 2278 C CA . SER B 1 15 ? -32.471 20.982 -7.635 1.00 36.10 338 SER B CA 1
ATOM 2279 C C . SER B 1 15 ? -33.856 20.522 -8.089 1.00 34.33 338 SER B C 1
ATOM 2280 O O . SER B 1 15 ? -34.296 20.819 -9.199 1.00 35.13 338 SER B O 1
ATOM 2283 N N . LEU B 1 16 ? -34.531 19.785 -7.211 1.00 35.19 339 LEU B N 1
ATOM 2284 C CA . LEU B 1 16 ? -35.803 19.124 -7.452 1.00 37.00 339 LEU B CA 1
ATOM 2285 C C . LEU B 1 16 ? -36.914 19.862 -6.716 1.00 41.52 339 LEU B C 1
ATOM 2286 O O . LEU B 1 16 ? -36.665 20.600 -5.763 1.00 48.01 339 LEU B O 1
ATOM 2291 N N . SER B 1 17 ? -38.144 19.658 -7.192 1.00 37.97 340 SER B N 1
ATOM 2292 C CA . SER B 1 17 ? -39.359 20.197 -6.585 1.00 45.94 340 SER B CA 1
ATOM 2293 C C . SER B 1 17 ? -40.214 19.148 -5.889 1.00 52.38 340 SER B C 1
ATOM 2294 O O . SER B 1 17 ? -41.312 19.481 -5.440 1.00 43.50 340 SER B O 1
ATOM 2297 N N . TYR B 1 18 ? -39.767 17.897 -5.812 1.00 52.41 341 TYR B N 1
ATOM 2298 C CA . TYR B 1 18 ? -40.635 16.816 -5.359 1.00 51.42 341 TYR B CA 1
ATOM 2299 C C . TYR B 1 18 ? -41.037 16.992 -3.900 1.00 37.71 341 TYR B C 1
ATOM 2300 O O . TYR B 1 18 ? -40.201 17.276 -3.038 1.00 37.13 341 TYR B O 1
ATOM 2309 N N . LEU B 1 19 ? -42.322 16.798 -3.620 1.00 35.68 342 LEU B N 1
ATOM 2310 C CA . LEU B 1 19 ? -42.792 16.522 -2.267 1.00 37.42 342 LEU B CA 1
ATOM 2311 C C . LEU B 1 19 ? -43.426 15.140 -2.306 1.00 34.35 342 LEU B C 1
ATOM 2312 O O . LEU B 1 19 ? -44.434 14.933 -2.990 1.00 41.11 342 LEU B O 1
ATOM 2317 N N . GLU B 1 20 ? -42.820 14.192 -1.602 1.00 34.42 343 GLU B N 1
ATOM 2318 C CA . GLU B 1 20 ? -43.285 12.814 -1.569 1.00 36.20 343 GLU B CA 1
ATOM 2319 C C . GLU B 1 20 ? -43.343 12.365 -0.119 1.00 38.65 343 GLU B C 1
ATOM 2320 O O . GLU B 1 20 ? -42.579 12.839 0.719 1.00 32.84 343 GLU B O 1
ATOM 2326 N N . ALA B 1 21 ? -44.253 11.453 0.179 1.00 34.80 344 ALA B N 1
ATOM 2327 C CA . ALA B 1 21 ? -44.482 11.039 1.558 1.00 34.58 344 ALA B CA 1
ATOM 2328 C C . ALA B 1 21 ? -44.575 9.526 1.607 1.00 33.64 344 ALA B C 1
ATOM 2329 O O . ALA B 1 21 ? -45.339 8.922 0.849 1.00 34.80 344 ALA B O 1
ATOM 2331 N N . TYR B 1 22 ? -43.772 8.926 2.474 1.00 38.22 345 TYR B N 1
ATOM 2332 C CA . TYR B 1 22 ? -43.612 7.487 2.529 1.00 41.02 345 TYR B CA 1
ATOM 2333 C C . TYR B 1 22 ? -44.436 6.914 3.678 1.00 38.37 345 TYR B C 1
ATOM 2334 O O . TYR B 1 22 ? -44.401 7.436 4.796 1.00 39.77 345 TYR B O 1
ATOM 2343 N N . ASN B 1 23 ? -45.172 5.845 3.393 1.00 41.99 346 ASN B N 1
ATOM 2344 C CA . ASN B 1 23 ? -45.983 5.169 4.390 1.00 42.85 346 ASN B CA 1
ATOM 2345 C C . ASN B 1 23 ? -45.228 3.946 4.887 1.00 42.30 346 ASN B C 1
ATOM 2346 O O . ASN B 1 23 ? -45.138 2.941 4.163 1.00 40.98 346 ASN B O 1
ATOM 2351 N N . PRO B 1 24 ? -44.664 3.985 6.094 1.00 37.15 347 PRO B N 1
ATOM 2352 C CA . PRO B 1 24 ? -43.906 2.832 6.597 1.00 42.56 347 PRO B CA 1
ATOM 2353 C C . PRO B 1 24 ? -44.735 1.564 6.739 1.00 47.80 347 PRO B C 1
ATOM 2354 O O . PRO B 1 24 ? -44.146 0.477 6.758 1.00 32.52 347 PRO B O 1
ATOM 2358 N N . SER B 1 25 ? -46.074 1.659 6.818 1.00 31.84 348 SER B N 1
ATOM 2359 C CA . SER B 1 25 ? -46.911 0.465 6.928 1.00 39.62 348 SER B CA 1
ATOM 2360 C C . SER B 1 25 ? -47.201 -0.171 5.581 1.00 44.02 348 SER B C 1
ATOM 2361 O O . SER B 1 25 ? -47.054 -1.383 5.424 1.00 42.51 348 SER B O 1
ATOM 2364 N N . ASP B 1 26 ? -47.702 0.603 4.624 1.00 35.17 349 ASP B N 1
ATOM 2365 C CA . ASP B 1 26 ? -48.137 0.008 3.369 1.00 34.85 349 ASP B CA 1
ATOM 2366 C C . ASP B 1 26 ? -47.116 0.185 2.240 1.00 35.92 349 ASP B C 1
ATOM 2367 O O . ASP B 1 26 ? -47.354 -0.298 1.131 1.00 36.93 349 ASP B O 1
ATOM 2372 N N . GLY B 1 27 ? -45.985 0.843 2.510 1.00 31.23 350 GLY B N 1
ATOM 2373 C CA . GLY B 1 27 ? -44.847 0.916 1.599 1.00 39.49 350 GLY B CA 1
ATOM 2374 C C . GLY B 1 27 ? -44.936 1.945 0.489 1.00 42.05 350 GLY B C 1
ATOM 2375 O O . GLY B 1 27 ? -43.969 2.093 -0.271 1.00 45.19 350 GLY B O 1
ATOM 2376 N N . THR B 1 28 ? -46.047 2.673 0.385 1.00 47.02 351 THR B N 1
ATOM 2377 C CA . THR B 1 28 ? -46.286 3.558 -0.742 1.00 38.07 351 THR B CA 1
ATOM 2378 C C . THR B 1 28 ? -45.503 4.864 -0.621 1.00 35.19 351 THR B C 1
ATOM 2379 O O . THR B 1 28 ? -45.174 5.342 0.473 1.00 36.67 351 THR B O 1
ATOM 2383 N N . TRP B 1 29 ? -45.232 5.448 -1.780 1.00 37.21 352 TRP B N 1
ATOM 2384 C CA . TRP B 1 29 ? -44.756 6.820 -1.906 1.00 38.90 352 TRP B CA 1
ATOM 2385 C C . TRP B 1 29 ? -45.875 7.640 -2.538 1.00 36.53 352 TRP B C 1
ATOM 2386 O O . TRP B 1 29 ? -46.319 7.336 -3.649 1.00 36.75 352 TRP B O 1
ATOM 2397 N N . LEU B 1 30 ? -46.325 8.669 -1.836 1.00 42.02 353 LEU B N 1
ATOM 2398 C CA . LEU B 1 30 ? -47.395 9.536 -2.294 1.00 42.96 353 LEU B CA 1
ATOM 2399 C C . LEU B 1 30 ? -46.788 10.787 -2.918 1.00 43.49 353 LEU B C 1
ATOM 2400 O O . LEU B 1 30 ? -46.032 11.504 -2.259 1.00 44.59 353 LEU B O 1
ATOM 2405 N N . ARG B 1 31 ? -47.130 11.062 -4.172 1.00 45.81 354 ARG B N 1
ATOM 2406 C CA . ARG B 1 31 ? -46.675 12.275 -4.839 1.00 39.90 354 ARG B CA 1
ATOM 2407 C C . ARG B 1 31 ? -47.621 13.410 -4.484 1.00 38.31 354 ARG B C 1
ATOM 2408 O O . ARG B 1 31 ? -48.823 13.307 -4.734 1.00 38.29 354 ARG B O 1
ATOM 2416 N N . LEU B 1 32 ? -47.087 14.479 -3.902 1.00 37.73 355 LEU B N 1
ATOM 2417 C CA . LEU B 1 32 ? -47.883 15.596 -3.412 1.00 38.79 355 LEU B CA 1
ATOM 2418 C C . LEU B 1 32 ? -47.540 16.877 -4.180 1.00 33.97 355 LEU B C 1
ATOM 2419 O O . LEU B 1 32 ? -46.791 16.860 -5.159 1.00 38.09 355 LEU B O 1
ATOM 2424 N N . ALA B 1 33 ? -48.130 17.990 -3.743 1.00 42.23 356 ALA B N 1
ATOM 2425 C CA . ALA B 1 33 ? -47.880 19.280 -4.378 1.00 42.94 356 ALA B CA 1
ATOM 2426 C C . ALA B 1 33 ? -46.389 19.616 -4.418 1.00 44.74 356 ALA B C 1
ATOM 2427 O O . ALA B 1 33 ? -45.705 19.636 -3.385 1.00 36.22 356 ALA B O 1
ATOM 2429 N N . ASP B 1 34 ? -45.899 19.887 -5.625 1.00 40.38 357 ASP B N 1
ATOM 2430 C CA . ASP B 1 34 ? -44.538 20.352 -5.844 1.00 40.88 357 ASP B CA 1
ATOM 2431 C C . ASP B 1 34 ? -44.245 21.598 -5.019 1.00 39.20 357 ASP B C 1
ATOM 2432 O O . ASP B 1 34 ? -45.114 22.449 -4.807 1.00 40.46 357 ASP B O 1
ATOM 2437 N N . LEU B 1 35 ? -42.992 21.712 -4.578 1.00 46.32 358 LEU B N 1
ATOM 2438 C CA . LEU B 1 35 ? -42.485 22.992 -4.104 1.00 45.13 358 LEU B CA 1
ATOM 2439 C C . LEU B 1 35 ? -42.657 24.061 -5.183 1.00 53.27 358 LEU B C 1
ATOM 2440 O O . LEU B 1 35 ? -42.641 23.775 -6.383 1.00 64.01 358 LEU B O 1
ATOM 2445 N N . GLN B 1 36 ? -42.810 25.309 -4.739 1.00 44.07 359 GLN B N 1
ATOM 2446 C CA . GLN B 1 36 ? -42.942 26.419 -5.674 1.00 40.74 359 GLN B CA 1
ATOM 2447 C C . GLN B 1 36 ? -41.632 26.655 -6.422 1.00 40.15 359 GLN B C 1
ATOM 2448 O O . GLN B 1 36 ? -41.635 26.987 -7.613 1.00 44.01 359 GLN B O 1
ATOM 2454 N N . VAL B 1 37 ? -40.508 26.463 -5.738 1.00 35.43 360 VAL B N 1
ATOM 2455 C CA . VAL B 1 37 ? -39.178 26.669 -6.291 1.00 38.88 360 VAL B CA 1
ATOM 2456 C C . VAL B 1 37 ? -38.379 25.403 -6.024 1.00 37.49 360 VAL B C 1
ATOM 2457 O O . VAL B 1 37 ? -38.328 24.947 -4.877 1.00 36.17 360 VAL B O 1
ATOM 2461 N N . PRO B 1 38 ? -37.746 24.806 -7.034 1.00 33.81 361 PRO B N 1
ATOM 2462 C CA . PRO B 1 38 ? -36.862 23.662 -6.783 1.00 42.42 361 PRO B CA 1
ATOM 2463 C C . PRO B 1 38 ? -35.750 24.062 -5.824 1.00 46.64 361 PRO B C 1
ATOM 2464 O O . PRO B 1 38 ? -35.153 25.130 -5.957 1.00 43.46 361 PRO B O 1
ATOM 2468 N N . ARG B 1 39 ? -35.498 23.217 -4.832 1.00 38.37 362 ARG B N 1
ATOM 2469 C CA . ARG B 1 39 ? -34.491 23.531 -3.825 1.00 31.96 362 ARG B CA 1
ATOM 2470 C C . ARG B 1 39 ? -33.738 22.281 -3.382 1.00 31.26 362 ARG B C 1
ATOM 2471 O O . ARG B 1 39 ? -34.319 21.201 -3.247 1.00 32.04 362 ARG B O 1
ATOM 2479 N N . SER B 1 40 ? -32.438 22.440 -3.177 1.00 29.30 363 SER B N 1
ATOM 2480 C CA . SER B 1 40 ? -31.587 21.419 -2.589 1.00 31.87 363 SER B CA 1
ATOM 2481 C C . SER B 1 40 ? -30.868 22.059 -1.409 1.00 31.93 363 SER B C 1
ATOM 2482 O O . SER B 1 40 ? -30.799 23.284 -1.304 1.00 33.52 363 SER B O 1
ATOM 2485 N N . GLY B 1 41 ? -30.355 21.219 -0.511 1.00 31.54 364 GLY B N 1
ATOM 2486 C CA . GLY B 1 41 ? -29.723 21.709 0.710 1.00 33.44 364 GLY B CA 1
ATOM 2487 C C . GLY B 1 41 ? -30.649 22.436 1.672 1.00 27.47 364 GLY B C 1
ATOM 2488 O O . GLY B 1 41 ? -30.184 23.270 2.456 1.00 29.59 364 GLY B O 1
ATOM 2489 N N . LEU B 1 42 ? -31.946 22.166 1.610 1.00 31.27 365 LEU B N 1
ATOM 2490 C CA . LEU B 1 42 ? -32.913 22.741 2.529 1.00 34.73 365 LEU B CA 1
ATOM 2491 C C . LEU B 1 42 ? -33.109 21.804 3.716 1.00 25.12 365 LEU B C 1
ATOM 2492 O O . LEU B 1 42 ? -32.642 20.662 3.721 1.00 32.38 365 LEU B O 1
ATOM 2497 N N . ALA B 1 43 ? -33.795 22.291 4.730 1.00 38.19 366 ALA B N 1
ATOM 2498 C CA . ALA B 1 43 ? -34.205 21.445 5.829 1.00 41.89 366 ALA B CA 1
ATOM 2499 C C . ALA B 1 43 ? -35.722 21.465 5.903 1.00 45.24 366 ALA B C 1
ATOM 2500 O O . ALA B 1 43 ? -36.371 22.352 5.348 1.00 33.91 366 ALA B O 1
ATOM 2502 N N . GLY B 1 44 ? -36.278 20.457 6.565 1.00 41.07 367 GLY B N 1
ATOM 2503 C CA . GLY B 1 44 ? -37.704 20.390 6.816 1.00 40.14 367 GLY B CA 1
ATOM 2504 C C . GLY B 1 44 ? -37.990 20.233 8.298 1.00 40.72 367 GLY B C 1
ATOM 2505 O O . GLY B 1 44 ? -37.156 19.741 9.058 1.00 40.51 367 GLY B O 1
ATOM 2506 N N . CYS B 1 45 ? -39.183 20.653 8.699 1.00 40.97 368 CYS B N 1
ATOM 2507 C CA . CYS B 1 45 ? -39.624 20.533 10.086 1.00 41.69 368 CYS B CA 1
ATOM 2508 C C . CYS B 1 45 ? -41.137 20.693 10.132 1.00 38.18 368 CYS B C 1
ATOM 2509 O O . CYS B 1 45 ? -41.773 21.132 9.165 1.00 41.81 368 CYS B O 1
ATOM 2512 N N . VAL B 1 46 ? -41.712 20.301 11.262 1.00 40.19 369 VAL B N 1
ATOM 2513 C CA . VAL B 1 46 ? -43.154 20.320 11.440 1.00 37.09 369 VAL B CA 1
ATOM 2514 C C . VAL B 1 46 ? -43.453 21.114 12.698 1.00 37.45 369 VAL B C 1
ATOM 2515 O O . VAL B 1 46 ? -42.870 20.853 13.752 1.00 33.14 369 VAL B O 1
ATOM 2519 N N . VAL B 1 47 ? -44.316 22.113 12.571 1.00 41.91 370 VAL B N 1
ATOM 2520 C CA . VAL B 1 47 ? -44.866 22.836 13.709 1.00 43.94 370 VAL B CA 1
ATOM 2521 C C . VAL B 1 47 ? -46.378 22.860 13.542 1.00 42.83 370 VAL B C 1
ATOM 2522 O O . VAL B 1 47 ? -46.884 23.259 12.485 1.00 42.34 370 VAL B O 1
ATOM 2526 N N . GLY B 1 48 ? -47.092 22.416 14.571 1.00 35.45 371 GLY B N 1
ATOM 2527 C CA . GLY B 1 48 ? -48.546 22.450 14.535 1.00 35.34 371 GLY B CA 1
ATOM 2528 C C . GLY B 1 48 ? -49.166 21.729 13.355 1.00 36.23 371 GLY B C 1
ATOM 2529 O O . GLY B 1 48 ? -50.144 22.219 12.774 1.00 41.19 371 GLY B O 1
ATOM 2530 N N . GLY B 1 49 ? -48.622 20.564 12.994 1.00 45.97 372 GLY B N 1
ATOM 2531 C CA . GLY B 1 49 ? -49.083 19.812 11.849 1.00 39.39 372 GLY B CA 1
ATOM 2532 C C . GLY B 1 49 ? -48.558 20.283 10.506 1.00 35.60 372 GLY B C 1
ATOM 2533 O O . GLY B 1 49 ? -48.592 19.510 9.537 1.00 35.53 372 GLY B O 1
ATOM 2534 N N . LEU B 1 50 ? -48.077 21.514 10.404 1.00 36.20 373 LEU B N 1
ATOM 2535 C CA . LEU B 1 50 ? -47.641 22.071 9.134 1.00 40.04 373 LEU B CA 1
ATOM 2536 C C . LEU B 1 50 ? -46.184 21.709 8.820 1.00 33.97 373 LEU B C 1
ATOM 2537 O O . LEU B 1 50 ? -45.310 21.750 9.697 1.00 31.17 373 LEU B O 1
ATOM 2542 N N . LEU B 1 51 ? -45.923 21.374 7.552 1.00 35.40 374 LEU B N 1
ATOM 2543 C CA . LEU B 1 51 ? -44.578 21.033 7.104 1.00 35.60 374 LEU B CA 1
ATOM 2544 C C . LEU B 1 51 ? -43.924 22.303 6.562 1.00 32.43 374 LEU B C 1
ATOM 2545 O O . LEU B 1 51 ? -44.483 22.970 5.683 1.00 36.33 374 LEU B O 1
ATOM 2550 N N . TYR B 1 52 ? -42.764 22.656 7.105 1.00 37.85 375 TYR B N 1
ATOM 2551 C CA . TYR B 1 52 ? -42.030 23.835 6.675 1.00 38.76 375 TYR B CA 1
ATOM 2552 C C . TYR B 1 52 ? -40.791 23.392 5.908 1.00 32.60 375 TYR B C 1
ATOM 2553 O O . TYR B 1 52 ? -40.118 22.443 6.313 1.00 28.46 375 TYR B O 1
ATOM 2562 N N . ALA B 1 53 ? -40.529 24.043 4.777 1.00 27.77 376 ALA B N 1
ATOM 2563 C CA . ALA B 1 53 ? -39.304 23.861 3.993 1.00 25.36 376 ALA B CA 1
ATOM 2564 C C . ALA B 1 53 ? -38.468 25.128 4.124 1.00 26.14 376 ALA B C 1
ATOM 2565 O O . ALA B 1 53 ? -38.947 26.220 3.800 1.00 26.83 376 ALA B O 1
ATOM 2567 N N . VAL B 1 54 ? -37.239 24.997 4.616 1.00 35.66 377 VAL B N 1
ATOM 2568 C CA . VAL B 1 54 ? -36.445 26.149 5.023 1.00 34.46 377 VAL B CA 1
ATOM 2569 C C . VAL B 1 54 ? -35.144 26.194 4.229 1.00 32.02 377 VAL B C 1
ATOM 2570 O O . VAL B 1 54 ? -34.404 25.206 4.189 1.00 32.17 377 VAL B O 1
ATOM 2574 N N . GLY B 1 55 ? -34.849 27.357 3.644 1.00 35.17 378 GLY B N 1
ATOM 2575 C CA . GLY B 1 55 ? -33.569 27.622 3.017 1.00 32.70 378 GLY B CA 1
ATOM 2576 C C . GLY B 1 55 ? -33.289 26.769 1.788 1.00 37.14 378 GLY B C 1
ATOM 2577 O O . GLY B 1 55 ? -34.189 26.346 1.056 1.00 40.32 378 GLY B O 1
ATOM 2578 N N . GLY B 1 56 ? -32.008 26.530 1.550 1.00 39.21 379 GLY B N 1
ATOM 2579 C CA . GLY B 1 56 ? -31.582 25.718 0.429 1.00 43.55 379 GLY B CA 1
ATOM 2580 C C . GLY B 1 56 ? -31.038 26.527 -0.731 1.00 47.23 379 GLY B C 1
ATOM 2581 O O . GLY B 1 56 ? -30.527 27.639 -0.591 1.00 48.99 379 GLY B O 1
ATOM 2582 N N . ARG B 1 57 ? -31.161 25.941 -1.911 1.00 46.12 380 ARG B N 1
ATOM 2583 C CA . ARG B 1 57 ? -30.534 26.516 -3.089 1.00 38.46 380 ARG B CA 1
ATOM 2584 C C . ARG B 1 57 ? -31.287 26.068 -4.331 1.00 45.33 380 ARG B C 1
ATOM 2585 O O . ARG B 1 57 ? -31.688 24.908 -4.428 1.00 47.26 380 ARG B O 1
ATOM 2593 N N . ASN B 1 58 ? -31.471 26.984 -5.275 1.00 64.11 381 ASN B N 1
ATOM 2594 C CA . ASN B 1 58 ? -32.059 26.650 -6.568 1.00 64.43 381 ASN B CA 1
ATOM 2595 C C . ASN B 1 58 ? -30.919 26.428 -7.562 1.00 61.42 381 ASN B C 1
ATOM 2596 O O . ASN B 1 58 ? -30.345 27.381 -8.090 1.00 64.76 381 ASN B O 1
ATOM 2601 N N . ASN B 1 59 ? -30.580 25.162 -7.803 1.00 78.08 382 ASN B N 1
ATOM 2602 C CA . ASN B 1 59 ? -29.666 24.789 -8.880 1.00 76.98 382 ASN B CA 1
ATOM 2603 C C . ASN B 1 59 ? -30.490 24.466 -10.109 1.00 77.06 382 ASN B C 1
ATOM 2604 O O . ASN B 1 59 ? -31.038 23.366 -10.227 1.00 78.32 382 ASN B O 1
ATOM 2609 N N . SER B 1 60 ? -30.576 25.418 -11.014 1.00 85.65 383 SER B N 1
ATOM 2610 C CA . SER B 1 60 ? -31.340 25.243 -12.237 1.00 84.34 383 SER B CA 1
ATOM 2611 C C . SER B 1 60 ? -30.414 25.315 -13.438 1.00 82.05 383 SER B C 1
ATOM 2612 O O . SER B 1 60 ? -29.332 25.916 -13.369 1.00 88.87 383 SER B O 1
ATOM 2615 N N . PRO B 1 61 ? -30.794 24.694 -14.560 1.00 89.98 384 PRO B N 1
ATOM 2616 C CA . PRO B 1 61 ? -29.947 24.767 -15.763 1.00 93.86 384 PRO B CA 1
ATOM 2617 C C . PRO B 1 61 ? -29.787 26.178 -16.330 1.00 96.66 384 PRO B C 1
ATOM 2618 O O . PRO B 1 61 ? -29.264 26.307 -17.442 1.00 97.34 384 PRO B O 1
ATOM 2622 N N . ASP B 1 62 ? -30.235 27.212 -15.617 1.00 77.00 385 ASP B N 1
ATOM 2623 C CA . ASP B 1 62 ? -30.204 28.588 -16.089 1.00 77.24 385 ASP B CA 1
ATOM 2624 C C . ASP B 1 62 ? -30.079 29.588 -14.944 1.00 70.00 385 ASP B C 1
ATOM 2625 O O . ASP B 1 62 ? -30.745 30.636 -14.954 1.00 62.96 385 ASP B O 1
ATOM 2630 N N . GLY B 1 63 ? -29.238 29.295 -13.958 1.00 65.31 386 GLY B N 1
ATOM 2631 C CA . GLY B 1 63 ? -29.095 30.184 -12.824 1.00 67.93 386 GLY B CA 1
ATOM 2632 C C . GLY B 1 63 ? -29.167 29.468 -11.488 1.00 42.62 386 GLY B C 1
ATOM 2633 O O . GLY B 1 63 ? -30.116 28.725 -11.206 1.00 40.11 386 GLY B O 1
ATOM 2634 N N . ASN B 1 64 ? -28.153 29.690 -10.661 1.00 37.55 387 ASN B N 1
ATOM 2635 C CA . ASN B 1 64 ? -28.067 29.117 -9.335 1.00 36.48 387 ASN B CA 1
ATOM 2636 C C . ASN B 1 64 ? -28.187 30.256 -8.341 1.00 47.91 387 ASN B C 1
ATOM 2637 O O . ASN B 1 64 ? -27.519 31.282 -8.493 1.00 51.24 387 ASN B O 1
ATOM 2642 N N . THR B 1 65 ? -29.049 30.080 -7.342 1.00 36.88 388 THR B N 1
ATOM 2643 C CA . THR B 1 65 ? -29.209 31.061 -6.277 1.00 33.04 388 THR B CA 1
ATOM 2644 C C . THR B 1 65 ? -29.521 30.354 -4.972 1.00 35.90 388 THR B C 1
ATOM 2645 O O . THR B 1 65 ? -30.403 29.490 -4.928 1.00 39.35 388 THR B O 1
ATOM 2649 N N . ASP B 1 66 ? -28.761 30.702 -3.936 1.00 38.72 389 ASP B N 1
ATOM 2650 C CA . ASP B 1 66 ? -29.095 30.320 -2.573 1.00 39.04 389 ASP B CA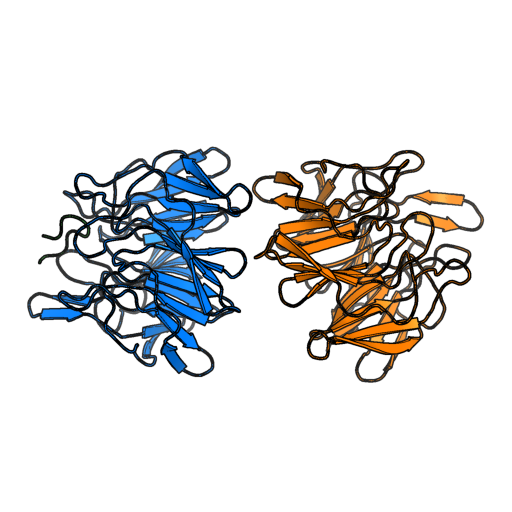 1
ATOM 2651 C C . ASP B 1 66 ? -30.439 30.940 -2.187 1.00 38.48 389 ASP B C 1
ATOM 2652 O O . ASP B 1 66 ? -30.865 31.958 -2.742 1.00 36.94 389 ASP B O 1
ATOM 2657 N N . SER B 1 67 ? -31.118 30.311 -1.242 1.00 29.97 390 SER B N 1
ATOM 2658 C CA . SER B 1 67 ? -32.490 30.671 -0.939 1.00 30.70 390 SER B CA 1
ATOM 2659 C C . SER B 1 67 ? -32.638 30.986 0.542 1.00 34.13 390 SER B C 1
ATOM 2660 O O . SER B 1 67 ? -32.129 30.256 1.398 1.00 36.24 390 SER B O 1
ATOM 2663 N N . SER B 1 68 ? -33.339 32.080 0.835 1.00 31.99 391 SER B N 1
ATOM 2664 C CA . SER B 1 68 ? -33.753 32.413 2.195 1.00 35.32 391 SER B CA 1
ATOM 2665 C C . SER B 1 68 ? -35.198 32.005 2.489 1.00 33.17 391 SER B C 1
ATOM 2666 O O . SER B 1 68 ? -35.720 32.342 3.566 1.00 35.56 391 SER B O 1
ATOM 2669 N N . ALA B 1 69 ? -35.863 31.318 1.553 1.00 30.87 392 ALA B N 1
ATOM 2670 C CA . ALA B 1 69 ? -37.308 31.179 1.607 1.00 31.49 392 ALA B CA 1
ATOM 2671 C C . ALA B 1 69 ? -37.728 30.245 2.736 1.00 26.86 392 ALA B C 1
ATOM 2672 O O . ALA B 1 69 ? -37.022 29.293 3.088 1.00 35.38 392 ALA B O 1
ATOM 2674 N N . LEU B 1 70 ? -38.889 30.544 3.308 1.00 36.92 393 LEU B N 1
ATOM 2675 C CA . LEU B 1 70 ? -39.606 29.629 4.178 1.00 37.26 393 LEU B CA 1
ATOM 2676 C C . LEU B 1 70 ? -40.959 29.387 3.538 1.00 37.34 393 LEU B C 1
ATOM 2677 O O . LEU B 1 70 ? -41.652 30.342 3.166 1.00 39.24 393 LEU B O 1
ATOM 2682 N N . ASP B 1 71 ? -41.312 28.119 3.372 1.00 36.05 394 ASP B N 1
ATOM 2683 C CA . ASP B 1 71 ? -42.558 27.735 2.729 1.00 37.66 394 ASP B CA 1
ATOM 2684 C C . ASP B 1 71 ? -43.223 26.661 3.566 1.00 43.78 394 ASP B C 1
ATOM 2685 O O . ASP B 1 71 ? -42.557 25.811 4.163 1.00 52.00 394 ASP B O 1
ATOM 2690 N N . CYS B 1 72 ? -44.552 26.712 3.593 1.00 30.28 395 CYS B N 1
ATOM 2691 C CA . CYS B 1 72 ? -45.349 25.955 4.549 1.00 30.09 395 CYS B CA 1
ATOM 2692 C C . CYS B 1 72 ? -46.320 25.074 3.780 1.00 31.10 395 CYS B C 1
ATOM 2693 O O . CYS B 1 72 ? -47.091 25.572 2.955 1.00 28.87 395 CYS B O 1
ATOM 2696 N N . TYR B 1 73 ? -46.265 23.770 4.020 1.00 33.31 396 TYR B N 1
ATOM 2697 C CA . TYR B 1 73 ? -47.144 22.823 3.356 1.00 37.42 396 TYR B CA 1
ATOM 2698 C C . TYR B 1 73 ? -48.200 22.326 4.337 1.00 37.40 396 TYR B C 1
ATOM 2699 O O . TYR B 1 73 ? -47.859 21.910 5.445 1.00 36.88 396 TYR B O 1
ATOM 2708 N N . ASN B 1 74 ? -49.470 22.334 3.908 1.00 46.99 397 ASN B N 1
ATOM 2709 C CA . ASN B 1 74 ? -50.591 21.880 4.730 1.00 50.51 397 ASN B CA 1
ATOM 2710 C C . ASN B 1 74 ? -51.113 20.556 4.196 1.00 37.97 397 ASN B C 1
ATOM 2711 O O . ASN B 1 74 ? -51.743 20.540 3.127 1.00 38.35 397 ASN B O 1
ATOM 2716 N N . PRO B 1 75 ? -50.895 19.431 4.882 1.00 53.54 398 PRO B N 1
ATOM 2717 C CA . PRO B 1 75 ? -51.440 18.162 4.384 1.00 63.68 398 PRO B CA 1
ATOM 2718 C C . PRO B 1 75 ? -52.960 18.181 4.219 1.00 72.47 398 PRO B C 1
ATOM 2719 O O . PRO B 1 75 ? -53.479 17.357 3.465 1.00 85.81 398 PRO B O 1
ATOM 2723 N N . MET B 1 76 ? -53.676 19.085 4.916 1.00 46.30 399 MET B N 1
ATOM 2724 C CA . MET B 1 76 ? -55.131 19.162 4.866 1.00 41.89 399 MET B CA 1
ATOM 2725 C C . MET B 1 76 ? -55.616 19.686 3.532 1.00 51.35 399 MET B C 1
ATOM 2726 O O . MET B 1 76 ? -56.635 19.190 3.031 1.00 52.27 399 MET B O 1
ATOM 2731 N N . THR B 1 77 ? -54.884 20.637 2.924 1.00 40.03 400 THR B N 1
ATOM 2732 C CA . THR B 1 77 ? -55.222 21.235 1.630 1.00 42.29 400 THR B CA 1
ATOM 2733 C C . THR B 1 77 ? -54.314 20.766 0.494 1.00 46.37 400 THR B C 1
ATOM 2734 O O . THR B 1 77 ? -54.639 20.998 -0.674 1.00 48.44 400 THR B O 1
ATOM 2738 N N . ASN B 1 78 ? -53.213 20.082 0.815 1.00 44.92 401 ASN B N 1
ATOM 2739 C CA . ASN B 1 78 ? -52.183 19.724 -0.159 1.00 42.05 401 ASN B CA 1
ATOM 2740 C C . ASN B 1 78 ? -51.782 20.955 -0.973 1.00 51.96 401 ASN B C 1
ATOM 2741 O O . ASN B 1 78 ? -51.786 20.959 -2.205 1.00 56.82 401 ASN B O 1
ATOM 2746 N N . GLN B 1 79 ? -51.449 22.027 -0.247 1.00 37.10 402 GLN B N 1
ATOM 2747 C CA . GLN B 1 79 ? -51.008 23.287 -0.833 1.00 38.33 402 GLN B CA 1
ATOM 2748 C C . GLN B 1 79 ? -49.849 23.872 -0.044 1.00 40.81 402 GLN B C 1
ATOM 2749 O O . GLN B 1 79 ? -49.804 23.763 1.190 1.00 29.82 402 GLN B O 1
ATOM 2755 N N . TRP B 1 80 ? -48.924 24.492 -0.782 1.00 35.75 403 TRP B N 1
ATOM 2756 C CA . TRP B 1 80 ? -47.867 25.310 -0.213 1.00 37.90 403 TRP B CA 1
ATOM 2757 C C . TRP B 1 80 ? -48.326 26.753 -0.123 1.00 35.40 403 TRP B C 1
ATOM 2758 O O . TRP B 1 80 ? -49.017 27.252 -1.019 1.00 34.62 403 TRP B O 1
ATOM 2769 N N . SER B 1 81 ? -47.884 27.441 0.929 1.00 36.95 404 SER B N 1
ATOM 2770 C CA . SER B 1 81 ? -48.043 28.876 1.037 1.00 39.38 404 SER B CA 1
ATOM 2771 C C . SER B 1 81 ? -46.682 29.421 1.449 1.00 37.51 404 SER B C 1
ATOM 2772 O O . SER B 1 81 ? -46.004 28.808 2.293 1.00 33.78 404 SER B O 1
ATOM 2775 N N . PRO B 1 82 ? -46.263 30.541 0.931 1.00 33.55 405 PRO B N 1
ATOM 2776 C CA . PRO B 1 82 ? -44.992 31.087 1.411 1.00 37.29 405 PRO B CA 1
ATOM 2777 C C . PRO B 1 82 ? -45.174 31.722 2.773 1.00 42.41 405 PRO B C 1
ATOM 2778 O O . PRO B 1 82 ? -46.282 32.098 3.164 1.00 31.26 405 PRO B O 1
ATOM 2782 N N . CYS B 1 83 ? -44.073 31.823 3.508 1.00 28.78 406 CYS B N 1
ATOM 2783 C CA . CYS B 1 83 ? -44.008 32.640 4.699 1.00 33.43 406 CYS B CA 1
ATOM 2784 C C . CYS B 1 83 ? -42.977 33.746 4.513 1.00 34.13 406 CYS B C 1
ATOM 2785 O O . CYS B 1 83 ? -42.318 33.855 3.468 1.00 35.72 406 CYS B O 1
ATOM 2788 N N . ALA B 1 84 ? -42.870 34.583 5.539 1.00 33.01 407 ALA B N 1
ATOM 2789 C CA . ALA B 1 84 ? -41.800 35.558 5.590 1.00 30.53 407 ALA B CA 1
ATOM 2790 C C . ALA B 1 84 ? -40.463 34.834 5.469 1.00 36.95 407 ALA B C 1
ATOM 2791 O O . ALA B 1 84 ? -40.323 33.717 5.979 1.00 34.09 407 ALA B O 1
ATOM 2793 N N . PRO B 1 85 ? -39.499 35.396 4.744 1.00 37.61 408 PRO B N 1
ATOM 2794 C CA . PRO B 1 85 ? -38.201 34.739 4.569 1.00 34.37 408 PRO B CA 1
ATOM 2795 C C . PRO B 1 85 ? -37.201 35.071 5.667 1.00 37.43 408 PRO B C 1
ATOM 2796 O O . PRO B 1 85 ? -37.275 36.098 6.341 1.00 32.75 408 PRO B O 1
ATOM 2800 N N . MET B 1 86 ? -36.209 34.196 5.786 1.00 37.00 409 MET B N 1
ATOM 2801 C CA . MET B 1 86 ? -35.077 34.458 6.655 1.00 40.81 409 MET B CA 1
ATOM 2802 C C . MET B 1 86 ? -34.359 35.728 6.241 1.00 32.53 409 MET B C 1
ATOM 2803 O O . MET B 1 86 ? -34.543 36.254 5.136 1.00 34.51 409 MET B O 1
ATOM 2808 N N . SER B 1 87 ? -33.527 36.213 7.154 1.00 36.23 410 SER B N 1
ATOM 2809 C CA . SER B 1 87 ? -32.768 37.424 6.906 1.00 35.19 410 SER B CA 1
ATOM 2810 C C . SER B 1 87 ? -31.743 37.223 5.790 1.00 36.86 410 SER B C 1
ATOM 2811 O O . SER B 1 87 ? -31.454 38.169 5.053 1.00 31.77 410 SER B O 1
ATOM 2814 N N . VAL B 1 88 ? -31.199 36.018 5.634 1.00 32.02 411 VAL B N 1
ATOM 2815 C CA . VAL B 1 88 ? -30.212 35.749 4.584 1.00 27.88 411 VAL B CA 1
ATOM 2816 C C . VAL B 1 88 ? -30.512 34.404 3.942 1.00 27.95 411 VAL B C 1
ATOM 2817 O O . VAL B 1 88 ? -31.174 33.543 4.539 1.00 28.08 411 VAL B O 1
ATOM 2821 N N . PRO B 1 89 ? -30.062 34.206 2.703 1.00 30.68 412 PRO B N 1
ATOM 2822 C CA . PRO B 1 89 ? -30.126 32.864 2.122 1.00 28.59 412 PRO B CA 1
ATOM 2823 C C . PRO B 1 89 ? -29.235 31.907 2.898 1.00 27.24 412 PRO B C 1
ATOM 2824 O O . PRO B 1 89 ? -28.148 32.275 3.365 1.00 28.24 412 PRO B O 1
ATOM 2828 N N . ARG B 1 90 ? -29.694 30.651 3.010 1.00 32.96 413 ARG B N 1
ATOM 2829 C CA . ARG B 1 90 ? -28.972 29.628 3.771 1.00 29.92 413 ARG B CA 1
ATOM 2830 C C . ARG B 1 90 ? -29.054 28.297 3.021 1.00 27.63 413 ARG B C 1
ATOM 2831 O O . ARG B 1 90 ? -30.007 27.532 3.186 1.00 28.20 413 ARG B O 1
ATOM 2839 N N . ASN B 1 91 ? -28.034 28.019 2.214 1.00 28.75 414 ASN B N 1
ATOM 2840 C CA . ASN B 1 91 ? -27.876 26.713 1.592 1.00 30.87 414 ASN B CA 1
ATOM 2841 C C . ASN B 1 91 ? -27.225 25.766 2.594 1.00 31.92 414 ASN B C 1
ATOM 2842 O O . ASN B 1 91 ? -26.366 26.181 3.364 1.00 34.68 414 ASN B O 1
ATOM 2847 N N . ARG B 1 92 ? -27.627 24.495 2.583 1.00 50.39 415 ARG B N 1
ATOM 2848 C CA . ARG B 1 92 ? -27.051 23.497 3.496 1.00 31.66 415 ARG B CA 1
ATOM 2849 C C . ARG B 1 92 ? -27.252 23.912 4.953 1.00 29.70 415 ARG B C 1
ATOM 2850 O O . ARG B 1 92 ? -26.326 23.925 5.769 1.00 32.22 415 ARG B O 1
ATOM 2858 N N . ILE B 1 93 ? -28.499 24.247 5.251 1.00 34.09 416 ILE B N 1
ATOM 2859 C CA . ILE B 1 93 ? -28.954 24.742 6.533 1.00 36.02 416 ILE B CA 1
ATOM 2860 C C . ILE B 1 93 ? -29.215 23.570 7.468 1.00 31.32 416 ILE B C 1
ATOM 2861 O O . ILE B 1 93 ? -29.413 22.428 7.042 1.00 31.41 416 ILE B O 1
ATOM 2866 N N . GLY B 1 94 ? -29.220 23.853 8.766 1.00 29.56 417 GLY B N 1
ATOM 2867 C CA . GLY B 1 94 ? -29.814 22.963 9.744 1.00 31.43 417 GLY B CA 1
ATOM 2868 C C . GLY B 1 94 ? -30.928 23.709 10.454 1.00 33.45 417 GLY B C 1
ATOM 2869 O O . GLY B 1 94 ? -30.855 24.927 10.647 1.00 35.84 417 GLY B O 1
ATOM 2870 N N . VAL B 1 95 ? -31.988 22.985 10.808 1.00 34.70 418 VAL B N 1
ATOM 2871 C CA . VAL B 1 95 ? -33.050 23.604 11.589 1.00 36.77 418 VAL B CA 1
ATOM 2872 C C . VAL B 1 95 ? -33.444 22.706 12.753 1.00 35.13 418 VAL B C 1
ATOM 2873 O O . VAL B 1 95 ? -33.231 21.490 12.745 1.00 35.33 418 VAL B O 1
ATOM 2877 N N . GLY B 1 96 ? -34.028 23.345 13.763 1.00 33.09 419 GLY B N 1
ATOM 2878 C CA . GLY B 1 96 ? -34.602 22.643 14.894 1.00 34.22 419 GLY B CA 1
ATOM 2879 C C . GLY B 1 96 ? -35.762 23.435 15.452 1.00 33.78 419 GLY B C 1
ATOM 2880 O O . GLY B 1 96 ? -35.867 24.652 15.260 1.00 36.39 419 GLY B O 1
ATOM 2881 N N . VAL B 1 97 ? -36.630 22.729 16.167 1.00 35.05 420 VAL B N 1
ATOM 2882 C CA . VAL B 1 97 ? -37.870 23.301 16.676 1.00 32.55 420 VAL B CA 1
ATOM 2883 C C . VAL B 1 97 ? -37.830 23.305 18.196 1.00 33.00 420 VAL B C 1
ATOM 2884 O O . VAL B 1 97 ? -37.597 22.264 18.826 1.00 31.20 420 VAL B O 1
ATOM 2888 N N . ILE B 1 98 ? -38.066 24.479 18.778 1.00 40.29 421 ILE B N 1
ATOM 2889 C CA . ILE B 1 98 ? -38.183 24.654 20.223 1.00 38.45 421 ILE B CA 1
ATOM 2890 C C . ILE B 1 98 ? -39.426 25.487 20.516 1.00 54.42 421 ILE B C 1
ATOM 2891 O O . ILE B 1 98 ? -39.547 26.619 20.032 1.00 62.66 421 ILE B O 1
ATOM 2896 N N . ASP B 1 99 ? -40.318 24.944 21.345 1.00 41.25 422 ASP B N 1
ATOM 2897 C CA . ASP B 1 99 ? -41.517 25.641 21.807 1.00 43.16 422 ASP B CA 1
ATOM 2898 C C . ASP B 1 99 ? -42.279 26.234 20.627 1.00 39.10 422 ASP B C 1
ATOM 2899 O O . ASP B 1 99 ? -42.590 27.423 20.599 1.00 34.95 422 ASP B O 1
ATOM 2904 N N . GLY B 1 100 ? -42.515 25.410 19.613 1.00 46.61 423 GLY B N 1
ATOM 2905 C CA . GLY B 1 100 ? -43.194 25.880 18.419 1.00 45.35 423 GLY B CA 1
ATOM 2906 C C . GLY B 1 100 ? -42.494 26.950 17.609 1.00 45.25 423 GLY B C 1
ATOM 2907 O O . GLY B 1 100 ? -43.133 27.567 16.758 1.00 44.34 423 GLY B O 1
ATOM 2908 N N . HIS B 1 101 ? -41.205 27.195 17.831 1.00 38.76 424 HIS B N 1
ATOM 2909 C CA . HIS B 1 101 ? -40.441 28.157 17.046 1.00 35.12 424 HIS B CA 1
ATOM 2910 C C . HIS B 1 101 ? -39.381 27.407 16.238 1.00 32.53 424 HIS B C 1
ATOM 2911 O O . HIS B 1 101 ? -38.793 26.434 16.720 1.00 32.30 424 HIS B O 1
ATOM 2918 N N . ILE B 1 102 ? -39.130 27.857 15.013 1.00 30.20 425 ILE B N 1
ATOM 2919 C CA . ILE B 1 102 ? -38.164 27.210 14.115 1.00 30.71 425 ILE B CA 1
ATOM 2920 C C . ILE B 1 102 ? -36.843 27.952 14.204 1.00 29.60 425 ILE B C 1
ATOM 2921 O O . ILE B 1 102 ? -36.780 29.159 13.943 1.00 33.15 425 ILE B O 1
ATOM 2926 N N . TYR B 1 103 ? -35.779 27.240 14.532 1.00 38.61 426 TYR B N 1
ATOM 2927 C CA . TYR B 1 103 ? -34.453 27.827 14.533 1.00 40.87 426 TYR B CA 1
ATOM 2928 C C . TYR B 1 103 ? -33.720 27.440 13.256 1.00 26.63 426 TYR B C 1
ATOM 2929 O O . TYR B 1 103 ? -33.612 26.253 12.927 1.00 28.35 426 TYR B O 1
ATOM 2938 N N . ALA B 1 104 ? -33.221 28.445 12.541 1.00 28.49 427 ALA B N 1
ATOM 2939 C CA . ALA B 1 104 ? -32.464 28.246 11.322 1.00 25.79 427 ALA B CA 1
ATOM 2940 C C . ALA B 1 104 ? -30.991 28.519 11.613 1.00 32.42 427 ALA B C 1
ATOM 2941 O O . ALA B 1 104 ? -30.651 29.586 12.133 1.00 30.16 427 ALA B O 1
ATOM 2943 N N . VAL B 1 105 ? -30.126 27.559 11.283 1.00 28.79 428 VAL B N 1
ATOM 2944 C CA . VAL B 1 105 ? -28.775 27.486 11.831 1.00 29.65 428 VAL B CA 1
ATOM 2945 C C . VAL B 1 105 ? -27.756 27.347 10.702 1.00 31.91 428 VAL B C 1
ATOM 2946 O O . VAL B 1 105 ? -27.796 26.372 9.938 1.00 33.53 428 VAL B O 1
ATOM 2950 N N . GLY B 1 106 ? -26.837 28.305 10.605 1.00 34.43 429 GLY B N 1
ATOM 2951 C CA . GLY B 1 106 ? -25.690 28.138 9.727 1.00 34.15 429 GLY B CA 1
ATOM 2952 C C . GLY B 1 106 ? -25.985 28.220 8.240 1.00 32.78 429 GLY B C 1
ATOM 2953 O O . GLY B 1 106 ? -26.812 29.023 7.807 1.00 33.19 429 GLY B O 1
ATOM 2954 N N . GLY B 1 107 ? -25.284 27.404 7.446 1.00 34.69 430 GLY B N 1
ATOM 2955 C CA . GLY B 1 107 ? -25.447 27.425 6.005 1.00 35.16 430 GLY B CA 1
ATOM 2956 C C . GLY B 1 107 ? -24.537 28.433 5.328 1.00 37.53 430 GLY B C 1
ATOM 2957 O O . GLY B 1 107 ? -23.747 29.151 5.952 1.00 38.11 430 GLY B O 1
ATOM 2958 N N . SER B 1 108 ? -24.650 28.486 4.006 1.00 33.14 431 SER B N 1
ATOM 2959 C CA . SER B 1 108 ? -23.813 29.367 3.207 1.00 34.39 431 SER B CA 1
ATOM 2960 C C . SER B 1 108 ? -24.672 30.258 2.324 1.00 34.76 431 SER B C 1
ATOM 2961 O O . SER B 1 108 ? -25.828 29.953 2.029 1.00 33.63 431 SER B O 1
ATOM 2964 N N . HIS B 1 109 ? -24.085 31.386 1.939 1.00 36.70 432 HIS B N 1
ATOM 2965 C CA . HIS B 1 109 ? -24.629 32.294 0.929 1.00 38.03 432 HIS B CA 1
ATOM 2966 C C . HIS B 1 109 ? -23.439 32.664 0.041 1.00 40.68 432 HIS B C 1
ATOM 2967 O O . HIS B 1 109 ? -22.669 33.572 0.368 1.00 43.72 432 HIS B O 1
ATOM 2974 N N . GLY B 1 110 ? -23.274 31.937 -1.056 1.00 39.78 433 GLY B N 1
ATOM 2975 C CA . GLY B 1 110 ? -22.100 32.125 -1.895 1.00 35.65 433 GLY B CA 1
ATOM 2976 C C . GLY B 1 110 ? -20.824 31.791 -1.139 1.00 34.92 433 GLY B C 1
ATOM 2977 O O . GLY B 1 110 ? -20.644 30.683 -0.619 1.00 37.94 433 GLY B O 1
ATOM 2978 N N . CYS B 1 111 ? -19.914 32.765 -1.063 1.00 36.03 434 CYS B N 1
ATOM 2979 C CA . CYS B 1 111 ? -18.684 32.610 -0.304 1.00 41.15 434 CYS B CA 1
ATOM 2980 C C . CYS B 1 111 ? -18.873 32.803 1.196 1.00 33.00 434 CYS B C 1
ATOM 2981 O O . CYS B 1 111 ? -17.934 32.542 1.958 1.00 44.49 434 CYS B O 1
ATOM 2984 N N . ILE B 1 112 ? -20.036 33.272 1.646 1.00 36.44 435 ILE B N 1
ATOM 2985 C CA . ILE B 1 112 ? -20.248 33.486 3.076 1.00 35.48 435 ILE B CA 1
ATOM 2986 C C . ILE B 1 112 ? -20.632 32.170 3.736 1.00 44.84 435 ILE B C 1
ATOM 2987 O O . ILE B 1 112 ? -21.475 31.423 3.231 1.00 50.26 435 ILE B O 1
ATOM 2992 N N . HIS B 1 113 ? -19.997 31.884 4.864 1.00 35.01 436 HIS B N 1
ATOM 2993 C CA . HIS B 1 113 ? -20.274 30.709 5.684 1.00 34.99 436 HIS B CA 1
ATOM 2994 C C . HIS B 1 113 ? -20.825 31.209 7.014 1.00 36.82 436 HIS B C 1
ATOM 2995 O O . HIS B 1 113 ? -20.092 31.814 7.802 1.00 37.33 436 HIS B O 1
ATOM 3002 N N . HIS B 1 114 ? -22.114 30.963 7.251 1.00 36.97 437 HIS B N 1
ATOM 3003 C CA . HIS B 1 114 ? -22.827 31.577 8.363 1.00 38.04 437 HIS B CA 1
ATOM 3004 C C . HIS B 1 114 ? -22.475 30.914 9.686 1.00 36.73 437 HIS B C 1
ATOM 3005 O O . HIS B 1 114 ? -22.494 29.688 9.803 1.00 37.58 437 HIS B O 1
ATOM 3012 N N . ASN B 1 115 ? -22.178 31.728 10.688 1.00 38.19 438 ASN B N 1
ATOM 3013 C CA . ASN B 1 115 ? -22.380 31.306 12.060 1.00 38.87 438 ASN B CA 1
ATOM 3014 C C . ASN B 1 115 ? -23.672 31.877 12.633 1.00 35.72 438 ASN B C 1
ATOM 3015 O O . ASN B 1 115 ? -24.065 31.505 13.751 1.00 39.32 438 ASN B O 1
ATOM 3020 N N . SER B 1 116 ? -24.343 32.750 11.878 1.00 32.71 439 SER B N 1
ATOM 3021 C CA . SER B 1 116 ? -25.582 33.371 12.340 1.00 30.41 439 SER B CA 1
ATOM 3022 C C . SER B 1 116 ? -26.695 32.338 12.509 1.00 29.51 439 SER B C 1
ATOM 3023 O O . SER B 1 116 ? -26.714 31.291 11.860 1.00 33.18 439 SER B O 1
ATOM 3026 N N . VAL B 1 117 ? -27.632 32.650 13.405 1.00 30.32 440 VAL B N 1
ATOM 3027 C CA . VAL B 1 117 ? -28.772 31.798 13.729 1.00 30.02 440 VAL B CA 1
ATOM 3028 C C . VAL B 1 117 ? -29.996 32.697 13.855 1.00 31.09 440 VAL B C 1
ATOM 3029 O O . VAL B 1 117 ? -29.895 33.795 14.409 1.00 35.96 440 VAL B O 1
ATOM 3033 N N . GLU B 1 118 ? -31.156 32.249 13.363 1.00 36.96 441 GLU B N 1
ATOM 3034 C CA . GLU B 1 118 ? -32.360 33.061 13.544 1.00 36.89 441 GLU B CA 1
ATOM 3035 C C . GLU B 1 118 ? -33.578 32.192 13.863 1.00 37.04 441 GLU B C 1
ATOM 3036 O O . GLU B 1 118 ? -33.598 30.982 13.624 1.00 38.27 441 GLU B O 1
ATOM 3042 N N . ARG B 1 119 ? -34.601 32.837 14.415 1.00 60.48 442 ARG B N 1
ATOM 3043 C CA . ARG B 1 119 ? -35.770 32.145 14.940 1.00 33.78 442 ARG B CA 1
ATOM 3044 C C . ARG B 1 119 ? -37.042 32.642 14.267 1.00 36.64 442 ARG B C 1
ATOM 3045 O O . ARG B 1 119 ? -37.268 33.854 14.156 1.00 38.78 442 ARG B O 1
ATOM 3053 N N . TYR B 1 120 ? -37.873 31.703 13.837 1.00 37.90 443 TYR B N 1
ATOM 3054 C CA . TYR B 1 120 ? -39.141 32.009 13.206 1.00 41.70 443 TYR B CA 1
ATOM 3055 C C . TYR B 1 120 ? -40.293 31.719 14.161 1.00 38.26 443 TYR B C 1
ATOM 3056 O O . TYR B 1 120 ? -40.332 30.664 14.798 1.00 41.54 443 TYR B O 1
ATOM 3065 N N . GLU B 1 121 ? -41.227 32.662 14.253 1.00 39.47 444 GLU B N 1
ATOM 3066 C CA . GLU B 1 121 ? -42.420 32.523 15.088 1.00 43.71 444 GLU B CA 1
ATOM 3067 C C . GLU B 1 121 ? -43.650 32.334 14.201 1.00 45.84 444 GLU B C 1
ATOM 3068 O O . GLU B 1 121 ? -44.124 33.302 13.584 1.00 41.13 444 GLU B O 1
ATOM 3074 N N . PRO B 1 122 ? -44.202 31.121 14.105 1.00 49.55 445 PRO B N 1
ATOM 3075 C CA . PRO B 1 122 ? -45.295 30.877 13.148 1.00 59.18 445 PRO B CA 1
ATOM 3076 C C . PRO B 1 122 ? -46.548 31.680 13.422 1.00 67.81 445 PRO B C 1
ATOM 3077 O O . PRO B 1 122 ? -47.313 31.949 12.490 1.00 72.56 445 PRO B O 1
ATOM 3081 N N . GLU B 1 123 ? -46.784 32.073 14.664 1.00 51.80 446 GLU B N 1
ATOM 3082 C CA . GLU B 1 123 ? -48.001 32.796 14.990 1.00 48.57 446 GLU B CA 1
ATOM 3083 C C . GLU B 1 123 ? -47.906 34.274 14.633 1.00 49.06 446 GLU B C 1
ATOM 3084 O O . GLU B 1 123 ? -48.945 34.924 14.488 1.00 57.20 446 GLU B O 1
ATOM 3090 N N . ARG B 1 124 ? -46.698 34.807 14.449 1.00 84.18 447 ARG B N 1
ATOM 3091 C CA . ARG B 1 124 ? -46.525 36.182 14.002 1.00 43.68 447 ARG B CA 1
ATOM 3092 C C . ARG B 1 124 ? -45.895 36.305 12.620 1.00 41.32 447 ARG B C 1
ATOM 3093 O O . ARG B 1 124 ? -45.711 37.429 12.149 1.00 43.21 447 ARG B O 1
ATOM 3101 N N . ASP B 1 125 ? -45.546 35.197 11.970 1.00 42.47 448 ASP B N 1
ATOM 3102 C CA . ASP B 1 125 ? -44.852 35.202 10.679 1.00 41.33 448 ASP B CA 1
ATOM 3103 C C . ASP B 1 125 ? -43.685 36.187 10.677 1.00 45.37 448 ASP B C 1
ATOM 3104 O O . ASP B 1 125 ? -43.575 37.073 9.824 1.00 53.41 448 ASP B O 1
ATOM 3109 N N . GLU B 1 126 ? -42.802 36.035 11.659 1.00 37.09 449 GLU B N 1
ATOM 3110 C CA . GLU B 1 126 ? -41.637 36.895 11.712 1.00 34.65 449 GLU B CA 1
ATOM 3111 C C . GLU B 1 126 ? -40.427 36.069 12.100 1.00 35.09 449 GLU B C 1
ATOM 3112 O O . GLU B 1 126 ? -40.531 35.110 12.876 1.00 32.52 449 GLU B O 1
ATOM 3118 N N . TRP B 1 127 ? -39.284 36.511 11.603 1.00 33.29 450 TRP B N 1
ATOM 3119 C CA . TRP B 1 127 ? -37.964 35.983 11.901 1.00 34.70 450 TRP B CA 1
ATOM 3120 C C . TRP B 1 127 ? -37.211 36.983 12.766 1.00 34.96 450 TRP B C 1
ATOM 3121 O O . TRP B 1 127 ? -37.272 38.187 12.518 1.00 37.44 450 TRP B O 1
ATOM 3132 N N . HIS B 1 128 ? -36.480 36.492 13.757 1.00 42.91 451 HIS B N 1
ATOM 3133 C CA . HIS B 1 128 ? -35.609 37.357 14.547 1.00 46.68 451 HIS B CA 1
ATOM 3134 C C . HIS B 1 128 ? -34.273 36.672 14.751 1.00 44.60 451 HIS B C 1
ATOM 3135 O O . HIS B 1 128 ? -34.220 35.486 15.087 1.00 44.98 451 HIS B O 1
ATOM 3142 N N . LEU B 1 129 ? -33.205 37.415 14.502 1.00 41.39 452 LEU B N 1
ATOM 3143 C CA . LEU B 1 129 ? -31.865 36.897 14.706 1.00 42.16 452 LEU B CA 1
ATOM 3144 C C . LEU B 1 129 ? -31.634 36.657 16.190 1.00 40.37 452 LEU B C 1
ATOM 3145 O O . LEU B 1 129 ? -32.154 37.380 17.050 1.00 39.35 452 LEU B O 1
ATOM 3150 N N . VAL B 1 130 ? -30.898 35.594 16.497 1.00 35.90 453 VAL B N 1
ATOM 3151 C CA . VAL B 1 130 ? -30.553 35.337 17.890 1.00 31.90 453 VAL B CA 1
ATOM 3152 C C . VAL B 1 130 ? -29.046 35.201 17.968 1.00 36.09 453 VAL B C 1
ATOM 3153 O O . VAL B 1 130 ? -28.331 35.595 17.040 1.00 35.00 453 VAL B O 1
ATOM 3157 N N . ALA B 1 131 ? -28.559 34.668 19.073 1.00 33.86 454 ALA B N 1
ATOM 3158 C CA . ALA B 1 131 ? -27.122 34.603 19.296 1.00 33.96 454 ALA B CA 1
ATOM 3159 C C . ALA B 1 131 ? -26.448 33.739 18.228 1.00 36.50 454 ALA B C 1
ATOM 3160 O O . ALA B 1 131 ? -26.889 32.608 17.978 1.00 37.35 454 ALA B O 1
ATOM 3162 N N . PRO B 1 132 ? -25.374 34.213 17.605 1.00 38.52 455 PRO B N 1
ATOM 3163 C CA . PRO B 1 132 ? -24.699 33.397 16.596 1.00 34.81 455 PRO B CA 1
ATOM 3164 C C . PRO B 1 132 ? -23.898 32.286 17.246 1.00 32.85 455 PRO B C 1
ATOM 3165 O O . PRO B 1 132 ? -23.436 32.406 18.385 1.00 33.31 455 PRO B O 1
ATOM 3169 N N . MET B 1 133 ? -23.737 31.196 16.502 1.00 37.80 456 MET B N 1
ATOM 3170 C CA . MET B 1 133 ? -22.882 30.099 16.924 1.00 39.75 456 MET B CA 1
ATOM 3171 C C . MET B 1 133 ? -21.437 30.556 17.141 1.00 35.95 456 MET B C 1
ATOM 3172 O O . MET B 1 133 ? -20.977 31.562 16.594 1.00 38.25 456 MET B O 1
ATOM 3177 N N . LEU B 1 134 ? -20.712 29.758 17.921 1.00 37.92 457 LEU B N 1
ATOM 3178 C CA . LEU B 1 134 ? -19.279 29.948 18.102 1.00 36.86 457 LEU B CA 1
ATOM 3179 C C . LEU B 1 134 ? -18.498 29.665 16.835 1.00 41.36 457 LEU B C 1
ATOM 3180 O O . LEU B 1 134 ? -17.373 30.152 16.704 1.00 42.24 457 LEU B O 1
ATOM 3185 N N . THR B 1 135 ? -19.078 28.906 15.908 1.00 31.26 458 THR B N 1
ATOM 3186 C CA . THR B 1 135 ? -18.413 28.402 14.709 1.00 38.51 458 THR B CA 1
ATOM 3187 C C . THR B 1 135 ? -19.274 28.660 13.475 1.00 40.92 458 THR B C 1
ATOM 3188 O O . THR B 1 135 ? -20.500 28.523 13.527 1.00 43.97 458 THR B O 1
ATOM 3192 N N . ARG B 1 136 ? -18.634 29.020 12.364 1.00 47.26 459 ARG B N 1
ATOM 3193 C CA . ARG B 1 136 ? -19.332 29.028 11.080 1.00 29.14 459 ARG B CA 1
ATOM 3194 C C . ARG B 1 136 ? -19.519 27.592 10.603 1.00 30.87 459 ARG B C 1
ATOM 3195 O O . ARG B 1 136 ? -18.563 26.813 10.588 1.00 35.03 459 ARG B O 1
ATOM 3203 N N . ARG B 1 137 ? -20.756 27.220 10.271 1.00 29.33 460 ARG B N 1
ATOM 3204 C CA . ARG B 1 137 ? -21.071 25.826 9.958 1.00 30.60 460 ARG B CA 1
ATOM 3205 C C . ARG B 1 137 ? -22.002 25.742 8.758 1.00 30.87 460 ARG B C 1
ATOM 3206 O O . ARG B 1 137 ? -23.127 26.251 8.797 1.00 28.52 460 ARG B O 1
ATOM 3214 N N . ILE B 1 138 ? -21.541 25.062 7.712 1.00 27.93 461 ILE B N 1
ATOM 3215 C CA . ILE B 1 138 ? -22.324 24.723 6.533 1.00 31.67 461 ILE B CA 1
ATOM 3216 C C . ILE B 1 138 ? -22.514 23.220 6.545 1.00 29.84 461 ILE B C 1
ATOM 3217 O O . ILE B 1 138 ? -21.609 22.489 6.944 1.00 32.14 461 ILE B O 1
ATOM 3222 N N . GLY B 1 139 ? -23.670 22.748 6.099 1.00 27.62 462 GLY B N 1
ATOM 3223 C CA . GLY B 1 139 ? -23.923 21.324 6.230 1.00 31.70 462 GLY B CA 1
ATOM 3224 C C . GLY B 1 139 ? -23.947 20.879 7.671 1.00 30.93 462 GLY B C 1
ATOM 3225 O O . GLY B 1 139 ? -23.510 19.765 7.983 1.00 34.40 462 GLY B O 1
ATOM 3226 N N . VAL B 1 140 ? -24.412 21.747 8.563 1.00 35.64 463 VAL B N 1
ATOM 3227 C CA . VAL B 1 140 ? -24.505 21.455 9.987 1.00 32.47 463 VAL B CA 1
ATOM 3228 C C . VAL B 1 140 ? -25.736 20.594 10.261 1.00 34.31 463 VAL B C 1
ATOM 3229 O O . VAL B 1 140 ? -26.810 20.853 9.720 1.00 32.65 463 VAL B O 1
ATOM 3233 N N . GLY B 1 141 ? -25.585 19.579 11.112 1.00 31.12 464 GLY B N 1
ATOM 3234 C CA . GLY B 1 141 ? -26.719 18.832 11.623 1.00 34.27 464 GLY B CA 1
ATOM 3235 C C . GLY B 1 141 ? -27.248 19.453 12.913 1.00 38.63 464 GLY B C 1
ATOM 3236 O O . GLY B 1 141 ? -26.485 19.871 13.782 1.00 37.26 464 GLY B O 1
ATOM 3237 N N . VAL B 1 142 ? -28.567 19.528 13.015 1.00 32.97 465 VAL B N 1
ATOM 3238 C CA . VAL B 1 142 ? -29.248 20.218 14.109 1.00 41.05 465 VAL B CA 1
ATOM 3239 C C . VAL B 1 142 ? -30.268 19.280 14.732 1.00 38.95 465 VAL B C 1
ATOM 3240 O O . VAL B 1 142 ? -30.988 18.568 14.027 1.00 37.97 465 VAL B O 1
ATOM 3244 N N . ALA B 1 143 ? -30.332 19.287 16.057 1.00 34.49 466 ALA B N 1
ATOM 3245 C CA . ALA B 1 143 ? -31.283 18.467 16.788 1.00 32.83 466 ALA B CA 1
ATOM 3246 C C . ALA B 1 143 ? -31.620 19.136 18.116 1.00 36.29 466 ALA B C 1
ATOM 3247 O O . ALA B 1 143 ? -30.809 19.870 18.690 1.00 39.29 466 ALA B O 1
ATOM 3249 N N . VAL B 1 144 ? -32.844 18.907 18.578 1.00 40.64 467 VAL B N 1
ATOM 3250 C CA . VAL B 1 144 ? -33.331 19.486 19.825 1.00 42.62 467 VAL B CA 1
ATOM 3251 C C . VAL B 1 144 ? -33.489 18.365 20.834 1.00 48.88 467 VAL B C 1
ATOM 3252 O O . VAL B 1 144 ? -34.202 17.390 20.580 1.00 47.93 467 VAL B O 1
ATOM 3256 N N . LEU B 1 145 ? -32.814 18.495 21.967 1.00 48.18 468 LEU B N 1
ATOM 3257 C CA . LEU B 1 145 ? -32.916 17.520 23.043 1.00 51.23 468 LEU B CA 1
ATOM 3258 C C . LEU B 1 145 ? -33.251 18.271 24.318 1.00 50.76 468 LEU B C 1
ATOM 3259 O O . LEU B 1 145 ? -32.512 19.177 24.715 1.00 54.89 468 LEU B O 1
ATOM 3264 N N . ASN B 1 146 ? -34.393 17.924 24.915 1.00 45.19 469 ASN B N 1
ATOM 3265 C CA . ASN B 1 146 ? -34.897 18.560 26.132 1.00 42.81 469 ASN B CA 1
ATOM 3266 C C . ASN B 1 146 ? -34.900 20.085 26.013 1.00 52.95 469 ASN B C 1
ATOM 3267 O O . ASN B 1 146 ? -34.433 20.802 26.902 1.00 59.50 469 ASN B O 1
ATOM 3272 N N . ARG B 1 147 ? -35.438 20.577 24.896 1.00 69.61 470 ARG B N 1
ATOM 3273 C CA . ARG B 1 147 ? -35.569 22.006 24.609 1.00 43.83 470 ARG B CA 1
ATOM 3274 C C . ARG B 1 147 ? -34.219 22.724 24.552 1.00 41.05 470 ARG B C 1
ATOM 3275 O O . ARG B 1 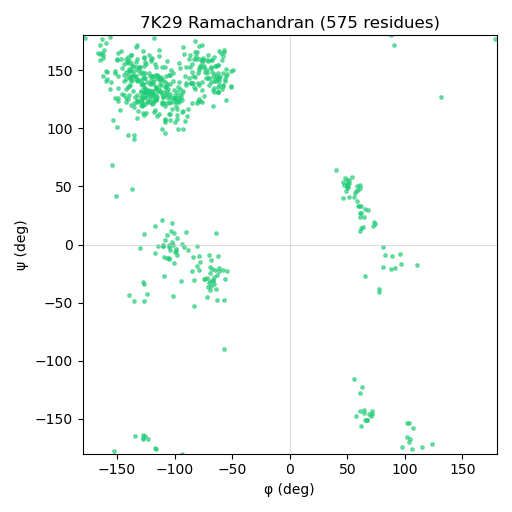147 ? -34.143 23.952 24.716 1.00 36.99 470 ARG B O 1
ATOM 3283 N N . LEU B 1 148 ? -33.144 21.994 24.280 1.00 38.94 471 LEU B N 1
ATOM 3284 C CA . LEU B 1 148 ? -31.869 22.599 23.936 1.00 39.49 471 LEU B CA 1
ATOM 3285 C C . LEU B 1 148 ? -31.558 22.260 22.490 1.00 40.20 471 LEU B C 1
ATOM 3286 O O . LEU B 1 148 ? -31.875 21.160 22.028 1.00 42.85 471 LEU B O 1
ATOM 3291 N N . LEU B 1 149 ? -30.953 23.217 21.779 1.00 34.99 472 LEU B N 1
ATOM 3292 C CA . LEU B 1 149 ? -30.694 23.106 20.344 1.00 36.74 472 LEU B CA 1
ATOM 3293 C C . LEU B 1 149 ? -29.214 22.807 20.104 1.00 32.07 472 LEU B C 1
ATOM 3294 O O . LEU B 1 149 ? -28.341 23.581 20.517 1.00 33.87 472 LEU B O 1
ATOM 3299 N N . TYR B 1 150 ? -28.936 21.701 19.426 1.00 39.15 473 TYR B N 1
ATOM 3300 C CA . TYR B 1 150 ? -27.573 21.253 19.181 1.00 38.32 473 TYR B CA 1
ATOM 3301 C C . TYR B 1 150 ? -27.202 21.427 17.714 1.00 31.63 473 TYR B C 1
ATOM 3302 O O . TYR B 1 150 ? -27.965 21.033 16.823 1.00 28.91 473 TYR B O 1
ATOM 3311 N N . ALA B 1 151 ? -26.042 22.022 17.467 1.00 30.76 474 ALA B N 1
ATOM 3312 C CA . ALA B 1 151 ? -25.462 22.117 16.134 1.00 30.19 474 ALA B CA 1
ATOM 3313 C C . ALA B 1 151 ? -24.243 21.208 16.096 1.00 30.50 474 ALA B C 1
ATOM 3314 O O . ALA B 1 151 ? -23.375 21.294 16.973 1.00 28.30 474 ALA B O 1
ATOM 3316 N N . VAL B 1 152 ? -24.192 20.313 15.114 1.00 32.79 475 VAL B N 1
ATOM 3317 C CA . VAL B 1 152 ? -23.237 19.213 15.123 1.00 32.73 475 VAL B CA 1
ATOM 3318 C C . VAL B 1 152 ? -22.493 19.196 13.788 1.00 32.07 475 VAL B C 1
ATOM 3319 O O . VAL B 1 152 ? -23.125 19.128 12.728 1.00 34.32 475 VAL B O 1
ATOM 3323 N N . GLY B 1 153 ? -21.154 19.249 13.841 1.00 32.52 476 GLY B N 1
ATOM 3324 C CA . GLY B 1 153 ? -20.342 19.050 12.646 1.00 34.54 476 GLY B CA 1
ATOM 3325 C C . GLY B 1 153 ? -20.452 20.213 11.670 1.00 33.15 476 GLY B C 1
ATOM 3326 O O . GLY B 1 153 ? -20.622 21.374 12.054 1.00 32.46 476 GLY B O 1
ATOM 3327 N N . GLY B 1 154 ? -20.358 19.895 10.391 1.00 28.24 477 GLY B N 1
ATOM 3328 C CA . GLY B 1 154 ? -20.412 20.883 9.329 1.00 33.16 477 GLY B CA 1
ATOM 3329 C C . GLY B 1 154 ? -19.047 21.199 8.731 1.00 34.01 477 GLY B C 1
ATOM 3330 O O . GLY B 1 154 ? -18.036 20.537 8.995 1.00 36.51 477 GLY B O 1
ATOM 3331 N N . PHE B 1 155 ? -19.043 22.247 7.904 1.00 37.94 478 PHE B N 1
ATOM 3332 C CA . PHE B 1 155 ? -17.888 22.712 7.136 1.00 30.57 478 PHE B CA 1
ATOM 3333 C C . PHE B 1 155 ? -17.777 24.213 7.345 1.00 32.05 478 PHE B C 1
ATOM 3334 O O . PHE B 1 155 ? -18.744 24.934 7.090 1.00 31.10 478 PHE B O 1
ATOM 3342 N N . ASP B 1 156 ? -16.633 24.696 7.832 1.00 34.45 479 ASP B N 1
ATOM 3343 C CA . ASP B 1 156 ? -16.532 26.130 8.101 1.00 36.61 479 ASP B CA 1
ATOM 3344 C C . ASP B 1 156 ? -16.012 26.926 6.904 1.00 33.08 479 ASP B C 1
ATOM 3345 O O . ASP B 1 156 ? -15.688 28.109 7.053 1.00 32.69 479 ASP B O 1
ATOM 3350 N N . GLY B 1 157 ? -15.932 26.312 5.732 1.00 29.40 480 GLY B N 1
ATOM 3351 C CA . GLY B 1 157 ? -15.366 26.946 4.556 1.00 32.61 480 GLY B CA 1
ATOM 3352 C C . GLY B 1 157 ? -13.907 26.618 4.309 1.00 29.73 480 GLY B C 1
ATOM 3353 O O . GLY B 1 157 ? -13.376 27.008 3.268 1.00 30.95 480 GLY B O 1
ATOM 3354 N N . THR B 1 158 ? -13.241 25.944 5.251 1.00 35.71 481 THR B N 1
ATOM 3355 C CA . THR B 1 158 ? -11.843 25.562 5.110 1.00 29.35 481 THR B CA 1
ATOM 3356 C C . THR B 1 158 ? -11.653 24.159 5.656 1.00 32.80 481 THR B C 1
ATOM 3357 O O . THR B 1 158 ? -10.956 23.327 5.064 1.00 30.88 481 THR B O 1
ATOM 3361 N N . ASN B 1 159 ? -12.273 23.903 6.806 1.00 35.15 482 ASN B N 1
ATOM 3362 C CA . ASN B 1 159 ? -12.128 22.636 7.490 1.00 34.44 482 ASN B CA 1
ATOM 3363 C C . ASN B 1 159 ? -13.501 22.059 7.747 1.00 29.31 482 ASN B C 1
ATOM 3364 O O . ASN B 1 159 ? -14.472 22.798 7.929 1.00 32.19 482 ASN B O 1
ATOM 3369 N N . ARG B 1 160 ? -13.566 20.738 7.730 1.00 38.31 483 ARG B N 1
ATOM 3370 C CA . ARG B 1 160 ? -14.729 20.026 8.208 1.00 33.71 483 ARG B CA 1
ATOM 3371 C C . ARG B 1 160 ? -14.567 19.715 9.699 1.00 32.53 483 ARG B C 1
ATOM 3372 O O . ARG B 1 160 ? -13.442 19.599 10.217 1.00 30.31 483 ARG B O 1
ATOM 3380 N N . LEU B 1 161 ? -15.709 19.598 10.388 1.00 30.74 484 LEU B N 1
ATOM 3381 C CA . LEU B 1 161 ? -15.778 19.712 11.845 1.00 30.63 484 LEU B CA 1
ATOM 3382 C C . LEU B 1 161 ? -16.321 18.449 12.497 1.00 29.31 484 LEU B C 1
ATOM 3383 O O . LEU B 1 161 ? -17.270 17.841 11.992 1.00 33.39 484 LEU B O 1
ATOM 3388 N N . ASN B 1 162 ? -15.709 18.057 13.621 1.00 32.71 485 ASN B N 1
ATOM 3389 C CA . ASN B 1 162 ? -16.323 17.113 14.545 1.00 33.31 485 ASN B CA 1
ATOM 3390 C C . ASN B 1 162 ? -16.868 17.794 15.796 1.00 36.57 485 ASN B C 1
ATOM 3391 O O . ASN B 1 162 ? -17.492 17.128 16.627 1.00 38.18 485 ASN B O 1
ATOM 3396 N N . SER B 1 163 ? -16.653 19.101 15.946 1.00 26.34 486 SER B N 1
ATOM 3397 C CA . SER B 1 163 ? -17.110 19.821 17.126 1.00 35.73 486 SER B CA 1
ATOM 3398 C C . SER B 1 163 ? -18.631 19.965 17.110 1.00 35.01 486 SER B C 1
ATOM 3399 O O . SER B 1 163 ? -19.279 19.892 16.061 1.00 37.09 486 SER B O 1
ATOM 3402 N N . ALA B 1 164 ? -19.194 20.174 18.303 1.00 34.98 487 ALA B N 1
ATOM 3403 C CA . ALA B 1 164 ? -20.623 20.399 18.482 1.00 38.02 487 ALA B CA 1
ATOM 3404 C C . ALA B 1 164 ? -20.824 21.437 19.579 1.00 36.52 487 ALA B C 1
ATOM 3405 O O . ALA B 1 164 ? -20.014 21.544 20.507 1.00 37.15 487 ALA B O 1
ATOM 3407 N N . GLU B 1 165 ? -21.900 22.217 19.454 1.00 38.08 488 GLU B N 1
ATOM 3408 C CA . GLU B 1 165 ? -22.222 23.257 20.426 1.00 33.78 488 GLU B CA 1
ATOM 3409 C C . GLU B 1 165 ? -23.720 23.253 20.707 1.00 36.41 488 GLU B C 1
ATOM 3410 O O . GLU B 1 165 ? -24.522 22.716 19.940 1.00 42.29 488 GLU B O 1
ATOM 3416 N N . CYS B 1 166 ? -24.095 23.893 21.809 1.00 28.23 489 CYS B N 1
ATOM 3417 C CA . CYS B 1 166 ? -25.449 23.768 22.333 1.00 27.92 489 CYS B CA 1
ATOM 3418 C C . CYS B 1 166 ? -26.009 25.162 22.587 1.00 28.15 489 CYS B C 1
ATOM 3419 O O . CYS B 1 166 ? -25.335 26.006 23.186 1.00 31.36 489 CYS B O 1
ATOM 3422 N N . TYR B 1 167 ? -27.221 25.409 22.114 1.00 31.69 490 TYR B N 1
ATOM 3423 C CA . TYR B 1 167 ? -27.856 26.710 22.252 1.00 38.82 490 TYR B CA 1
ATOM 3424 C C . TYR B 1 167 ? -28.895 26.708 23.388 1.00 39.11 490 TYR B C 1
ATOM 3425 O O . TYR B 1 167 ? -29.822 25.884 23.402 1.00 39.63 490 TYR B O 1
ATOM 3434 N N . TYR B 1 168 ? -28.757 27.654 24.313 1.00 42.13 491 TYR B N 1
ATOM 3435 C CA . TYR B 1 168 ? -29.706 27.782 25.411 1.00 40.68 491 TYR B CA 1
ATOM 3436 C C . TYR B 1 168 ? -30.717 28.863 25.063 1.00 44.76 491 TYR B C 1
ATOM 3437 O O . TYR B 1 168 ? -30.368 30.052 25.103 1.00 48.25 491 TYR B O 1
ATOM 3446 N N . PRO B 1 169 ? -31.971 28.512 24.759 1.00 55.09 492 PRO B N 1
ATOM 3447 C CA . PRO B 1 169 ? -32.873 29.472 24.090 1.00 59.98 492 PRO B CA 1
ATOM 3448 C C . PRO B 1 169 ? -33.301 30.646 24.952 1.00 65.99 492 PRO B C 1
ATOM 3449 O O . PRO B 1 169 ? -33.412 31.763 24.432 1.00 72.75 492 PRO B O 1
ATOM 3453 N N . GLU B 1 170 ? -33.569 30.434 26.243 1.00 53.08 493 GLU B N 1
ATOM 3454 C CA . GLU B 1 170 ? -33.915 31.551 27.107 1.00 51.36 493 GLU B CA 1
ATOM 3455 C C . GLU B 1 170 ? -32.686 32.256 27.667 1.00 52.27 493 GLU B C 1
ATOM 3456 O O . GLU B 1 170 ? -32.782 33.428 28.041 1.00 53.90 493 GLU B O 1
ATOM 3462 N N . ARG B 1 171 ? -31.537 31.577 27.722 1.00 57.30 494 ARG B N 1
ATOM 3463 C CA . ARG B 1 171 ? -30.269 32.272 27.935 1.00 50.72 494 ARG B CA 1
ATOM 3464 C C . ARG B 1 171 ? -29.801 33.013 26.688 1.00 47.97 494 ARG B C 1
ATOM 3465 O O . ARG B 1 171 ? -29.111 34.029 26.796 1.00 42.79 494 ARG B O 1
ATOM 3473 N N . ASN B 1 172 ? -30.148 32.513 25.509 1.00 41.81 495 ASN B N 1
ATOM 3474 C CA . ASN B 1 172 ? -29.664 33.043 24.233 1.00 42.22 495 ASN B CA 1
ATOM 3475 C C . ASN B 1 172 ? -28.136 33.103 24.203 1.00 48.37 495 ASN B C 1
ATOM 3476 O O . ASN B 1 172 ? -27.526 34.155 24.013 1.00 56.60 495 ASN B O 1
ATOM 3481 N N . GLU B 1 173 ? -27.521 31.938 24.395 1.00 37.07 496 GLU B N 1
ATOM 3482 C CA . GLU B 1 173 ? -26.068 31.835 24.370 1.00 35.95 496 GLU B CA 1
ATOM 3483 C C . GLU B 1 173 ? -25.710 30.430 23.912 1.00 36.51 496 GLU B C 1
ATOM 3484 O O . GLU B 1 173 ? -26.442 29.468 24.174 1.00 37.19 496 GLU B O 1
ATOM 3490 N N . TRP B 1 174 ? -24.595 30.317 23.207 1.00 33.46 497 TRP B N 1
ATOM 3491 C CA . TRP B 1 174 ? -24.142 29.036 22.680 1.00 34.69 497 TRP B CA 1
ATOM 3492 C C . TRP B 1 174 ? -22.999 28.509 23.523 1.00 32.53 497 TRP B C 1
ATOM 3493 O O . TRP B 1 174 ? -22.193 29.287 24.016 1.00 34.03 497 TRP B O 1
ATOM 3504 N N . ARG B 1 175 ? -22.910 27.195 23.682 1.00 70.76 498 ARG B N 1
ATOM 3505 C CA . ARG B 1 175 ? -21.809 26.657 24.468 1.00 31.13 498 ARG B CA 1
ATOM 3506 C C . ARG B 1 175 ? -21.292 25.389 23.808 1.00 28.18 498 ARG B C 1
ATOM 3507 O O . ARG B 1 175 ? -22.082 24.530 23.411 1.00 31.49 498 ARG B O 1
ATOM 3515 N N . MET B 1 176 ? -19.969 25.274 23.733 1.00 31.64 499 MET B N 1
ATOM 3516 C CA . MET B 1 176 ? -19.330 24.114 23.136 1.00 30.83 499 MET B CA 1
ATOM 3517 C C . MET B 1 176 ? -19.520 22.896 24.028 1.00 30.97 499 MET B C 1
ATOM 3518 O O . MET B 1 176 ? -19.407 22.982 25.254 1.00 33.71 499 MET B O 1
ATOM 3523 N N . ILE B 1 177 ? -19.830 21.764 23.412 1.00 37.15 500 ILE B N 1
ATOM 3524 C CA . ILE B 1 177 ? -19.945 20.511 24.141 1.00 38.38 500 ILE B CA 1
ATOM 3525 C C . ILE B 1 177 ? -18.859 19.566 23.630 1.00 37.61 500 ILE B C 1
ATOM 3526 O O . ILE B 1 177 ? -18.023 19.949 22.801 1.00 41.79 500 ILE B O 1
ATOM 3531 N N . THR B 1 178 ? -18.859 18.331 24.125 1.00 32.34 501 THR B N 1
ATOM 3532 C CA . THR B 1 178 ? -17.900 17.343 23.655 1.00 32.19 501 THR B CA 1
ATOM 3533 C C . THR B 1 178 ? -18.026 17.138 22.150 1.00 30.10 501 THR B C 1
ATOM 3534 O O . THR B 1 178 ? -19.130 17.027 21.611 1.00 32.62 501 THR B O 1
ATOM 3538 N N . ALA B 1 179 ? -16.887 17.067 21.477 1.00 36.50 502 ALA B N 1
ATOM 3539 C CA . ALA B 1 179 ? -16.884 16.845 20.045 1.00 33.19 502 ALA B CA 1
ATOM 3540 C C . ALA B 1 179 ? -17.235 15.395 19.732 1.00 31.01 502 ALA B C 1
ATOM 3541 O O . ALA B 1 179 ? -17.000 14.490 20.533 1.00 36.68 502 ALA B O 1
ATOM 3543 N N . MET B 1 180 ? -17.793 15.181 18.543 1.00 39.23 503 MET B N 1
ATOM 3544 C CA . MET B 1 180 ? -17.981 13.825 18.053 1.00 41.92 503 MET B CA 1
ATOM 3545 C C . MET B 1 180 ? -16.636 13.114 17.905 1.00 40.67 503 MET B C 1
ATOM 3546 O O . MET B 1 180 ? -15.569 13.725 17.912 1.00 45.10 503 MET B O 1
ATOM 3551 N N . ASN B 1 181 ? -16.718 11.793 17.744 1.00 32.82 504 ASN B N 1
ATOM 3552 C CA . ASN B 1 181 ? -15.545 10.994 17.429 1.00 29.52 504 ASN B CA 1
ATOM 3553 C C . ASN B 1 181 ? -15.034 11.276 16.025 1.00 36.02 504 ASN B C 1
ATOM 3554 O O . ASN B 1 181 ? -13.826 11.217 15.778 1.00 38.91 504 ASN B O 1
ATOM 3559 N N . THR B 1 182 ? -15.936 11.606 15.114 1.00 31.51 505 THR B N 1
ATOM 3560 C CA . THR B 1 182 ? -15.696 11.620 13.679 1.00 28.09 505 THR B CA 1
ATOM 3561 C C . THR B 1 182 ? -16.092 12.971 13.121 1.00 26.31 505 THR B C 1
ATOM 3562 O O . THR B 1 182 ? -17.200 13.464 13.396 1.00 29.64 505 THR B O 1
ATOM 3566 N N . ILE B 1 183 ? -15.187 13.560 12.342 1.00 33.69 506 ILE B N 1
ATOM 3567 C CA . ILE B 1 183 ? -15.508 14.771 11.611 1.00 34.85 506 ILE B CA 1
ATOM 3568 C C . ILE B 1 183 ? -16.559 14.471 10.554 1.00 26.80 506 ILE B C 1
ATOM 3569 O O . ILE B 1 183 ? -16.429 13.512 9.782 1.00 27.47 506 ILE B O 1
ATOM 3574 N N . ARG B 1 184 ? -17.586 15.313 10.483 1.00 29.00 507 ARG B N 1
ATOM 3575 C CA . ARG B 1 184 ? -18.724 15.056 9.607 1.00 33.37 507 ARG B CA 1
ATOM 3576 C C . ARG B 1 184 ? -19.315 16.367 9.132 1.00 30.41 507 ARG B C 1
ATOM 3577 O O . ARG B 1 184 ? -19.721 17.195 9.947 1.00 30.76 507 ARG B O 1
ATOM 3585 N N . SER B 1 185 ? -19.382 16.539 7.820 1.00 25.58 508 SER B N 1
ATOM 3586 C CA A SER B 1 185 ? -20.228 17.548 7.211 0.62 25.25 508 SER B CA 1
ATOM 3587 C CA B SER B 1 185 ? -20.215 17.549 7.196 0.38 29.90 508 SER B CA 1
ATOM 3588 C C . SER B 1 185 ? -21.325 16.825 6.442 1.00 25.59 508 SER B C 1
ATOM 3589 O O . SER B 1 185 ? -21.119 15.714 5.926 1.00 26.47 508 SER B O 1
ATOM 3594 N N . GLY B 1 186 ? -22.501 17.443 6.393 1.00 29.09 509 GLY B N 1
ATOM 3595 C CA . GLY B 1 186 ? -23.630 16.832 5.700 1.00 29.13 509 GLY B CA 1
ATOM 3596 C C . GLY B 1 186 ? -24.139 15.549 6.323 1.00 33.28 509 GLY B C 1
ATOM 3597 O O . GLY B 1 186 ? -24.622 14.668 5.614 1.00 26.25 509 GLY B O 1
ATOM 3598 N N . ALA B 1 187 ? -24.016 15.404 7.627 1.00 27.23 510 ALA B N 1
ATOM 3599 C CA . ALA B 1 187 ? -24.514 14.221 8.300 1.00 30.47 510 ALA B CA 1
ATOM 3600 C C . ALA B 1 187 ? -26.016 14.355 8.572 1.00 33.95 510 ALA B C 1
ATOM 3601 O O . ALA B 1 187 ? -26.612 15.429 8.450 1.00 28.20 510 ALA B O 1
ATOM 3603 N N . GLY B 1 188 ? -26.643 13.236 8.912 1.00 30.90 511 GLY B N 1
ATOM 3604 C CA . GLY B 1 188 ? -27.999 13.246 9.397 1.00 33.51 511 GLY B CA 1
ATOM 3605 C C . GLY B 1 188 ? -27.964 13.236 10.910 1.00 34.52 511 GLY B C 1
ATOM 3606 O O . GLY B 1 188 ? -27.374 12.341 11.517 1.00 34.87 511 GLY B O 1
ATOM 3607 N N . VAL B 1 189 ? -28.579 14.245 11.518 1.00 36.99 512 VAL B N 1
ATOM 3608 C CA . VAL B 1 189 ? -28.619 14.376 12.969 1.00 37.76 512 VAL B CA 1
ATOM 3609 C C . VAL B 1 189 ? -30.072 14.482 13.432 1.00 38.93 512 VAL B C 1
ATOM 3610 O O . VAL B 1 189 ? -30.830 15.308 12.912 1.00 37.09 512 VAL B O 1
ATOM 3614 N N . CYS B 1 190 ? -30.459 13.620 14.376 1.00 39.80 513 CYS B N 1
ATOM 3615 C CA . CYS B 1 190 ? -31.807 13.608 14.934 1.00 38.78 513 CYS B CA 1
ATOM 3616 C C . CYS B 1 190 ? -31.733 13.206 16.402 1.00 40.70 513 CYS B C 1
ATOM 3617 O O . CYS B 1 190 ? -30.711 12.710 16.884 1.00 39.80 513 CYS B O 1
ATOM 3620 N N . VAL B 1 191 ? -32.836 13.410 17.114 1.00 45.92 514 VAL B N 1
ATOM 3621 C CA . VAL B 1 191 ? -32.963 12.973 18.498 1.00 44.76 514 VAL B CA 1
ATOM 3622 C C . VAL B 1 191 ? -33.879 11.765 18.535 1.00 45.23 514 VAL B C 1
ATOM 3623 O O . VAL B 1 191 ? -34.896 11.727 17.840 1.00 44.28 514 VAL B O 1
ATOM 3627 N N . LEU B 1 192 ? -33.505 10.779 19.333 1.00 45.76 515 LEU B N 1
ATOM 3628 C CA . LEU B 1 192 ? -34.273 9.559 19.499 1.00 47.20 515 LEU B CA 1
ATOM 3629 C C . LEU B 1 192 ? -34.018 8.997 20.890 1.00 50.20 515 LEU B C 1
ATOM 3630 O O . LEU B 1 192 ? -32.863 8.778 21.264 1.00 53.90 515 LEU B O 1
ATOM 3635 N N . HIS B 1 193 ? -35.093 8.762 21.646 1.00 47.07 516 HIS B N 1
ATOM 3636 C CA . HIS B 1 193 ? -35.003 8.147 22.978 1.00 51.75 516 HIS B CA 1
ATOM 3637 C C . HIS B 1 193 ? -33.953 8.822 23.853 1.00 48.26 516 HIS B C 1
ATOM 3638 O O . HIS B 1 193 ? -33.111 8.159 24.455 1.00 47.96 516 HIS B O 1
ATOM 3645 N N . ASN B 1 194 ? -33.969 10.151 23.873 1.00 41.99 517 ASN B N 1
ATOM 3646 C CA . ASN B 1 194 ? -33.150 10.968 24.772 1.00 41.54 517 ASN B CA 1
ATOM 3647 C C . ASN B 1 194 ? -31.663 11.013 24.420 1.00 45.76 517 ASN B C 1
ATOM 3648 O O . ASN B 1 194 ? -30.848 11.389 25.269 1.00 50.62 517 ASN B O 1
ATOM 3653 N N . CYS B 1 195 ? -31.288 10.672 23.184 1.00 40.85 518 CYS B N 1
ATOM 3654 C CA . CYS B 1 195 ? -29.934 10.813 22.670 1.00 43.35 518 CYS B CA 1
ATOM 3655 C C . CYS B 1 195 ? -29.934 11.505 21.312 1.00 34.69 518 CYS B C 1
ATOM 3656 O O . CYS B 1 195 ? -30.892 11.397 20.538 1.00 44.79 518 CYS B O 1
ATOM 3659 N N . ILE B 1 196 ? -28.821 12.181 21.008 1.00 35.74 519 ILE B N 1
ATOM 3660 C CA . ILE B 1 196 ? -28.601 12.775 19.692 1.00 32.44 519 ILE B CA 1
ATOM 3661 C C . ILE B 1 196 ? -27.814 11.798 18.836 1.00 37.42 519 ILE B C 1
ATOM 3662 O O . ILE B 1 196 ? -26.743 11.331 19.242 1.00 37.15 519 ILE B O 1
ATOM 3667 N N . TYR B 1 197 ? -28.324 11.503 17.650 1.00 39.97 520 TYR B N 1
ATOM 3668 C CA . TYR B 1 197 ? -27.633 10.636 16.712 1.00 40.82 520 TYR B CA 1
ATOM 3669 C C . TYR B 1 197 ? -27.081 11.474 15.573 1.00 33.51 520 TYR B C 1
ATOM 3670 O O . TYR B 1 197 ? -27.778 12.343 15.035 1.00 29.07 520 TYR B O 1
ATOM 3679 N N . ALA B 1 198 ? -25.830 11.199 15.204 1.00 28.79 521 ALA B N 1
ATOM 3680 C CA . ALA B 1 198 ? -25.239 11.720 13.979 1.00 28.34 521 ALA B CA 1
ATOM 3681 C C . ALA B 1 198 ? -24.913 10.531 13.088 1.00 28.57 521 ALA B C 1
ATOM 3682 O O . ALA B 1 198 ? -24.098 9.674 13.462 1.00 28.71 521 ALA B O 1
ATOM 3684 N N . ALA B 1 199 ? -25.582 10.470 11.928 1.00 24.60 522 ALA B N 1
ATOM 3685 C CA . ALA B 1 199 ? -25.430 9.397 10.945 1.00 27.60 522 ALA B CA 1
ATOM 3686 C C . ALA B 1 199 ? -24.767 9.927 9.681 1.00 29.07 522 ALA B C 1
ATOM 3687 O O . ALA B 1 199 ? -25.207 10.945 9.131 1.00 30.05 522 ALA B O 1
ATOM 3689 N N . GLY B 1 200 ? -23.740 9.215 9.211 1.00 30.66 523 GLY B N 1
ATOM 3690 C CA . GLY B 1 200 ? -23.108 9.484 7.930 1.00 29.29 523 GLY B CA 1
ATOM 3691 C C . GLY B 1 200 ? -22.415 10.835 7.834 1.00 29.81 523 GLY B C 1
ATOM 3692 O O . GLY B 1 200 ? -21.810 11.344 8.795 1.00 29.78 523 GLY B O 1
ATOM 3693 N N . GLY B 1 201 ? -22.487 11.417 6.638 1.00 30.90 524 GLY B N 1
ATOM 3694 C CA . GLY B 1 201 ? -21.793 12.657 6.335 1.00 29.95 524 GLY B CA 1
ATOM 3695 C C . GLY B 1 201 ? -20.520 12.433 5.529 1.00 32.74 524 GLY B C 1
ATOM 3696 O O . GLY B 1 201 ? -20.275 11.362 4.957 1.00 30.94 524 GLY B O 1
ATOM 3697 N N . TYR B 1 202 ? -19.706 13.488 5.486 1.00 33.08 525 TYR B N 1
ATOM 3698 C CA . TYR B 1 202 ? -18.472 13.547 4.708 1.00 36.21 525 TYR B CA 1
ATOM 3699 C C . TYR B 1 202 ? -17.374 14.105 5.603 1.00 30.24 525 TYR B C 1
ATOM 3700 O O . TYR B 1 202 ? -17.568 15.148 6.236 1.00 32.52 525 TYR B O 1
ATOM 3709 N N . ASP B 1 203 ? -16.233 13.412 5.688 1.00 36.38 526 ASP B N 1
ATOM 3710 C CA . ASP B 1 203 ? -15.129 13.919 6.508 1.00 33.20 526 ASP B CA 1
ATOM 3711 C C . ASP B 1 203 ? -14.041 14.615 5.689 1.00 38.47 526 ASP B C 1
ATOM 3712 O O . ASP B 1 203 ? -12.986 14.940 6.238 1.00 40.89 526 ASP B O 1
ATOM 3717 N N . GLY B 1 204 ? -14.285 14.870 4.403 1.00 72.13 527 GLY B N 1
ATOM 3718 C CA . GLY B 1 204 ? -13.307 15.467 3.524 1.00 74.89 527 GLY B CA 1
ATOM 3719 C C . GLY B 1 204 ? -12.536 14.469 2.689 1.00 73.07 527 GLY B C 1
ATOM 3720 O O . GLY B 1 204 ? -11.903 14.852 1.706 1.00 36.13 527 GLY B O 1
ATOM 3721 N N . GLN B 1 205 ? -12.565 13.212 3.054 1.00 38.63 528 GLN B N 1
ATOM 3722 C CA . GLN B 1 205 ? -11.963 12.186 2.228 1.00 37.53 528 GLN B CA 1
ATOM 3723 C C . GLN B 1 205 ? -12.932 11.081 1.859 1.00 39.18 528 GLN B C 1
ATOM 3724 O O . GLN B 1 205 ? -12.974 10.675 0.696 1.00 40.27 528 GLN B O 1
ATOM 3730 N N . ASP B 1 206 ? -13.747 10.623 2.809 1.00 33.98 529 ASP B N 1
ATOM 3731 C CA . ASP B 1 206 ? -14.690 9.544 2.575 1.00 32.43 529 ASP B CA 1
ATOM 3732 C C . ASP B 1 206 ? -16.091 9.966 2.981 1.00 29.59 529 ASP B C 1
ATOM 3733 O O . ASP B 1 206 ? -16.270 10.684 3.970 1.00 28.69 529 ASP B O 1
ATOM 3738 N N . GLN B 1 207 ? -17.081 9.516 2.222 1.00 31.00 530 GLN B N 1
ATOM 3739 C CA . GLN B 1 207 ? -18.436 9.506 2.737 1.00 32.86 530 GLN B CA 1
ATOM 3740 C C . GLN B 1 207 ? -18.521 8.402 3.775 1.00 33.61 530 GLN B C 1
ATOM 3741 O O . GLN B 1 207 ? -17.795 7.410 3.701 1.00 28.75 530 GLN B O 1
ATOM 3747 N N . LEU B 1 208 ? -19.390 8.585 4.765 1.00 35.71 531 LEU B N 1
ATOM 3748 C CA . LEU B 1 208 ? -19.351 7.790 5.984 1.00 38.38 531 LEU B CA 1
ATOM 3749 C C . LEU B 1 208 ? -20.604 6.935 6.130 1.00 33.60 531 LEU B C 1
ATOM 3750 O O . LEU B 1 208 ? -21.699 7.349 5.735 1.00 36.71 531 LEU B O 1
ATOM 3755 N N . ASN B 1 209 ? -20.441 5.740 6.701 1.00 35.84 532 ASN B N 1
ATOM 3756 C CA . ASN B 1 209 ? -21.580 4.953 7.143 1.00 33.57 532 ASN B CA 1
ATOM 3757 C C . ASN B 1 209 ? -21.668 4.871 8.657 1.00 35.37 532 ASN B C 1
ATOM 3758 O O . ASN B 1 209 ? -22.625 4.288 9.181 1.00 36.30 532 ASN B O 1
ATOM 3763 N N . SER B 1 210 ? -20.728 5.467 9.371 1.00 28.18 533 SER B N 1
ATOM 3764 C CA . SER B 1 210 ? -20.707 5.324 10.812 1.00 27.55 533 SER B CA 1
ATOM 3765 C C . SER B 1 210 ? -21.784 6.199 11.454 1.00 24.92 533 SER B C 1
ATOM 3766 O O . SER B 1 210 ? -22.272 7.172 10.863 1.00 29.98 533 SER B O 1
ATOM 3769 N N . VAL B 1 211 ? -22.160 5.833 12.674 1.00 31.44 534 VAL B N 1
ATOM 3770 C CA . VAL B 1 211 ? -23.263 6.463 13.399 1.00 37.03 534 VAL B CA 1
ATOM 3771 C C . VAL B 1 211 ? -22.866 6.544 14.861 1.00 36.43 534 VAL B C 1
ATOM 3772 O O . VAL B 1 211 ? -22.497 5.534 15.466 1.00 38.32 534 VAL B O 1
ATOM 3776 N N . GLU B 1 212 ? -22.930 7.724 15.429 1.00 39.13 535 GLU B N 1
ATOM 3777 C CA . GLU B 1 212 ? -22.642 7.853 16.838 1.00 36.13 535 GLU B CA 1
ATOM 3778 C C . GLU B 1 212 ? -23.761 8.636 17.508 1.00 34.48 535 GLU B C 1
ATOM 3779 O O . GLU B 1 212 ? -24.437 9.452 16.872 1.00 43.21 535 GLU B O 1
ATOM 3785 N N . ARG B 1 213 ? -23.955 8.367 18.795 1.00 54.93 536 ARG B N 1
ATOM 3786 C CA . ARG B 1 213 ? -25.023 9.015 19.537 1.00 33.07 536 ARG B CA 1
ATOM 3787 C C . ARG B 1 213 ? -24.495 9.665 20.816 1.00 34.95 536 ARG B C 1
ATOM 3788 O O . ARG B 1 213 ? -23.630 9.124 21.515 1.00 42.55 536 ARG B O 1
ATOM 3796 N N . TYR B 1 214 ? -24.989 10.863 21.074 1.00 44.65 537 TYR B N 1
ATOM 3797 C CA . TYR B 1 214 ? -24.576 11.648 22.215 1.00 49.20 537 TYR B CA 1
ATOM 3798 C C . TYR B 1 214 ? -25.549 11.437 23.365 1.00 50.82 537 TYR B C 1
ATOM 3799 O O . TYR B 1 214 ? -26.765 11.565 23.194 1.00 53.68 537 TYR B O 1
ATOM 3808 N N . ASP B 1 215 ? -25.006 11.112 24.528 1.00 54.68 538 ASP B N 1
ATOM 3809 C CA . ASP B 1 215 ? -25.780 10.965 25.750 1.00 58.58 538 ASP B CA 1
ATOM 3810 C C . ASP B 1 215 ? -25.556 12.193 26.622 1.00 53.55 538 ASP B C 1
ATOM 3811 O O . ASP B 1 215 ? -24.450 12.403 27.117 1.00 52.45 538 ASP B O 1
ATOM 3816 N N . VAL B 1 216 ? -26.599 13.011 26.798 1.00 61.79 539 VAL B N 1
ATOM 3817 C CA . VAL B 1 216 ? -26.479 14.205 27.641 1.00 54.23 539 VAL B CA 1
ATOM 3818 C C . VAL B 1 216 ? -26.010 13.864 29.057 1.00 56.19 539 VAL B C 1
ATOM 3819 O O . VAL B 1 216 ? -25.321 14.666 29.697 1.00 52.37 539 VAL B O 1
ATOM 3823 N N . ALA B 1 217 ? -26.335 12.674 29.563 1.00 55.79 540 ALA B N 1
ATOM 3824 C CA . ALA B 1 217 ? -25.988 12.364 30.947 1.00 55.86 540 ALA B CA 1
ATOM 3825 C C . ALA B 1 217 ? -24.490 12.152 31.112 1.00 46.46 540 ALA B C 1
ATOM 3826 O O . ALA B 1 217 ? -23.881 12.664 32.060 1.00 49.43 540 ALA B O 1
ATOM 3828 N N . THR B 1 218 ? -23.873 11.390 30.211 1.00 45.79 541 THR B N 1
ATOM 3829 C CA . THR B 1 218 ? -22.431 11.192 30.281 1.00 51.10 541 THR B CA 1
ATOM 3830 C C . THR B 1 218 ? -21.648 12.204 29.459 1.00 47.68 541 THR B C 1
ATOM 3831 O O . THR B 1 218 ? -20.414 12.166 29.481 1.00 50.00 541 THR B O 1
ATOM 3835 N N . ALA B 1 219 ? -22.326 13.109 28.756 1.00 59.48 542 ALA B N 1
ATOM 3836 C CA . ALA B 1 219 ? -21.678 14.046 27.833 1.00 55.77 542 ALA B CA 1
ATOM 3837 C C . ALA B 1 219 ? -20.661 13.345 26.930 1.00 42.03 542 ALA B C 1
ATOM 3838 O O . ALA B 1 219 ? -19.584 13.875 26.649 1.00 38.11 542 ALA B O 1
ATOM 3840 N N . THR B 1 220 ? -21.011 12.145 26.458 1.00 37.71 543 THR B N 1
ATOM 3841 C CA . THR B 1 220 ? -20.106 11.295 25.688 1.00 35.81 543 THR B CA 1
ATOM 3842 C C . THR B 1 220 ? -20.794 10.831 24.406 1.00 33.96 543 THR B C 1
ATOM 3843 O O . THR B 1 220 ? -22.000 10.549 24.394 1.00 33.67 543 THR B O 1
ATOM 3847 N N . TRP B 1 221 ? -20.023 10.803 23.325 1.00 28.25 544 TRP B N 1
ATOM 3848 C CA . TRP B 1 221 ? -20.431 10.274 22.030 1.00 33.44 544 TRP B CA 1
ATOM 3849 C C . TRP B 1 221 ? -20.008 8.817 21.938 1.00 32.94 544 TRP B C 1
ATOM 3850 O O . TRP B 1 221 ? -18.835 8.495 22.166 1.00 34.01 544 TRP B O 1
ATOM 3861 N N . THR B 1 222 ? -20.938 7.956 21.540 1.00 37.63 545 THR B N 1
ATOM 3862 C CA . THR B 1 222 ? -20.685 6.529 21.436 1.00 33.95 545 THR B CA 1
ATOM 3863 C C . THR B 1 222 ? -21.080 6.058 20.043 1.00 36.50 545 THR B C 1
ATOM 3864 O O . THR B 1 222 ? -22.110 6.483 19.514 1.00 36.09 545 THR B O 1
ATOM 3868 N N . PHE B 1 223 ? -20.236 5.232 19.428 1.00 39.84 546 PHE B N 1
ATOM 3869 C CA . PHE B 1 223 ? -20.610 4.619 18.162 1.00 31.41 546 PHE B CA 1
ATOM 3870 C C . PHE B 1 223 ? -21.687 3.562 18.380 1.00 33.37 546 PHE B C 1
ATOM 3871 O O . PHE B 1 223 ? -21.665 2.824 19.377 1.00 35.54 546 PHE B O 1
ATOM 3879 N N . VAL B 1 224 ? -22.613 3.471 17.424 1.00 35.09 547 VAL B N 1
ATOM 3880 C CA . VAL B 1 224 ? -23.550 2.355 17.374 1.00 32.02 547 VAL B CA 1
ATOM 3881 C C . VAL B 1 224 ? -23.391 1.698 16.006 1.00 34.05 547 VAL B C 1
ATOM 3882 O O . VAL B 1 224 ? -22.421 1.974 15.290 1.00 35.47 547 VAL B O 1
ATOM 3886 N N . ALA B 1 225 ? -24.322 0.822 15.644 1.00 33.05 548 ALA B N 1
ATOM 3887 C CA . ALA B 1 225 ? -24.210 0.096 14.387 1.00 31.74 548 ALA B CA 1
ATOM 3888 C C . ALA B 1 225 ? -24.119 1.071 13.211 1.00 39.23 548 ALA B C 1
ATOM 3889 O O . ALA B 1 225 ? -24.832 2.078 13.175 1.00 40.50 548 ALA B O 1
ATOM 3891 N N . PRO B 1 226 ? -23.244 0.818 12.246 1.00 38.29 549 PRO B N 1
ATOM 3892 C CA . PRO B 1 226 ? -23.175 1.692 11.076 1.00 38.20 549 PRO B CA 1
ATOM 3893 C C . PRO B 1 226 ? -24.285 1.394 10.078 1.00 35.80 549 PRO B C 1
ATOM 3894 O O . PRO B 1 226 ? -24.886 0.319 10.058 1.00 34.54 549 PRO B O 1
ATOM 3898 N N . MET B 1 227 ? -24.544 2.384 9.233 1.00 44.55 550 MET B N 1
ATOM 3899 C CA . MET B 1 227 ? -25.480 2.180 8.140 1.00 47.02 550 MET B CA 1
ATOM 3900 C C . MET B 1 227 ? -24.918 1.194 7.120 1.00 52.97 550 MET B C 1
ATOM 3901 O O . MET B 1 227 ? -23.708 0.956 7.022 1.00 61.08 550 MET B O 1
ATOM 3906 N N . LYS B 1 228 ? -25.842 0.621 6.350 1.00 43.29 551 LYS B N 1
ATOM 3907 C CA . LYS B 1 228 ? -25.489 -0.296 5.277 1.00 41.68 551 LYS B CA 1
ATOM 3908 C C . LYS B 1 228 ? -24.725 0.421 4.169 1.00 40.98 551 LYS B C 1
ATOM 3909 O O . LYS B 1 228 ? -23.809 -0.160 3.580 1.00 47.41 551 LYS B O 1
ATOM 3915 N N . HIS B 1 229 ? -25.041 1.690 3.912 1.00 39.11 552 HIS B N 1
ATOM 3916 C CA . HIS B 1 229 ? -24.489 2.429 2.782 1.00 37.73 552 HIS B CA 1
ATOM 3917 C C . HIS B 1 229 ? -23.868 3.726 3.264 1.00 34.50 552 HIS B C 1
ATOM 3918 O O . HIS B 1 229 ? -24.507 4.476 4.012 1.00 33.74 552 HIS B O 1
ATOM 3925 N N . ARG B 1 230 ? -22.635 3.991 2.827 1.00 44.65 553 ARG B N 1
ATOM 3926 C CA . ARG B 1 230 ? -22.045 5.298 3.053 1.00 31.25 553 ARG B CA 1
ATOM 3927 C C . ARG B 1 230 ? -22.876 6.363 2.357 1.00 30.20 553 ARG B C 1
ATOM 3928 O O . ARG B 1 230 ? -23.314 6.188 1.219 1.00 29.66 553 ARG B O 1
ATOM 3936 N N . ARG B 1 231 ? -23.091 7.481 3.041 1.00 31.95 554 ARG B N 1
ATOM 3937 C CA . ARG B 1 231 ? -23.852 8.545 2.410 1.00 26.85 554 ARG B CA 1
ATOM 3938 C C . ARG B 1 231 ? -23.571 9.877 3.091 1.00 26.48 554 ARG B C 1
ATOM 3939 O O . ARG B 1 231 ? -23.474 9.956 4.321 1.00 26.30 554 ARG B O 1
ATOM 3947 N N . SER B 1 232 ? -23.478 10.922 2.280 1.00 23.67 555 SER B N 1
ATOM 3948 C CA . SER B 1 232 ? -23.436 12.287 2.765 1.00 28.94 555 SER B CA 1
ATOM 3949 C C . SER B 1 232 ? -24.612 13.054 2.171 1.00 29.39 555 SER B C 1
ATOM 3950 O O . SER B 1 232 ? -25.146 12.681 1.123 1.00 31.36 555 SER B O 1
ATOM 3953 N N . ALA B 1 233 ? -24.997 14.148 2.842 1.00 28.08 556 ALA B N 1
ATOM 3954 C CA . ALA B 1 233 ? -26.153 14.969 2.427 1.00 29.36 556 ALA B CA 1
ATOM 3955 C C . ALA B 1 233 ? -27.448 14.145 2.390 1.00 25.77 556 ALA B C 1
ATOM 3956 O O . ALA B 1 233 ? -28.292 14.311 1.499 1.00 31.49 556 ALA B O 1
ATOM 3958 N N . LEU B 1 234 ? -27.584 13.237 3.346 1.00 32.59 557 LEU B N 1
ATOM 3959 C CA . LEU B 1 234 ? -28.755 12.387 3.496 1.00 37.04 557 LEU B CA 1
ATOM 3960 C C . LEU B 1 234 ? -29.866 13.132 4.226 1.00 32.10 557 LEU B C 1
ATOM 3961 O O . LEU B 1 234 ? -29.626 14.104 4.941 1.00 30.21 557 LEU B O 1
ATOM 3966 N N . GLY B 1 235 ? -31.093 12.656 4.064 1.00 28.71 558 GLY B N 1
ATOM 3967 C CA . GLY B 1 235 ? -32.189 13.129 4.885 1.00 27.26 558 GLY B CA 1
ATOM 3968 C C . GLY B 1 235 ? -32.369 12.171 6.047 1.00 32.93 558 GLY B C 1
ATOM 3969 O O . GLY B 1 235 ? -32.036 10.990 5.943 1.00 32.51 558 GLY B O 1
ATOM 3970 N N . ILE B 1 236 ? -32.872 12.687 7.170 1.00 32.51 559 ILE B N 1
ATOM 3971 C CA . ILE B 1 236 ? -33.066 11.867 8.362 1.00 33.63 559 ILE B CA 1
ATOM 3972 C C . ILE B 1 236 ? -34.333 12.315 9.077 1.00 32.94 559 ILE B C 1
ATOM 3973 O O . ILE B 1 236 ? -34.684 13.498 9.078 1.00 33.00 559 ILE B O 1
ATOM 3978 N N . THR B 1 237 ? -35.018 11.356 9.688 1.00 35.16 560 THR B N 1
ATOM 3979 C CA . THR B 1 237 ? -36.108 11.668 10.595 1.00 33.58 560 THR B CA 1
ATOM 3980 C C . THR B 1 237 ? -36.346 10.472 11.505 1.00 33.16 560 THR B C 1
ATOM 3981 O O . THR B 1 237 ? -35.734 9.411 11.359 1.00 34.15 560 THR B O 1
ATOM 3985 N N . VAL B 1 238 ? -37.227 10.667 12.470 1.00 34.54 561 VAL B N 1
ATOM 3986 C CA . VAL B 1 238 ? -37.606 9.627 13.413 1.00 43.52 561 VAL B CA 1
ATOM 3987 C C . VAL B 1 238 ? -39.093 9.385 13.224 1.00 48.36 561 VAL B C 1
ATOM 3988 O O . VAL B 1 238 ? -39.878 10.337 13.173 1.00 49.55 561 VAL B O 1
ATOM 3992 N N . HIS B 1 239 ? -39.462 8.119 13.058 1.00 42.31 562 HIS B N 1
ATOM 3993 C CA . HIS B 1 239 ? -40.856 7.718 12.911 1.00 41.95 562 HIS B CA 1
ATOM 3994 C C . HIS B 1 239 ? -41.087 6.490 13.779 1.00 36.93 562 HIS B C 1
ATOM 3995 O O . HIS B 1 239 ? -40.444 5.451 13.581 1.00 35.47 562 HIS B O 1
ATOM 4002 N N . GLN B 1 240 ? -41.986 6.627 14.749 1.00 40.76 563 GLN B N 1
ATOM 4003 C CA . GLN B 1 240 ? -42.403 5.550 15.650 1.00 42.01 563 GLN B CA 1
ATOM 4004 C C . GLN B 1 240 ? -41.217 4.816 16.285 1.00 44.01 563 GLN B C 1
ATOM 4005 O O . GLN B 1 240 ? -41.086 3.593 16.229 1.00 37.82 563 GLN B O 1
ATOM 4011 N N . GLY B 1 241 ? -40.371 5.600 16.945 1.00 54.67 564 GLY B N 1
ATOM 4012 C CA . GLY B 1 241 ? -39.257 5.032 17.669 1.00 59.77 564 GLY B CA 1
ATOM 4013 C C . GLY B 1 241 ? -38.132 4.493 16.817 1.00 63.18 564 GLY B C 1
ATOM 4014 O O . GLY B 1 241 ? -37.297 3.747 17.330 1.00 66.83 564 GLY B O 1
ATOM 4015 N N . ARG B 1 242 ? -38.077 4.850 15.535 1.00 63.20 565 ARG B N 1
ATOM 4016 C CA . ARG B 1 242 ? -37.056 4.342 14.634 1.00 39.52 565 ARG B CA 1
ATOM 4017 C C . ARG B 1 242 ? -36.520 5.472 13.766 1.00 36.60 565 ARG B C 1
ATOM 4018 O O . ARG B 1 242 ? -37.262 6.372 13.366 1.00 35.13 565 ARG B O 1
ATOM 4026 N N . ILE B 1 243 ? -35.224 5.408 13.462 1.00 31.38 566 ILE B N 1
ATOM 4027 C CA . ILE B 1 243 ? -34.573 6.382 12.597 1.00 33.11 566 ILE B CA 1
ATOM 4028 C C . ILE B 1 243 ? -34.740 5.962 11.143 1.00 33.60 566 ILE B C 1
ATOM 4029 O O . ILE B 1 243 ? -34.601 4.781 10.803 1.00 34.64 566 ILE B O 1
ATOM 4034 N N . TYR B 1 244 ? -35.011 6.930 10.275 1.00 39.37 567 TYR B N 1
ATOM 4035 C CA . TYR B 1 244 ? -35.005 6.722 8.834 1.00 37.44 567 TYR B CA 1
ATOM 4036 C C . TYR B 1 244 ? -33.966 7.649 8.214 1.00 29.99 567 TYR B C 1
ATOM 4037 O O . TYR B 1 244 ? -33.935 8.839 8.531 1.00 27.78 567 TYR B O 1
ATOM 4046 N N . VAL B 1 245 ? -33.096 7.116 7.361 1.00 29.04 568 VAL B N 1
ATOM 4047 C CA . VAL B 1 245 ? -32.194 7.954 6.570 1.00 28.63 568 VAL B CA 1
ATOM 4048 C C . VAL B 1 245 ? -32.556 7.788 5.100 1.00 31.99 568 VAL B C 1
ATOM 4049 O O . VAL B 1 245 ? -32.741 6.664 4.615 1.00 30.09 568 VAL B O 1
ATOM 4053 N N . LEU B 1 246 ? -32.708 8.907 4.405 1.00 30.43 569 LEU B N 1
ATOM 4054 C CA . LEU B 1 246 ? -33.195 8.911 3.026 1.00 30.54 569 LEU B CA 1
ATOM 4055 C C . LEU B 1 246 ? -32.121 9.481 2.112 1.00 28.01 569 LEU B C 1
ATOM 4056 O O . LEU B 1 246 ? -31.666 10.612 2.321 1.00 29.49 569 LEU B O 1
ATOM 4061 N N . GLY B 1 247 ? -31.734 8.706 1.103 1.00 30.92 570 GLY B N 1
ATOM 4062 C CA . GLY B 1 247 ? -30.895 9.167 0.006 1.00 31.22 570 GLY B CA 1
ATOM 4063 C C . GLY B 1 247 ? -29.530 9.653 0.465 1.00 27.91 570 GLY B C 1
ATOM 4064 O O . GLY B 1 247 ? -28.933 9.130 1.409 1.00 32.47 570 GLY B O 1
ATOM 4065 N N . GLY B 1 248 ? -29.055 10.690 -0.194 1.00 31.27 571 GLY B N 1
ATOM 4066 C CA . GLY B 1 248 ? -27.695 11.156 -0.014 1.00 37.69 571 GLY B CA 1
ATOM 4067 C C . GLY B 1 248 ? -26.811 10.768 -1.185 1.00 35.88 571 GLY B C 1
ATOM 4068 O O . GLY B 1 248 ? -27.270 10.319 -2.242 1.00 39.32 571 GLY B O 1
ATOM 4069 N N . TYR B 1 249 ? -25.511 10.927 -0.971 1.00 38.89 572 TYR B N 1
ATOM 4070 C CA . TYR B 1 249 ? -24.517 10.842 -2.038 1.00 38.03 572 TYR B CA 1
ATOM 4071 C C . TYR B 1 249 ? -23.303 10.101 -1.504 1.00 29.68 572 TYR B C 1
ATOM 4072 O O . TYR B 1 249 ? -22.797 10.429 -0.421 1.00 32.85 572 TYR B O 1
ATOM 4081 N N . ASP B 1 250 ? -22.867 9.075 -2.240 1.00 42.87 573 ASP B N 1
ATOM 4082 C CA . ASP B 1 250 ? -21.823 8.187 -1.753 1.00 44.72 573 ASP B CA 1
ATOM 4083 C C . ASP B 1 250 ? -20.516 8.335 -2.537 1.00 42.04 573 ASP B C 1
ATOM 4084 O O . ASP B 1 250 ? -19.679 7.429 -2.515 1.00 45.22 573 ASP B O 1
ATOM 4089 N N . GLY B 1 251 ? -20.332 9.467 -3.217 1.00 58.72 574 GLY B N 1
ATOM 4090 C CA . GLY B 1 251 ? -19.175 9.711 -4.039 1.00 59.51 574 GLY B CA 1
ATOM 4091 C C . GLY B 1 251 ? -19.329 9.297 -5.484 1.00 59.64 574 GLY B C 1
ATOM 4092 O O . GLY B 1 251 ? -18.588 9.795 -6.340 1.00 60.00 574 GLY B O 1
ATOM 4093 N N . HIS B 1 252 ? -20.276 8.408 -5.785 1.00 44.08 575 HIS B N 1
ATOM 4094 C CA . HIS B 1 252 ? -20.474 7.952 -7.155 1.00 42.59 575 HIS B CA 1
ATOM 4095 C C . HIS B 1 252 ? -21.905 8.095 -7.640 1.00 39.08 575 HIS B C 1
ATOM 4096 O O . HIS B 1 252 ? -22.129 8.315 -8.828 1.00 38.12 575 HIS B O 1
ATOM 4103 N N . THR B 1 253 ? -22.893 7.929 -6.763 1.00 32.00 576 THR B N 1
ATOM 4104 C CA . THR B 1 253 ? -24.276 8.011 -7.210 1.00 34.72 576 THR B CA 1
ATOM 4105 C C . THR B 1 253 ? -25.099 8.762 -6.181 1.00 33.70 576 THR B C 1
ATOM 4106 O O . THR B 1 253 ? -24.746 8.832 -4.997 1.00 35.49 576 THR B O 1
ATOM 4110 N N . PHE B 1 254 ? -26.226 9.282 -6.633 1.00 36.31 577 PHE B N 1
ATOM 4111 C CA . PHE B 1 254 ? -27.235 9.815 -5.736 1.00 35.05 577 PHE B CA 1
ATOM 4112 C C . PHE B 1 254 ? -28.173 8.678 -5.352 1.00 34.74 577 PHE B C 1
ATOM 4113 O O . PHE B 1 254 ? -28.857 8.116 -6.207 1.00 34.61 577 PHE B O 1
ATOM 4121 N N . LEU B 1 255 ? -28.196 8.335 -4.069 1.00 36.89 578 LEU B N 1
ATOM 4122 C CA . LEU B 1 255 ? -28.876 7.128 -3.621 1.00 40.13 578 LEU B CA 1
ATOM 4123 C C . LEU B 1 255 ? -30.389 7.320 -3.525 1.00 36.47 578 LEU B C 1
ATOM 4124 O O . LEU B 1 255 ? -30.885 8.418 -3.271 1.00 36.33 578 LEU B O 1
ATOM 4129 N N . ASP B 1 256 ? -31.128 6.232 -3.744 1.00 33.57 579 ASP B N 1
ATOM 4130 C CA . ASP B 1 256 ? -32.547 6.188 -3.419 1.00 31.37 579 ASP B CA 1
ATOM 4131 C C . ASP B 1 256 ? -32.830 5.266 -2.243 1.00 37.83 579 ASP B C 1
ATOM 4132 O O . ASP B 1 256 ? -33.985 5.150 -1.816 1.00 43.89 579 ASP B O 1
ATOM 4137 N N . SER B 1 257 ? -31.792 4.632 -1.702 1.00 30.30 580 SER B N 1
ATOM 4138 C CA . SER B 1 257 ? -31.922 3.723 -0.574 1.00 26.65 580 SER B CA 1
ATOM 4139 C C . SER B 1 257 ? -32.448 4.437 0.666 1.00 27.37 580 SER B C 1
ATOM 4140 O O . SER B 1 257 ? -31.999 5.531 1.017 1.00 34.20 580 SER B O 1
ATOM 4143 N N . VAL B 1 258 ? -33.394 3.798 1.341 1.00 36.89 581 VAL B N 1
ATOM 4144 C CA . VAL B 1 258 ? -33.888 4.255 2.635 1.00 37.70 581 VAL B CA 1
ATOM 4145 C C . VAL B 1 258 ? -33.608 3.153 3.641 1.00 41.46 581 VAL B C 1
ATOM 4146 O O . VAL B 1 258 ? -34.073 2.015 3.479 1.00 43.18 581 VAL B O 1
ATOM 4150 N N . GLU B 1 259 ? -32.842 3.493 4.667 1.00 33.93 582 GLU B N 1
ATOM 4151 C CA . GLU B 1 259 ? -32.490 2.586 5.745 1.00 35.41 582 GLU B CA 1
ATOM 4152 C C . GLU B 1 259 ? -33.214 2.974 7.019 1.00 39.63 582 GLU B C 1
ATOM 4153 O O . GLU B 1 259 ? -33.537 4.140 7.247 1.00 37.50 582 GLU B O 1
ATOM 4159 N N . CYS B 1 260 ? -33.436 1.977 7.858 1.00 36.12 583 CYS B N 1
ATOM 4160 C CA . CYS B 1 260 ? -34.198 2.126 9.090 1.00 38.40 583 CYS B CA 1
ATOM 4161 C C . CYS B 1 260 ? -33.382 1.555 10.229 1.00 38.07 583 CYS B C 1
ATOM 4162 O O . CYS B 1 260 ? -33.018 0.378 10.193 1.00 38.40 583 CYS B O 1
ATOM 4165 N N . TYR B 1 261 ? -33.121 2.366 11.243 1.00 37.24 584 TYR B N 1
ATOM 4166 C CA . TYR B 1 261 ? -32.405 1.918 12.432 1.00 38.40 584 TYR B CA 1
ATOM 4167 C C . TYR B 1 261 ? -33.378 1.565 13.558 1.00 41.00 584 TYR B C 1
ATOM 4168 O O . TYR B 1 261 ? -34.211 2.391 13.942 1.00 45.27 584 TYR B O 1
ATOM 4177 N N . ASP B 1 262 ? -33.244 0.356 14.109 1.00 46.59 585 ASP B N 1
ATOM 4178 C CA . ASP B 1 262 ? -34.007 -0.022 15.291 1.00 49.05 585 ASP B CA 1
ATOM 4179 C C . ASP B 1 262 ? -33.105 -0.005 16.516 1.00 40.86 585 ASP B C 1
ATOM 4180 O O . ASP B 1 262 ? -32.198 -0.847 16.618 1.00 39.55 585 ASP B O 1
ATOM 4185 N N . PRO B 1 263 ? -33.304 0.917 17.463 1.00 53.71 586 PRO B N 1
ATOM 4186 C CA . PRO B 1 263 ? -32.396 0.989 18.611 1.00 57.68 586 PRO B CA 1
ATOM 4187 C C . PRO B 1 263 ? -32.511 -0.183 19.554 1.00 64.49 586 PRO B C 1
ATOM 4188 O O . PRO B 1 263 ? -31.540 -0.464 20.261 1.00 64.17 586 PRO B O 1
ATOM 4192 N N . ASP B 1 264 ? -33.649 -0.879 19.612 1.00 43.10 587 ASP B N 1
ATOM 4193 C CA . ASP B 1 264 ? -33.718 -2.024 20.518 1.00 42.75 587 ASP B CA 1
ATOM 4194 C C . ASP B 1 264 ? -32.853 -3.180 20.041 1.00 51.95 587 ASP B C 1
ATOM 4195 O O . ASP B 1 264 ? -32.328 -3.924 20.868 1.00 57.34 587 ASP B O 1
ATOM 4200 N N . THR B 1 265 ? -32.714 -3.375 18.730 1.00 45.86 588 THR B N 1
ATOM 4201 C CA . THR B 1 265 ? -31.810 -4.399 18.228 1.00 38.47 588 THR B CA 1
ATOM 4202 C C . THR B 1 265 ? -30.460 -3.836 17.791 1.00 40.28 588 THR B C 1
ATOM 4203 O O . THR B 1 265 ? -29.568 -4.619 17.474 1.00 39.41 588 THR B O 1
ATOM 4207 N N . ASP B 1 266 ? -30.283 -2.516 17.793 1.00 44.61 589 ASP B N 1
ATOM 4208 C CA . ASP B 1 266 ? -29.072 -1.871 17.264 1.00 40.88 589 ASP B CA 1
ATOM 4209 C C . ASP B 1 266 ? -28.726 -2.391 15.862 1.00 43.31 589 ASP B C 1
ATOM 4210 O O . ASP B 1 266 ? -27.599 -2.804 15.580 1.00 48.66 589 ASP B O 1
ATOM 4215 N N . THR B 1 267 ? -29.714 -2.388 14.972 1.00 43.06 590 THR B N 1
ATOM 4216 C CA . THR B 1 267 ? -29.490 -2.848 13.608 1.00 34.49 590 THR B CA 1
ATOM 4217 C C . THR B 1 267 ? -30.184 -1.927 12.617 1.00 32.68 590 THR B C 1
ATOM 4218 O O . THR B 1 267 ? -31.213 -1.316 12.924 1.00 32.97 590 THR B O 1
ATOM 4222 N N . TRP B 1 268 ? -29.582 -1.827 11.429 1.00 32.61 591 TRP B N 1
ATOM 4223 C CA . TRP B 1 268 ? -30.124 -1.095 10.296 1.00 34.05 591 TRP B CA 1
ATOM 4224 C C . TRP B 1 268 ? -30.661 -2.088 9.279 1.00 32.44 591 TRP B C 1
ATOM 4225 O O . TRP B 1 268 ? -30.074 -3.162 9.089 1.00 33.66 591 TRP B O 1
ATOM 4236 N N . SER B 1 269 ? -31.733 -1.717 8.585 1.00 49.97 592 SER B N 1
ATOM 4237 C CA . SER B 1 269 ? -32.165 -2.506 7.442 1.00 53.26 592 SER B CA 1
ATOM 4238 C C . SER B 1 269 ? -32.746 -1.595 6.370 1.00 57.03 592 SER B C 1
ATOM 4239 O O . SER B 1 269 ? -33.239 -0.500 6.653 1.00 56.80 592 SER B O 1
ATOM 4242 N N . GLU B 1 270 ? -32.629 -2.049 5.126 1.00 42.81 593 GLU B N 1
ATOM 4243 C CA . GLU B 1 270 ? -33.166 -1.313 3.992 1.00 40.24 593 GLU B CA 1
ATOM 4244 C C . GLU B 1 270 ? -34.652 -1.587 3.918 1.00 37.02 593 GLU B C 1
ATOM 4245 O O . GLU B 1 270 ? -35.069 -2.743 3.858 1.00 43.19 593 GLU B O 1
ATOM 4251 N N . VAL B 1 271 ? -35.456 -0.530 3.941 1.00 32.24 594 VAL B N 1
ATOM 4252 C CA . VAL B 1 271 ? -36.894 -0.687 3.961 1.00 37.32 594 VAL B CA 1
ATOM 4253 C C . VAL B 1 271 ? -37.556 -0.284 2.656 1.00 40.39 594 VAL B C 1
ATOM 4254 O O . VAL B 1 271 ? -38.623 -0.812 2.339 1.00 34.75 594 VAL B O 1
ATOM 4258 N N . THR B 1 272 ? -36.966 0.621 1.894 1.00 37.38 595 THR B N 1
ATOM 4259 C CA . THR B 1 272 ? -37.593 1.067 0.651 1.00 39.77 595 THR B CA 1
ATOM 4260 C C . THR B 1 272 ? -36.561 1.769 -0.229 1.00 45.08 595 THR B C 1
ATOM 4261 O O . THR B 1 272 ? -35.400 1.928 0.147 1.00 52.95 595 THR B O 1
ATOM 4265 N N . ARG B 1 273 ? -37.014 2.163 -1.416 1.00 65.51 596 ARG B N 1
ATOM 4266 C CA . ARG B 1 273 ? -36.299 3.040 -2.326 1.00 36.31 596 ARG B CA 1
ATOM 4267 C C . ARG B 1 273 ? -37.171 4.265 -2.585 1.00 35.59 596 ARG B C 1
ATOM 4268 O O . ARG B 1 273 ? -38.388 4.149 -2.767 1.00 36.63 596 ARG B O 1
ATOM 4276 N N . MET B 1 274 ? -36.564 5.442 -2.610 1.00 41.50 597 MET B N 1
ATOM 4277 C CA . MET B 1 274 ? -37.287 6.604 -3.114 1.00 41.48 597 MET B CA 1
ATOM 4278 C C . MET B 1 274 ? -37.563 6.416 -4.610 1.00 40.36 597 MET B C 1
ATOM 4279 O O . MET B 1 274 ? -36.938 5.591 -5.280 1.00 39.25 597 MET B O 1
ATOM 4284 N N . THR B 1 275 ? -38.524 7.183 -5.134 1.00 35.08 598 THR B N 1
ATOM 4285 C CA . THR B 1 275 ? -38.864 7.066 -6.547 1.00 34.11 598 THR B CA 1
ATOM 4286 C C . THR B 1 275 ? -37.684 7.418 -7.455 1.00 38.62 598 THR B C 1
ATOM 4287 O O . THR B 1 275 ? -37.647 6.953 -8.602 1.00 29.20 598 THR B O 1
ATOM 4291 N N . SER B 1 276 ? -36.714 8.200 -6.957 1.00 28.26 599 SER B N 1
ATOM 4292 C CA . SER B 1 276 ? -35.440 8.392 -7.633 1.00 33.10 599 SER B CA 1
ATOM 4293 C C . SER B 1 276 ? -34.404 8.880 -6.617 1.00 32.04 599 SER B C 1
ATOM 4294 O O . SER B 1 276 ? -34.732 9.560 -5.632 1.00 32.83 599 SER B O 1
ATOM 4297 N N . GLY B 1 277 ? -33.146 8.511 -6.873 1.00 37.23 600 GLY B N 1
ATOM 4298 C CA . GLY B 1 277 ? -32.028 8.934 -6.065 1.00 39.93 600 GLY B CA 1
ATOM 4299 C C . GLY B 1 277 ? -31.925 10.438 -5.965 1.00 39.26 600 GLY B C 1
ATOM 4300 O O . GLY B 1 277 ? -32.194 11.154 -6.932 1.00 35.68 600 GLY B O 1
ATOM 4301 N N . ARG B 1 278 ? -31.547 10.928 -4.792 1.00 38.83 601 ARG B N 1
ATOM 4302 C CA . ARG B 1 278 ? -31.357 12.355 -4.582 1.00 29.50 601 ARG B CA 1
ATOM 4303 C C . ARG B 1 278 ? -30.575 12.547 -3.293 1.00 28.08 601 ARG B C 1
ATOM 4304 O O . ARG B 1 278 ? -30.458 11.631 -2.477 1.00 29.00 601 ARG B O 1
ATOM 4312 N N . SER B 1 279 ? -30.036 13.751 -3.124 1.00 28.88 602 SER B N 1
ATOM 4313 C CA . SER B 1 279 ? -29.321 14.139 -1.919 1.00 33.38 602 SER B CA 1
ATOM 4314 C C . SER B 1 279 ? -29.818 15.507 -1.499 1.00 34.64 602 SER B C 1
ATOM 4315 O O . SER B 1 279 ? -30.477 16.195 -2.271 1.00 33.71 602 SER B O 1
ATOM 4318 N N . GLY B 1 280 ? -29.423 15.934 -0.303 1.00 34.34 603 GLY B N 1
ATOM 4319 C CA . GLY B 1 280 ? -29.820 17.249 0.166 1.00 39.80 603 GLY B CA 1
ATOM 4320 C C . GLY B 1 280 ? -31.323 17.472 0.223 1.00 26.05 603 GLY B C 1
ATOM 4321 O O . GLY B 1 280 ? -31.801 18.515 -0.240 1.00 30.87 603 GLY B O 1
ATOM 4322 N N . VAL B 1 281 ? -32.085 16.506 0.776 1.00 32.47 604 VAL B N 1
ATOM 4323 C CA . VAL B 1 281 ? -33.530 16.649 0.899 1.00 31.10 604 VAL B CA 1
ATOM 4324 C C . VAL B 1 281 ? -33.860 17.270 2.250 1.00 32.21 604 VAL B C 1
ATOM 4325 O O . VAL B 1 281 ? -33.036 17.310 3.159 1.00 33.21 604 VAL B O 1
ATOM 4329 N N . GLY B 1 282 ? -35.089 17.763 2.378 1.00 34.99 605 GLY B N 1
ATOM 4330 C CA . GLY B 1 282 ? -35.656 18.149 3.661 1.00 32.94 605 GLY B CA 1
ATOM 4331 C C . GLY B 1 282 ? -36.679 17.091 4.038 1.00 34.65 605 GLY B C 1
ATOM 4332 O O . GLY B 1 282 ? -37.518 16.725 3.219 1.00 36.05 605 GLY B O 1
ATOM 4333 N N . VAL B 1 283 ? -36.565 16.571 5.259 1.00 37.54 606 VAL B N 1
ATOM 4334 C CA . VAL B 1 283 ? -37.382 15.439 5.688 1.00 32.69 606 VAL B CA 1
ATOM 4335 C C . VAL B 1 283 ? -38.023 15.735 7.040 1.00 36.31 606 VAL B C 1
ATOM 4336 O O . VAL B 1 283 ? -37.390 16.339 7.914 1.00 37.47 606 VAL B O 1
ATOM 4340 N N . ALA B 1 284 ? -39.275 15.297 7.213 1.00 37.57 607 ALA B N 1
ATOM 4341 C CA . ALA B 1 284 ? -40.018 15.468 8.461 1.00 36.37 607 ALA B CA 1
ATOM 4342 C C . ALA B 1 284 ? -41.268 14.586 8.445 1.00 36.42 607 ALA B C 1
ATOM 4343 O O . ALA B 1 284 ? -41.682 14.075 7.402 1.00 39.53 607 ALA B O 1
ATOM 4345 N N . VAL B 1 285 ? -41.861 14.413 9.626 1.00 39.84 608 VAL B N 1
ATOM 4346 C CA . VAL B 1 285 ? -43.008 13.530 9.824 1.00 38.15 608 VAL B CA 1
ATOM 4347 C C . VAL B 1 285 ? -44.208 14.364 10.247 1.00 40.53 608 VAL B C 1
ATOM 4348 O O 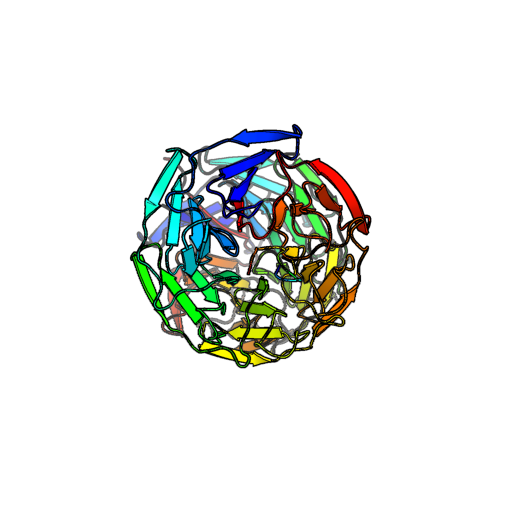. VAL B 1 285 ? -44.118 15.150 11.194 1.00 33.67 608 VAL B O 1
ATOM 4352 N N . THR B 1 286 ? -45.325 14.191 9.551 1.00 44.59 609 THR B N 1
ATOM 4353 C CA . THR B 1 286 ? -46.584 14.786 9.976 1.00 56.36 609 THR B CA 1
ATOM 4354 C C . THR B 1 286 ? -47.731 13.932 9.450 1.00 65.81 609 THR B C 1
ATOM 4355 O O . THR B 1 286 ? -47.519 12.882 8.837 1.00 74.46 609 THR B O 1
ATOM 4359 N N . MET B 1 287 ? -48.955 14.384 9.727 1.00 48.16 610 MET B N 1
ATOM 4360 C CA . MET B 1 287 ? -50.154 13.651 9.345 1.00 44.90 610 MET B CA 1
ATOM 4361 C C . MET B 1 287 ? -50.203 13.426 7.837 1.00 53.67 610 MET B C 1
ATOM 4362 O O . MET B 1 287 ? -49.746 14.250 7.043 1.00 58.29 610 MET B O 1
ATOM 4367 N N . GLU B 1 288 ? -50.779 12.298 7.445 1.00 51.96 611 GLU B N 1
ATOM 4368 C CA . GLU B 1 288 ? -51.038 12.062 6.037 1.00 53.87 611 GLU B CA 1
ATOM 4369 C C . GLU B 1 288 ? -52.018 13.102 5.489 1.00 53.34 611 GLU B C 1
ATOM 4370 O O . GLU B 1 288 ? -52.797 13.693 6.237 1.00 49.76 611 GLU B O 1
ATOM 4376 N N . PRO B 1 289 ? -51.979 13.371 4.189 1.00 63.91 612 PRO B N 1
ATOM 4377 C CA . PRO B 1 289 ? -52.967 14.275 3.603 1.00 69.42 612 PRO B CA 1
ATOM 4378 C C . PRO B 1 289 ? -54.317 13.587 3.462 1.00 72.99 612 PRO B C 1
ATOM 4379 O O . PRO B 1 289 ? -54.430 12.361 3.500 1.00 69.37 612 PRO B O 1
ATOM 4383 N N . SER B 1 290 ? -55.357 14.403 3.336 1.00 74.66 613 SER B N 1
ATOM 4384 C CA . SER B 1 290 ? -56.670 13.867 3.010 1.00 78.92 613 SER B CA 1
ATOM 4385 C C . SER B 1 290 ? -56.794 13.684 1.504 1.00 81.77 613 SER B C 1
ATOM 4386 O O . SER B 1 290 ? -56.261 14.468 0.714 1.00 83.33 613 SER B O 1
ATOM 4389 N N . ARG B 1 291 ? -57.496 12.638 1.101 1.00 81.50 614 ARG B N 1
ATOM 4390 C CA . ARG B 1 291 ? -57.691 12.452 -0.331 1.00 56.48 614 ARG B CA 1
ATOM 4391 C C . ARG B 1 291 ? -59.072 12.915 -0.746 1.00 50.87 614 ARG B C 1
ATOM 4392 O O . ARG B 1 291 ? -59.395 14.103 -0.631 1.00 48.46 614 ARG B O 1
ATOM 4403 N N . LEU C 2 2 ? -42.627 25.242 68.454 1.00 43.81 77 LEU P N 1
ATOM 4404 C CA . LEU C 2 2 ? -42.746 25.373 67.006 1.00 43.90 77 LEU P CA 1
ATOM 4405 C C . LEU C 2 2 ? -41.476 24.913 66.283 1.00 44.95 77 LEU P C 1
ATOM 4406 O O . LEU C 2 2 ? -40.362 25.147 66.757 1.00 40.35 77 LEU P O 1
ATOM 4411 N N . ASP C 2 3 ? -41.650 24.253 65.140 1.00 61.77 78 ASP P N 1
ATOM 4412 C CA . ASP C 2 3 ? -40.525 23.946 64.267 1.00 72.21 78 ASP P CA 1
ATOM 4413 C C . ASP C 2 3 ? -39.958 25.242 63.705 1.00 76.00 78 ASP P C 1
ATOM 4414 O O . ASP C 2 3 ? -40.659 25.995 63.030 1.00 74.40 78 ASP P O 1
ATOM 4419 N N . GLU C 2 4 ? -38.687 25.500 64.004 1.00 40.46 79 GLU P N 1
ATOM 4420 C CA . GLU C 2 4 ? -38.003 26.712 63.559 1.00 42.37 79 GLU P CA 1
ATOM 4421 C C . GLU C 2 4 ? -38.066 26.923 62.043 1.00 47.79 79 GLU P C 1
ATOM 4422 O O . GLU C 2 4 ? -37.923 28.058 61.578 1.00 46.83 79 GLU P O 1
ATOM 4428 N N . GLU C 2 5 ? -38.279 25.865 61.263 1.00 35.31 80 GLU P N 1
ATOM 4429 C CA . GLU C 2 5 ? -38.163 25.892 59.806 1.00 37.71 80 GLU P CA 1
ATOM 4430 C C . GLU C 2 5 ? -39.511 25.985 59.101 1.00 32.33 80 GLU P C 1
ATOM 4431 O O . GLU C 2 5 ? -39.661 26.783 58.168 1.00 42.59 80 GLU P O 1
ATOM 4437 N N . THR C 2 6 ? -40.505 25.197 59.536 1.00 40.11 81 THR P N 1
ATOM 4438 C CA . THR C 2 6 ? -41.836 25.231 58.937 1.00 40.19 81 THR P CA 1
ATOM 4439 C C . THR C 2 6 ? -42.849 26.039 59.740 1.00 31.25 81 THR P C 1
ATOM 4440 O O . THR C 2 6 ? -43.913 26.371 59.207 1.00 31.38 81 THR P O 1
ATOM 4444 N N . GLY C 2 7 ? -42.563 26.354 60.998 1.00 37.62 82 GLY P N 1
ATOM 4445 C CA . GLY C 2 7 ? -43.528 27.043 61.838 1.00 37.12 82 GLY P CA 1
ATOM 4446 C C . GLY C 2 7 ? -44.577 26.170 62.504 1.00 38.52 82 GLY P C 1
ATOM 4447 O O . GLY C 2 7 ? -45.313 26.673 63.354 1.00 39.53 82 GLY P O 1
ATOM 4448 N N . GLU C 2 8 ? -44.679 24.889 62.146 1.00 36.13 83 GLU P N 1
ATOM 4449 C CA . GLU C 2 8 ? -45.729 24.024 62.678 1.00 42.56 83 GLU P CA 1
ATOM 4450 C C . GLU C 2 8 ? -45.537 23.757 64.173 1.00 49.60 83 GLU P C 1
ATOM 4451 O O . GLU C 2 8 ? -44.413 23.702 64.676 1.00 57.40 83 GLU P O 1
ATOM 4457 N N . ALA C 2 9 ? -46.657 23.578 64.884 1.00 37.62 84 ALA P N 1
ATOM 4458 C CA . ALA C 2 9 ? -46.596 23.201 66.295 1.00 37.12 84 ALA P CA 1
ATOM 4459 C C . ALA C 2 9 ? -45.956 21.826 66.424 1.00 38.52 84 ALA P C 1
ATOM 4460 O O . ALA C 2 9 ? -46.212 20.931 65.619 1.00 39.53 84 ALA P O 1
ATOM 4462 N N . LEU C 2 10 ? -45.122 21.648 67.437 1.00 42.56 85 LEU P N 1
ATOM 4463 C CA . LEU C 2 10 ? -44.372 20.398 67.497 1.00 49.60 85 LEU P CA 1
ATOM 4464 C C . LEU C 2 10 ? -45.223 19.216 67.954 1.00 57.40 85 LEU P C 1
ATOM 4465 O O . LEU C 2 10 ? -45.160 18.141 67.355 1.00 57.77 85 LEU P O 1
#